Protein 2D7C (pdb70)

Structure (mmCIF, N/CA/C/O backbone):
data_2D7C
#
_entry.id   2D7C
#
_cell.length_a   108.717
_cell.length_b   120.565
_cell.length_c   36.249
_cell.angle_alpha   90.00
_cell.angle_beta   90.00
_cell.angle_gamma   90.00
#
_symmetry.space_group_name_H-M   'P 21 21 2'
#
loop_
_entity.id
_entity.type
_entity.pdbx_description
1 polymer 'Ras-related protein Rab-11A'
2 polymer 'Rab11 family-interacting protein 3'
3 non-polymer 'MAGNESIUM ION'
4 non-polymer "GUANOSINE-5'-TRIPHOSPHATE"
5 non-polymer '2-(N-MORPHOLINO)-ETHANESULFONIC ACID'
6 water water
#
loop_
_atom_site.group_PDB
_atom_site.id
_atom_site.type_symbol
_atom_site.label_atom_id
_atom_site.label_alt_id
_atom_site.label_comp_id
_atom_site.label_asym_id
_atom_site.label_entity_id
_atom_site.label_seq_id
_atom_site.pdbx_PDB_ins_code
_atom_site.Cartn_x
_atom_site.Cartn_y
_atom_site.Cartn_z
_atom_site.occupancy
_atom_site.B_iso_or_equiv
_atom_site.auth_seq_id
_atom_site.auth_comp_id
_atom_site.auth_asym_id
_atom_site.auth_atom_id
_atom_site.pdbx_PDB_model_num
ATOM 1 N N . GLU A 1 1 ? 50.947 -7.647 50.310 1.00 43.01 7 GLU A N 1
ATOM 2 C CA . GLU A 1 1 ? 49.771 -6.801 50.660 1.00 41.29 7 GLU A CA 1
ATOM 3 C C . GLU A 1 1 ? 48.490 -7.622 50.785 1.00 38.57 7 GLU A C 1
ATOM 4 O O . GLU A 1 1 ? 47.883 -7.683 51.855 1.00 40.00 7 GLU A O 1
ATOM 10 N N . TYR A 1 2 ? 48.081 -8.257 49.691 1.00 33.25 8 TYR A N 1
ATOM 11 C CA . TYR A 1 2 ? 46.863 -9.061 49.690 1.00 27.95 8 TYR A CA 1
ATOM 12 C C . TYR A 1 2 ? 47.105 -10.482 49.190 1.00 25.37 8 TYR A C 1
ATOM 13 O O . TYR A 1 2 ? 48.102 -10.757 48.523 1.00 25.62 8 TYR A O 1
ATOM 22 N N . ASP A 1 3 ? 46.182 -11.381 49.510 1.00 23.04 9 ASP A N 1
ATOM 23 C CA . ASP A 1 3 ? 46.297 -12.766 49.083 1.00 22.08 9 ASP A CA 1
ATOM 24 C C . ASP A 1 3 ? 45.550 -12.981 47.775 1.00 22.15 9 ASP A C 1
ATOM 25 O O . ASP A 1 3 ? 46.022 -13.696 46.892 1.00 22.27 9 ASP A O 1
ATOM 30 N N . TYR A 1 4 ? 44.378 -12.365 47.656 1.00 19.76 10 TYR A N 1
ATOM 31 C CA . TYR A 1 4 ? 43.570 -12.500 46.450 1.00 20.08 10 TYR A CA 1
ATOM 32 C C . TYR A 1 4 ? 43.061 -11.144 45.984 1.00 19.03 10 TYR A C 1
ATOM 33 O O . TYR A 1 4 ? 42.680 -10.304 46.798 1.00 17.22 10 TYR A O 1
ATOM 42 N N . LEU A 1 5 ? 43.063 -10.943 44.671 1.00 18.89 11 LEU A N 1
ATOM 43 C CA . LEU A 1 5 ? 42.561 -9.710 44.072 1.00 18.42 11 LEU A CA 1
ATOM 44 C C . LEU A 1 5 ? 41.305 -10.103 43.314 1.00 15.77 11 LEU A C 1
ATOM 45 O O . LEU A 1 5 ? 41.353 -10.992 42.471 1.00 16.19 11 LEU A O 1
ATOM 50 N N . PHE A 1 6 ? 40.184 -9.455 43.615 1.00 14.09 12 PHE A N 1
ATOM 51 C CA . PHE A 1 6 ? 38.925 -9.772 42.942 1.00 14.94 12 PHE A CA 1
ATOM 52 C C . PHE A 1 6 ? 38.282 -8.544 42.315 1.00 13.94 12 PHE A C 1
ATOM 53 O O . PHE A 1 6 ? 37.966 -7.578 43.012 1.00 13.77 12 PHE A O 1
ATOM 61 N N . LYS A 1 7 ? 38.082 -8.593 41.002 1.00 13.52 13 LYS A N 1
ATOM 62 C CA . LYS A 1 7 ? 37.446 -7.495 40.288 1.00 13.25 13 LYS A CA 1
ATOM 63 C C . LYS A 1 7 ? 35.934 -7.688 40.305 1.00 12.45 13 LYS A C 1
ATOM 64 O O . LYS A 1 7 ? 35.420 -8.720 39.865 1.00 12.68 13 LYS A O 1
ATOM 70 N N . VAL A 1 8 ? 35.229 -6.683 40.814 1.00 12.88 14 VAL A N 1
ATOM 71 C CA . VAL A 1 8 ? 33.773 -6.706 40.902 1.00 13.11 14 VAL A CA 1
ATOM 72 C C . VAL A 1 8 ? 33.231 -5.441 40.246 1.00 14.10 14 VAL A C 1
ATOM 73 O O . VAL A 1 8 ? 33.688 -4.341 40.551 1.00 15.06 14 VAL A O 1
ATOM 77 N N . VAL A 1 9 ? 32.265 -5.590 39.345 1.00 13.54 15 VAL A N 1
ATOM 78 C CA . VAL A 1 9 ? 31.709 -4.424 38.666 1.00 11.69 15 VAL A CA 1
ATOM 79 C C . VAL A 1 9 ? 30.293 -4.091 39.102 1.00 11.89 15 VAL A C 1
ATOM 80 O O . VAL A 1 9 ? 29.539 -4.965 39.534 1.00 12.48 15 VAL A O 1
ATOM 84 N N . LEU A 1 10 ? 29.942 -2.813 38.982 1.00 11.71 16 LEU A N 1
ATOM 85 C CA . LEU A 1 10 ? 28.611 -2.327 39.328 1.00 10.85 16 LEU A CA 1
ATOM 86 C C . LEU A 1 10 ? 27.863 -1.967 38.049 1.00 11.98 16 LEU A C 1
ATOM 87 O O . LEU A 1 10 ? 28.382 -1.248 37.196 1.00 10.33 16 LEU A O 1
ATOM 92 N N . ILE A 1 11 ? 26.645 -2.470 37.915 1.00 11.59 17 ILE A N 1
ATOM 93 C CA . ILE A 1 11 ? 25.844 -2.162 36.744 1.00 12.58 17 ILE A CA 1
ATOM 94 C C . ILE A 1 11 ? 24.421 -1.855 37.198 1.00 12.46 17 ILE A C 1
ATOM 95 O O . ILE A 1 11 ? 24.017 -2.238 38.299 1.00 13.06 17 ILE A O 1
ATOM 100 N N . GLY A 1 12 ? 23.674 -1.154 36.354 1.00 13.18 18 GLY A N 1
ATOM 101 C CA . GLY A 1 12 ? 22.309 -0.788 36.693 1.00 12.14 18 GLY A CA 1
ATOM 102 C C . GLY A 1 12 ? 21.988 0.609 36.190 1.00 12.89 18 GLY A C 1
ATOM 103 O O . GLY A 1 12 ? 22.885 1.390 35.889 1.00 12.06 18 GLY A O 1
ATOM 104 N N . ASP A 1 13 ? 20.703 0.932 36.112 1.00 12.91 19 ASP A N 1
ATOM 105 C CA . ASP A 1 13 ? 20.261 2.230 35.620 1.00 14.61 19 ASP A CA 1
ATOM 106 C C . ASP A 1 13 ? 20.889 3.450 36.282 1.00 14.37 19 ASP A C 1
ATOM 107 O O . ASP A 1 13 ? 21.256 3.434 37.462 1.00 15.49 19 ASP A O 1
ATOM 112 N N . SER A 1 14 ? 20.993 4.519 35.502 1.00 15.76 20 SER A N 1
ATOM 113 C CA . SER A 1 14 ? 21.527 5.771 36.005 1.00 13.73 20 SER A CA 1
ATOM 114 C C . SER A 1 14 ? 20.645 6.183 37.179 1.00 15.24 20 SER A C 1
ATOM 115 O O . SER A 1 14 ? 19.415 6.090 37.104 1.00 14.69 20 SER A O 1
ATOM 118 N N . GLY A 1 15 ? 21.272 6.611 38.268 1.00 13.49 21 GLY A N 1
ATOM 119 C CA . GLY A 1 15 ? 20.522 7.055 39.428 1.00 15.15 21 GLY A CA 1
ATOM 120 C C . GLY A 1 15 ? 20.163 6.037 40.496 1.00 15.35 21 GLY A C 1
ATOM 121 O O . GLY A 1 15 ? 19.650 6.422 41.549 1.00 15.13 21 GLY A O 1
ATOM 122 N N . VAL A 1 16 ? 20.432 4.754 40.267 1.00 14.05 22 VAL A N 1
ATOM 123 C CA . VAL A 1 16 ? 20.076 3.745 41.266 1.00 13.40 22 VAL A CA 1
ATOM 124 C C . VAL A 1 16 ? 20.950 3.740 42.516 1.00 14.25 22 VAL A C 1
ATOM 125 O O . VAL A 1 16 ? 20.551 3.198 43.542 1.00 14.70 22 VAL A O 1
ATOM 129 N N . GLY A 1 17 ? 22.137 4.335 42.436 1.00 11.82 23 GLY A N 1
ATOM 130 C CA . GLY A 1 17 ? 22.992 4.391 43.609 1.00 10.69 23 GLY A CA 1
ATOM 131 C C . GLY A 1 17 ? 24.310 3.648 43.538 1.00 12.52 23 GLY A C 1
ATOM 132 O O . GLY A 1 17 ? 24.977 3.464 44.553 1.00 13.52 23 GLY A O 1
ATOM 133 N N . LYS A 1 18 ? 24.695 3.229 42.340 1.00 11.52 24 LYS A N 1
ATOM 134 C CA . LYS A 1 18 ? 25.941 2.498 42.163 1.00 11.00 24 LYS A CA 1
ATOM 135 C C . LYS A 1 18 ? 27.164 3.199 42.774 1.00 11.40 24 LYS A C 1
ATOM 136 O O . LYS A 1 18 ? 27.913 2.593 43.543 1.00 10.74 24 LYS A O 1
ATOM 142 N N . SER A 1 19 ? 27.370 4.470 42.441 1.00 9.51 25 SER A N 1
ATOM 143 C CA . SER A 1 19 ? 28.531 5.194 42.957 1.00 9.47 25 SER A CA 1
ATOM 144 C C . SER A 1 19 ? 28.544 5.373 44.471 1.00 11.38 25 SER A C 1
ATOM 145 O O . SER A 1 19 ? 29.614 5.459 45.073 1.00 11.12 25 SER A O 1
ATOM 148 N N . ASN A 1 20 ? 27.367 5.449 45.085 1.00 11.32 26 ASN A N 1
ATOM 149 C CA . ASN A 1 20 ? 27.320 5.593 46.533 1.00 11.77 26 ASN A CA 1
ATOM 150 C C . ASN A 1 20 ? 27.522 4.252 47.218 1.00 11.45 26 ASN A C 1
ATOM 151 O O . ASN A 1 20 ? 27.935 4.200 48.377 1.00 13.56 26 ASN A O 1
ATOM 156 N N . LEU A 1 21 ? 27.238 3.163 46.510 1.00 13.18 27 LEU A N 1
ATOM 157 C CA . LEU A 1 21 ? 27.488 1.848 47.080 1.00 11.53 27 LEU A CA 1
ATOM 158 C C . LEU A 1 21 ? 29.012 1.698 47.080 1.00 11.76 27 LEU A C 1
ATOM 159 O O . LEU A 1 21 ? 29.599 1.170 48.027 1.00 11.50 27 LEU A O 1
ATOM 164 N N . LEU A 1 22 ? 29.652 2.184 46.018 1.00 11.09 28 LEU A N 1
ATOM 165 C CA . LEU A 1 22 ? 31.106 2.124 45.922 1.00 12.08 28 LEU A CA 1
ATOM 166 C C . LEU A 1 22 ? 31.761 2.995 46.999 1.00 12.18 28 LEU A C 1
ATOM 167 O O . LEU A 1 22 ? 32.686 2.551 47.680 1.00 12.93 28 LEU A O 1
ATOM 172 N N . SER A 1 23 ? 31.282 4.226 47.154 1.00 12.43 29 SER A N 1
ATOM 173 C CA . SER A 1 23 ? 31.867 5.130 48.144 1.00 12.30 29 SER A CA 1
ATOM 174 C C . SER A 1 23 ? 31.604 4.661 49.572 1.00 11.92 29 SER A C 1
ATOM 175 O O . SER A 1 23 ? 32.454 4.827 50.446 1.00 13.81 29 SER A O 1
ATOM 178 N N . ARG A 1 24 ? 30.438 4.068 49.811 1.00 12.49 30 ARG A N 1
ATOM 179 C CA . ARG A 1 24 ? 30.125 3.568 51.146 1.00 12.92 30 ARG A CA 1
ATOM 180 C C . ARG A 1 24 ? 31.072 2.419 51.488 1.00 13.43 30 ARG A C 1
ATOM 181 O O . ARG A 1 24 ? 31.661 2.384 52.566 1.00 13.16 30 ARG A O 1
ATOM 189 N N . PHE A 1 25 ? 31.227 1.483 50.558 1.00 12.55 31 PHE A N 1
ATOM 190 C CA . PHE A 1 25 ? 32.091 0.330 50.788 1.00 14.23 31 PHE A CA 1
ATOM 191 C C . PHE A 1 25 ? 33.582 0.648 50.901 1.00 15.10 31 PHE A C 1
ATOM 192 O O . PHE A 1 25 ? 34.256 0.136 51.792 1.00 16.33 31 PHE A O 1
ATOM 200 N N . THR A 1 26 ? 34.096 1.494 50.010 1.00 14.47 32 THR A N 1
ATOM 201 C CA . THR A 1 26 ? 35.522 1.817 50.016 1.00 16.82 32 THR A CA 1
ATOM 202 C C . THR A 1 26 ? 35.986 2.994 50.872 1.00 18.43 32 THR A C 1
ATOM 203 O O . THR A 1 26 ? 37.160 3.050 51.250 1.00 22.35 32 THR A O 1
ATOM 207 N N . ARG A 1 27 ? 35.092 3.931 51.177 1.00 18.50 33 ARG A N 1
ATOM 208 C CA . ARG A 1 27 ? 35.470 5.104 51.970 1.00 19.70 33 ARG A CA 1
ATOM 209 C C . ARG A 1 27 ? 34.487 5.440 53.081 1.00 18.24 33 ARG A C 1
ATOM 210 O O . ARG A 1 27 ? 34.627 6.469 53.743 1.00 18.62 33 ARG A O 1
ATOM 218 N N . ASN A 1 28 ? 33.502 4.576 53.293 1.00 15.93 34 ASN A N 1
ATOM 219 C CA . ASN A 1 28 ? 32.483 4.816 54.311 1.00 14.99 34 ASN A CA 1
ATOM 220 C C . ASN A 1 28 ? 31.886 6.200 54.088 1.00 14.79 34 ASN A C 1
ATOM 221 O O . ASN A 1 28 ? 31.639 6.944 55.039 1.00 14.98 34 ASN A O 1
ATOM 226 N N . GLU A 1 29 ? 31.645 6.540 52.825 1.00 15.23 35 GLU A N 1
ATOM 227 C CA . GLU A 1 29 ? 31.094 7.845 52.491 1.00 16.48 35 GLU A CA 1
ATOM 228 C C . GLU A 1 29 ? 29.842 7.789 51.621 1.00 16.73 35 GLU A C 1
ATOM 229 O O . GLU A 1 29 ? 29.706 6.927 50.753 1.00 16.93 35 GLU A O 1
ATOM 235 N N . PHE A 1 30 ? 28.922 8.712 51.885 1.00 16.54 36 PHE A N 1
ATOM 236 C CA . PHE A 1 30 ? 27.683 8.836 51.133 1.00 14.95 36 PHE A CA 1
ATOM 237 C C . PHE A 1 30 ? 27.536 10.303 50.745 1.00 16.67 36 PHE A C 1
ATOM 238 O O . PHE A 1 30 ? 27.878 11.199 51.525 1.00 15.90 36 PHE A O 1
ATOM 246 N N . ASN A 1 31 ? 27.024 10.547 49.543 1.00 15.99 37 ASN A N 1
ATOM 247 C CA . ASN A 1 31 ? 26.827 11.909 49.060 1.00 16.31 37 ASN A CA 1
ATOM 248 C C . ASN A 1 31 ? 25.439 12.024 48.437 1.00 17.55 37 ASN A C 1
ATOM 249 O O . ASN A 1 31 ? 25.177 11.465 47.374 1.00 16.46 37 ASN A O 1
ATOM 254 N N . LEU A 1 32 ? 24.554 12.751 49.108 1.00 18.00 38 LEU A N 1
ATOM 255 C CA . LEU A 1 32 ? 23.189 12.926 48.633 1.00 18.37 38 LEU A CA 1
ATOM 256 C C . LEU A 1 32 ? 23.124 13.711 47.330 1.00 19.27 38 LEU A C 1
ATOM 257 O O . LEU A 1 32 ? 22.143 13.616 46.590 1.00 19.61 38 LEU A O 1
ATOM 262 N N . GLU A 1 33 ? 24.169 14.483 47.049 1.00 18.51 39 GLU A N 1
ATOM 263 C CA . GLU A 1 33 ? 24.206 15.294 45.839 1.00 19.89 39 GLU A CA 1
ATOM 264 C C . GLU A 1 33 ? 25.155 14.769 44.763 1.00 18.27 39 GLU A C 1
ATOM 265 O O . GLU A 1 33 ? 25.581 15.523 43.889 1.00 17.73 39 GLU A O 1
ATOM 271 N N . SER A 1 34 ? 25.483 13.482 44.816 1.00 17.63 40 SER A N 1
ATOM 272 C CA . SER A 1 34 ? 26.389 12.908 43.822 1.00 17.25 40 SER A CA 1
ATOM 273 C C . SER A 1 34 ? 25.842 13.107 42.411 1.00 18.11 40 SER A C 1
ATOM 274 O O . SER A 1 34 ? 24.635 13.032 42.182 1.00 16.81 40 SER A O 1
ATOM 277 N N . LYS A 1 35 ? 26.738 13.362 41.465 1.00 17.97 41 LYS A N 1
ATOM 278 C CA . LYS A 1 35 ? 26.333 13.568 40.080 1.00 18.28 41 LYS A CA 1
ATOM 279 C C . LYS A 1 35 ? 26.621 12.321 39.248 1.00 17.75 41 LYS A C 1
ATOM 280 O O . LYS A 1 35 ? 27.422 11.475 39.647 1.00 16.26 41 LYS A O 1
ATOM 286 N N . SER A 1 36 ? 25.957 12.209 38.101 1.00 16.54 42 SER A N 1
ATOM 287 C CA . SER A 1 36 ? 26.134 11.064 37.212 1.00 16.03 42 SER A CA 1
ATOM 288 C C . SER A 1 36 ? 27.618 10.877 36.895 1.00 15.15 42 SER A C 1
ATOM 289 O O . SER A 1 36 ? 28.332 11.832 36.598 1.00 14.80 42 SER A O 1
ATOM 292 N N . THR A 1 37 ? 28.074 9.631 36.950 1.00 11.84 43 THR A N 1
ATOM 293 C CA . THR A 1 37 ? 29.478 9.313 36.721 1.00 11.55 43 THR A CA 1
ATOM 294 C C . THR A 1 37 ? 29.990 9.550 35.311 1.00 11.63 43 THR A C 1
ATOM 295 O O . THR A 1 37 ? 29.347 9.190 34.327 1.00 11.32 43 THR A O 1
ATOM 299 N N . ILE A 1 38 ? 31.168 10.155 35.232 1.00 12.16 44 ILE A N 1
ATOM 300 C CA . ILE A 1 38 ? 31.805 10.429 33.952 1.00 13.51 44 ILE A CA 1
ATOM 301 C C . ILE A 1 38 ? 32.915 9.406 33.751 1.00 13.85 44 ILE A C 1
ATOM 302 O O . ILE A 1 38 ? 33.707 9.143 34.656 1.00 14.49 44 ILE A O 1
ATOM 307 N N . GLY A 1 39 ? 32.965 8.823 32.565 1.00 13.98 45 GLY A N 1
ATOM 308 C CA . GLY A 1 39 ? 33.998 7.849 32.289 1.00 13.20 45 GLY A CA 1
ATOM 309 C C . GLY A 1 39 ? 33.844 6.557 33.059 1.00 11.96 45 GLY A C 1
ATOM 310 O O . GLY A 1 39 ? 32.733 6.097 33.332 1.00 12.18 45 GLY A O 1
ATOM 311 N N . VAL A 1 40 ? 34.982 5.978 33.416 1.00 10.29 46 VAL A N 1
ATOM 312 C CA . VAL A 1 40 ? 35.023 4.715 34.141 1.00 11.46 46 VAL A CA 1
ATOM 313 C C . VAL A 1 40 ? 36.025 4.862 35.280 1.00 12.37 46 VAL A C 1
ATOM 314 O O . VAL A 1 40 ? 37.097 5.435 35.099 1.00 12.80 46 VAL A O 1
ATOM 318 N N . GLU A 1 41 ? 35.665 4.377 36.461 1.00 13.65 47 GLU A N 1
ATOM 319 C CA . GLU A 1 41 ? 36.584 4.434 37.585 1.00 14.85 47 GLU A CA 1
ATOM 320 C C . GLU A 1 41 ? 36.499 3.169 38.413 1.00 15.36 47 GLU A C 1
ATOM 321 O O . GLU A 1 41 ? 35.599 2.347 38.234 1.00 13.55 47 GLU A O 1
ATOM 327 N N . PHE A 1 42 ? 37.469 3.002 39.300 1.00 14.11 48 PHE A N 1
ATOM 328 C CA . PHE A 1 42 ? 37.467 1.861 40.194 1.00 12.36 48 PHE A CA 1
ATOM 329 C C . PHE A 1 42 ? 38.121 2.284 41.494 1.00 12.73 48 PHE A C 1
ATOM 330 O O . PHE A 1 42 ? 38.926 3.217 41.528 1.00 12.02 48 PHE A O 1
ATOM 338 N N . ALA A 1 43 ? 37.750 1.608 42.572 1.00 12.96 49 ALA A N 1
ATOM 339 C CA . ALA A 1 43 ? 38.304 1.905 43.882 1.00 13.74 49 ALA A CA 1
ATOM 340 C C . ALA A 1 43 ? 38.551 0.570 44.563 1.00 15.58 49 ALA A C 1
ATOM 341 O O . ALA A 1 43 ? 37.899 -0.427 44.242 1.00 16.02 49 ALA A O 1
ATOM 343 N N . THR A 1 44 ? 39.492 0.544 45.498 1.00 15.12 50 THR A N 1
ATOM 344 C CA . THR A 1 44 ? 39.803 -0.697 46.187 1.00 14.88 50 THR A CA 1
ATOM 345 C C . THR A 1 44 ? 39.501 -0.668 47.679 1.00 14.85 50 THR A C 1
ATOM 346 O O . THR A 1 44 ? 39.387 0.391 48.297 1.00 14.99 50 THR A O 1
ATOM 350 N N . ARG A 1 45 ? 39.372 -1.859 48.244 1.00 15.04 51 ARG A N 1
ATOM 351 C CA . ARG A 1 45 ? 39.087 -2.042 49.661 1.00 17.32 51 ARG A CA 1
ATOM 352 C C . ARG A 1 45 ? 39.611 -3.426 50.008 1.00 18.05 51 ARG A C 1
ATOM 353 O O . ARG A 1 45 ? 39.358 -4.383 49.282 1.00 16.34 51 ARG A O 1
ATOM 361 N N . SER A 1 46 ? 40.358 -3.535 51.100 1.00 20.69 52 SER A N 1
ATOM 362 C CA . SER A 1 46 ? 40.867 -4.836 51.503 1.00 23.51 52 SER A CA 1
ATOM 363 C C . SER A 1 46 ? 40.036 -5.334 52.676 1.00 24.48 52 SER A C 1
ATOM 364 O O . SER A 1 46 ? 39.775 -4.588 53.618 1.00 25.80 52 SER A O 1
ATOM 367 N N . ILE A 1 47 ? 39.593 -6.586 52.602 1.00 25.36 53 ILE A N 1
ATOM 368 C CA . ILE A 1 47 ? 38.798 -7.172 53.676 1.00 28.55 53 ILE A CA 1
ATOM 369 C C . ILE A 1 47 ? 39.323 -8.553 54.023 1.00 30.23 53 ILE A C 1
ATOM 370 O O . ILE A 1 47 ? 40.104 -9.140 53.274 1.00 30.39 53 ILE A O 1
ATOM 375 N N . GLN A 1 48 ? 38.875 -9.070 55.159 1.00 32.72 54 GLN A N 1
ATOM 376 C CA . GLN A 1 48 ? 39.286 -10.385 55.622 1.00 36.68 54 GLN A CA 1
ATOM 377 C C . GLN A 1 48 ? 38.228 -11.432 55.302 1.00 40.21 54 GLN A C 1
ATOM 378 O O . GLN A 1 48 ? 37.041 -11.230 55.563 1.00 40.79 54 GLN A O 1
ATOM 384 N N . VAL A 1 49 ? 38.671 -12.547 54.727 1.00 43.06 55 VAL A N 1
ATOM 385 C CA . VAL A 1 49 ? 37.783 -13.647 54.365 1.00 45.87 55 VAL A CA 1
ATOM 386 C C . VAL A 1 49 ? 38.477 -14.978 54.631 1.00 47.39 55 VAL A C 1
ATOM 387 O O . VAL A 1 49 ? 39.498 -15.288 54.016 1.00 48.29 55 VAL A O 1
ATOM 391 N N . ASP A 1 50 ? 37.918 -15.760 55.548 1.00 48.48 56 ASP A N 1
ATOM 392 C CA . ASP A 1 50 ? 38.477 -17.061 55.897 1.00 48.70 56 ASP A CA 1
ATOM 393 C C . ASP A 1 50 ? 39.939 -16.928 56.317 1.00 47.95 56 ASP A C 1
ATOM 394 O O . ASP A 1 50 ? 40.745 -17.831 56.091 1.00 48.72 56 ASP A O 1
ATOM 399 N N . GLY A 1 51 ? 40.275 -15.796 56.926 1.00 45.90 57 GLY A N 1
ATOM 400 C CA . GLY A 1 51 ? 41.638 -15.570 57.370 1.00 43.51 57 GLY A CA 1
ATOM 401 C C . GLY A 1 51 ? 42.550 -15.109 56.250 1.00 41.72 57 GLY A C 1
ATOM 402 O O . GLY A 1 51 ? 43.768 -15.040 56.417 1.00 42.62 57 GLY A O 1
ATOM 403 N N . LYS A 1 52 ? 41.957 -14.789 55.106 1.00 38.75 58 LYS A N 1
ATOM 404 C CA . LYS A 1 52 ? 42.713 -14.332 53.945 1.00 34.92 58 LYS A CA 1
ATOM 405 C C . LYS A 1 52 ? 42.426 -12.865 53.642 1.00 31.90 58 LYS A C 1
ATOM 406 O O . LYS A 1 52 ? 41.304 -12.393 53.830 1.00 30.69 58 LYS A O 1
ATOM 412 N N . THR A 1 53 ? 43.443 -12.147 53.173 1.00 28.26 59 THR A N 1
ATOM 413 C CA . THR A 1 53 ? 43.279 -10.738 52.833 1.00 25.01 59 THR A CA 1
ATOM 414 C C . THR A 1 53 ? 42.840 -10.612 51.382 1.00 23.34 59 THR A C 1
ATOM 415 O O . THR A 1 53 ? 43.592 -10.919 50.455 1.00 19.86 59 THR A O 1
ATOM 419 N N . ILE A 1 54 ? 41.612 -10.149 51.194 1.00 20.67 60 ILE A N 1
ATOM 420 C CA . ILE A 1 54 ? 41.057 -9.994 49.861 1.00 21.48 60 ILE A CA 1
ATOM 421 C C . ILE A 1 54 ? 41.073 -8.534 49.446 1.00 18.95 60 ILE A C 1
ATOM 422 O O . ILE A 1 54 ? 40.631 -7.668 50.195 1.00 19.00 60 ILE A O 1
ATOM 427 N N . LYS A 1 55 ? 41.602 -8.260 48.262 1.00 17.28 61 LYS A N 1
ATOM 428 C CA . LYS A 1 55 ? 41.629 -6.895 47.762 1.00 17.50 61 LYS A CA 1
ATOM 429 C C . LYS A 1 55 ? 40.506 -6.795 46.742 1.00 16.31 61 LYS A C 1
ATOM 430 O O . LYS A 1 55 ? 40.602 -7.352 45.650 1.00 17.03 61 LYS A O 1
ATOM 436 N N . ALA A 1 56 ? 39.432 -6.110 47.115 1.00 14.77 62 ALA A N 1
ATOM 437 C CA . ALA A 1 56 ? 38.296 -5.948 46.223 1.00 13.05 62 ALA A CA 1
ATOM 438 C C . ALA A 1 56 ? 38.530 -4.730 45.342 1.00 14.28 62 ALA A C 1
ATOM 439 O O . ALA A 1 56 ? 38.801 -3.638 45.833 1.00 14.81 62 ALA A O 1
ATOM 441 N N . GLN A 1 57 ? 38.434 -4.928 44.034 1.00 13.23 63 GLN A N 1
ATOM 442 C CA . GLN A 1 57 ? 38.641 -3.849 43.080 1.00 13.31 63 GLN A CA 1
ATOM 443 C C . GLN A 1 57 ? 37.267 -3.623 42.464 1.00 13.27 63 GLN A C 1
ATOM 444 O O . GLN A 1 57 ? 36.837 -4.383 41.601 1.00 15.61 63 GLN A O 1
ATOM 450 N N . ILE A 1 58 ? 36.585 -2.581 42.926 1.00 12.22 64 ILE A N 1
ATOM 451 C CA . ILE A 1 58 ? 35.231 -2.269 42.480 1.00 12.83 64 ILE A CA 1
ATOM 452 C C . ILE A 1 58 ? 35.197 -1.253 41.345 1.00 12.67 64 ILE A C 1
ATOM 453 O O . ILE A 1 58 ? 35.674 -0.130 41.499 1.00 13.68 64 ILE A O 1
ATOM 458 N N . TRP A 1 59 ? 34.625 -1.654 40.214 1.00 11.63 65 TRP A N 1
ATOM 459 C CA . TRP A 1 59 ? 34.528 -0.775 39.054 1.00 10.94 65 TRP A CA 1
ATOM 460 C C . TRP A 1 59 ? 33.156 -0.135 38.964 1.00 12.00 65 TRP A C 1
ATOM 461 O O . TRP A 1 59 ? 32.152 -0.738 39.341 1.00 12.04 65 TRP A O 1
ATOM 472 N N . ASP A 1 60 ? 33.126 1.082 38.430 1.00 9.84 66 ASP A N 1
ATOM 473 C CA . ASP A 1 60 ? 31.899 1.860 38.339 1.00 10.90 66 ASP A CA 1
ATOM 474 C C . ASP A 1 60 ? 31.885 2.705 37.057 1.00 10.76 66 ASP A C 1
ATOM 475 O O . ASP A 1 60 ? 32.935 3.093 36.547 1.00 11.28 66 ASP A O 1
ATOM 480 N N . THR A 1 61 ? 30.689 2.981 36.542 1.00 10.26 67 THR A N 1
ATOM 481 C CA . THR A 1 61 ? 30.522 3.801 35.342 1.00 10.66 67 THR A CA 1
ATOM 482 C C . THR A 1 61 ? 29.037 4.165 35.271 1.00 11.18 67 THR A C 1
ATOM 483 O O . THR A 1 61 ? 28.218 3.531 35.935 1.00 12.15 67 THR A O 1
ATOM 487 N N . ALA A 1 62 ? 28.681 5.188 34.499 1.00 12.31 68 ALA A N 1
ATOM 488 C CA . ALA A 1 62 ? 27.273 5.575 34.407 1.00 12.66 68 ALA A CA 1
ATOM 489 C C . ALA A 1 62 ? 26.437 4.439 33.830 1.00 14.43 68 ALA A C 1
ATOM 490 O O . ALA A 1 62 ? 26.908 3.675 32.990 1.00 14.82 68 ALA A O 1
ATOM 492 N N . GLY A 1 63 ? 25.194 4.336 34.293 1.00 15.16 69 GLY A N 1
ATOM 493 C CA . GLY A 1 63 ? 24.303 3.294 33.814 1.00 19.39 69 GLY A CA 1
ATOM 494 C C . GLY A 1 63 ? 23.537 3.738 32.585 1.00 23.46 69 GLY A C 1
ATOM 495 O O . GLY A 1 63 ? 22.318 3.910 32.621 1.00 22.71 69 GLY A O 1
ATOM 496 N N . LEU A 1 64 ? 24.263 3.915 31.487 1.00 27.25 70 LEU A N 1
ATOM 497 C CA . LEU A 1 64 ? 23.669 4.351 30.230 1.00 31.91 70 LEU A CA 1
ATOM 498 C C . LEU A 1 64 ? 22.954 3.204 29.525 1.00 36.08 70 LEU A C 1
ATOM 499 O O . LEU A 1 64 ? 23.570 2.196 29.177 1.00 37.36 70 LEU A O 1
ATOM 504 N N . GLU A 1 65 ? 21.648 3.364 29.327 1.00 40.24 71 GLU A N 1
ATOM 505 C CA . GLU A 1 65 ? 20.837 2.357 28.653 1.00 42.86 71 GLU A CA 1
ATOM 506 C C . GLU A 1 65 ? 21.257 2.314 27.189 1.00 43.42 71 GLU A C 1
ATOM 507 O O . GLU A 1 65 ? 20.552 2.813 26.312 1.00 44.30 71 GLU A O 1
ATOM 513 N N . ARG A 1 66 ? 22.418 1.719 26.935 1.00 43.38 72 ARG A N 1
ATOM 514 C CA . ARG A 1 66 ? 22.957 1.620 25.585 1.00 42.99 72 ARG A CA 1
ATOM 515 C C . ARG A 1 66 ? 24.230 0.790 25.639 1.00 41.40 72 ARG A C 1
ATOM 516 O O . ARG A 1 66 ? 24.896 0.732 26.671 1.00 42.64 72 ARG A O 1
ATOM 524 N N . TYR A 1 67 ? 24.565 0.141 24.532 1.00 40.30 73 TYR A N 1
ATOM 525 C CA . TYR A 1 67 ? 25.788 -0.642 24.485 1.00 38.00 73 TYR A CA 1
ATOM 526 C C . TYR A 1 67 ? 26.914 0.381 24.428 1.00 34.54 73 TYR A C 1
ATOM 527 O O . TYR A 1 67 ? 26.737 1.466 23.878 1.00 34.91 73 TYR A O 1
ATOM 536 N N . ARG A 1 68 ? 28.063 0.052 25.003 1.00 30.90 74 ARG A N 1
ATOM 537 C CA . ARG A 1 68 ? 29.174 0.987 24.988 1.00 26.57 74 ARG A CA 1
ATOM 538 C C . ARG A 1 68 ? 30.489 0.373 24.555 1.00 24.95 74 ARG A C 1
ATOM 539 O O . ARG A 1 68 ? 30.717 -0.821 24.721 1.00 23.82 74 ARG A O 1
ATOM 547 N N . ALA A 1 69 ? 31.354 1.204 23.986 1.00 21.43 75 ALA A N 1
ATOM 548 C CA . ALA A 1 69 ? 32.646 0.736 23.519 1.00 20.72 75 ALA A CA 1
ATOM 549 C C . ALA A 1 69 ? 33.471 0.143 24.659 1.00 18.74 75 ALA A C 1
ATOM 550 O O . ALA A 1 69 ? 34.350 -0.688 24.431 1.00 19.92 75 ALA A O 1
ATOM 552 N N . ILE A 1 70 ? 33.179 0.570 25.886 1.00 17.91 76 ILE A N 1
ATOM 553 C CA . ILE A 1 70 ? 33.902 0.092 27.068 1.00 16.80 76 ILE A CA 1
ATOM 554 C C . ILE A 1 70 ? 33.374 -1.223 27.638 1.00 17.93 76 ILE A C 1
ATOM 555 O O . ILE A 1 70 ? 34.020 -1.835 28.490 1.00 15.10 76 ILE A O 1
ATOM 560 N N . THR A 1 71 ? 32.205 -1.651 27.175 1.00 18.75 77 THR A N 1
ATOM 561 C CA . THR A 1 71 ? 31.579 -2.864 27.697 1.00 19.61 77 THR A CA 1
ATOM 562 C C . THR A 1 71 ? 32.470 -4.096 27.826 1.00 19.10 77 THR A C 1
ATOM 563 O O . THR A 1 71 ? 32.538 -4.702 28.898 1.00 18.36 77 THR A O 1
ATOM 567 N N . SER A 1 72 ? 33.149 -4.473 26.747 1.00 20.00 78 SER A N 1
ATOM 568 C CA . SER A 1 72 ? 34.016 -5.644 26.780 1.00 20.72 78 SER A CA 1
ATOM 569 C C . SER A 1 72 ? 35.106 -5.524 27.845 1.00 19.62 78 SER A C 1
ATOM 570 O O . SER A 1 72 ? 35.306 -6.435 28.652 1.00 20.14 78 SER A O 1
ATOM 573 N N . ALA A 1 73 ? 35.807 -4.397 27.848 1.00 17.61 79 ALA A N 1
ATOM 574 C CA . ALA A 1 73 ? 36.879 -4.162 28.808 1.00 16.96 79 ALA A CA 1
ATOM 575 C C . ALA A 1 73 ? 36.358 -4.081 30.242 1.00 16.09 79 ALA A C 1
ATOM 576 O O . ALA A 1 73 ? 37.029 -4.508 31.182 1.00 18.14 79 ALA A O 1
ATOM 578 N N . TYR A 1 74 ? 35.160 -3.533 30.402 1.00 15.30 80 TYR A N 1
ATOM 579 C CA . TYR A 1 74 ? 34.554 -3.382 31.720 1.00 14.41 80 TYR A CA 1
ATOM 580 C C . TYR A 1 74 ? 34.330 -4.729 32.419 1.00 16.20 80 TYR A C 1
ATOM 581 O O . TYR A 1 74 ? 34.619 -4.867 33.601 1.00 16.04 80 TYR A O 1
ATOM 590 N N . TYR A 1 75 ? 33.820 -5.719 31.690 1.00 16.70 81 TYR A N 1
ATOM 591 C CA . TYR A 1 75 ? 33.572 -7.037 32.277 1.00 16.11 81 TYR A CA 1
ATOM 592 C C . TYR A 1 75 ? 34.798 -7.951 32.287 1.00 18.10 81 TYR A C 1
ATOM 593 O O . TYR A 1 75 ? 34.841 -8.927 33.034 1.00 17.09 81 TYR A O 1
ATOM 602 N N . ARG A 1 76 ? 35.792 -7.637 31.464 1.00 17.36 82 ARG A N 1
ATOM 603 C CA . ARG A 1 76 ? 36.996 -8.465 31.368 1.00 19.42 82 ARG A CA 1
ATOM 604 C C . ARG A 1 76 ? 37.665 -8.748 32.713 1.00 19.83 82 ARG A C 1
ATOM 605 O O . ARG A 1 76 ? 38.058 -7.829 33.433 1.00 18.54 82 ARG A O 1
ATOM 613 N N . GLY A 1 77 ? 37.783 -10.032 33.046 1.00 18.67 83 GLY A N 1
ATOM 614 C CA . GLY A 1 77 ? 38.419 -10.424 34.292 1.00 18.70 83 GLY A CA 1
ATOM 615 C C . GLY A 1 77 ? 37.569 -10.287 35.543 1.00 18.35 83 GLY A C 1
ATOM 616 O O . GLY A 1 77 ? 38.002 -10.659 36.637 1.00 19.53 83 GLY A O 1
ATOM 617 N N . ALA A 1 78 ? 36.361 -9.754 35.394 1.00 16.17 84 ALA A N 1
ATOM 618 C CA . ALA A 1 78 ? 35.472 -9.581 36.535 1.00 15.24 84 ALA A CA 1
ATOM 619 C C . ALA A 1 78 ? 34.999 -10.934 37.055 1.00 16.37 84 ALA A C 1
ATOM 620 O O . ALA A 1 78 ? 34.564 -11.786 36.281 1.00 15.90 84 ALA A O 1
ATOM 622 N N . VAL A 1 79 ? 35.094 -11.133 38.365 1.00 13.84 85 VAL A N 1
ATOM 623 C CA . VAL A 1 79 ? 34.639 -12.384 38.960 1.00 16.04 85 VAL A CA 1
ATOM 624 C C . VAL A 1 79 ? 33.323 -12.174 39.693 1.00 15.08 85 VAL A C 1
ATOM 625 O O . VAL A 1 79 ? 32.695 -13.130 40.146 1.00 15.05 85 VAL A O 1
ATOM 629 N N . GLY A 1 80 ? 32.909 -10.915 39.800 1.00 15.09 86 GLY A N 1
ATOM 630 C CA . GLY A 1 80 ? 31.656 -10.606 40.462 1.00 15.78 86 GLY A CA 1
ATOM 631 C C . GLY A 1 80 ? 30.981 -9.381 39.877 1.00 14.67 86 GLY A C 1
ATOM 632 O O . GLY A 1 80 ? 31.632 -8.532 39.260 1.00 13.96 86 GLY A O 1
ATOM 633 N N . ALA A 1 81 ? 29.670 -9.292 40.060 1.00 13.62 87 ALA A N 1
ATOM 634 C CA . ALA A 1 81 ? 28.908 -8.154 39.569 1.00 12.98 87 ALA A CA 1
ATOM 635 C C . ALA A 1 81 ? 27.715 -7.880 40.470 1.00 13.74 87 ALA A C 1
ATOM 636 O O . ALA A 1 81 ? 27.052 -8.809 40.932 1.00 14.89 87 ALA A O 1
ATOM 638 N N . LEU A 1 82 ? 27.470 -6.602 40.744 1.00 12.58 88 LEU A N 1
ATOM 639 C CA . LEU A 1 82 ? 26.314 -6.186 41.525 1.00 13.66 88 LEU A CA 1
ATOM 640 C C . LEU A 1 82 ? 25.392 -5.538 40.504 1.00 14.69 88 LEU A C 1
ATOM 641 O O . LEU A 1 82 ? 25.751 -4.531 39.885 1.00 15.29 88 LEU A O 1
ATOM 646 N N . LEU A 1 83 ? 24.225 -6.138 40.304 1.00 14.72 89 LEU A N 1
ATOM 647 C CA . LEU A 1 83 ? 23.240 -5.623 39.359 1.00 14.15 89 LEU A CA 1
ATOM 648 C C . LEU A 1 83 ? 22.273 -4.845 40.244 1.00 14.51 89 LEU A C 1
ATOM 649 O O . LEU A 1 83 ? 21.483 -5.424 40.990 1.00 13.68 89 LEU A O 1
ATOM 654 N N . VAL A 1 84 ? 22.340 -3.525 40.146 1.00 12.45 90 VAL A N 1
ATOM 655 C CA . VAL A 1 84 ? 21.549 -2.655 41.008 1.00 14.56 90 VAL A CA 1
ATOM 656 C C . VAL A 1 84 ? 20.323 -1.975 40.420 1.00 13.65 90 VAL A C 1
ATOM 657 O O . VAL A 1 84 ? 20.322 -1.541 39.267 1.00 15.03 90 VAL A O 1
ATOM 661 N N . TYR A 1 85 ? 19.271 -1.896 41.231 1.00 15.48 91 TYR A N 1
ATOM 662 C CA . TYR A 1 85 ? 18.057 -1.188 40.850 1.00 15.48 91 TYR A CA 1
ATOM 663 C C . TYR A 1 85 ? 17.612 -0.360 42.056 1.00 17.03 91 TYR A C 1
ATOM 664 O O . TYR A 1 85 ? 18.209 -0.448 43.133 1.00 17.44 91 TYR A O 1
ATOM 673 N N . ASP A 1 86 ? 16.583 0.456 41.855 1.00 17.23 92 ASP A N 1
ATOM 674 C CA . ASP A 1 86 ? 16.030 1.345 42.878 1.00 18.48 92 ASP A CA 1
ATOM 675 C C . ASP A 1 86 ? 14.653 0.799 43.258 1.00 18.73 92 ASP A C 1
ATOM 676 O O . ASP A 1 86 ? 13.735 0.818 42.444 1.00 21.00 92 ASP A O 1
ATOM 681 N N . ILE A 1 87 ? 14.510 0.308 44.485 1.00 20.92 93 ILE A N 1
ATOM 682 C CA . ILE A 1 87 ? 13.233 -0.259 44.912 1.00 23.12 93 ILE A CA 1
ATOM 683 C C . ILE A 1 87 ? 12.072 0.725 44.802 1.00 23.60 93 ILE A C 1
ATOM 684 O O . ILE A 1 87 ? 10.910 0.316 44.772 1.00 25.43 93 ILE A O 1
ATOM 689 N N . ALA A 1 88 ? 12.385 2.016 44.735 1.00 23.22 94 ALA A N 1
ATOM 690 C CA . ALA A 1 88 ? 11.357 3.047 44.635 1.00 25.07 94 ALA A CA 1
ATOM 691 C C . ALA A 1 88 ? 11.007 3.398 43.191 1.00 25.63 94 ALA A C 1
ATOM 692 O O . ALA A 1 88 ? 10.100 4.192 42.944 1.00 26.73 94 ALA A O 1
ATOM 694 N N . LYS A 1 89 ? 11.725 2.807 42.240 1.00 26.41 95 LYS A N 1
ATOM 695 C CA . LYS A 1 89 ? 11.483 3.061 40.821 1.00 27.51 95 LYS A CA 1
ATOM 696 C C . LYS A 1 89 ? 11.375 1.743 40.071 1.00 27.46 95 LYS A C 1
ATOM 697 O O . LYS A 1 89 ? 12.384 1.151 39.681 1.00 25.62 95 LYS A O 1
ATOM 703 N N . HIS A 1 90 ? 10.144 1.293 39.858 1.00 26.46 96 HIS A N 1
ATOM 704 C CA . HIS A 1 90 ? 9.907 0.031 39.177 1.00 26.58 96 HIS A CA 1
ATOM 705 C C . HIS A 1 90 ? 10.563 -0.059 37.802 1.00 24.36 96 HIS A C 1
ATOM 706 O O . HIS A 1 90 ? 10.882 -1.150 37.339 1.00 24.01 96 HIS A O 1
ATOM 713 N N . LEU A 1 91 ? 10.770 1.081 37.150 1.00 24.21 97 LEU A N 1
ATOM 714 C CA . LEU A 1 91 ? 11.397 1.083 35.832 1.00 23.03 97 LEU A CA 1
ATOM 715 C C . LEU A 1 91 ? 12.824 0.544 35.895 1.00 21.70 97 LEU A C 1
ATOM 716 O O . LEU A 1 91 ? 13.256 -0.187 35.006 1.00 19.27 97 LEU A O 1
ATOM 721 N N . THR A 1 92 ? 13.554 0.900 36.947 1.00 20.38 98 THR A N 1
ATOM 722 C CA . THR A 1 92 ? 14.929 0.429 37.079 1.00 19.42 98 THR A CA 1
ATOM 723 C C . THR A 1 92 ? 14.971 -1.080 37.282 1.00 19.37 98 THR A C 1
ATOM 724 O O . THR A 1 92 ? 15.969 -1.723 36.964 1.00 18.76 98 THR A O 1
ATOM 728 N N . TYR A 1 93 ? 13.884 -1.642 37.809 1.00 19.65 99 TYR A N 1
ATOM 729 C CA . TYR A 1 93 ? 13.804 -3.079 38.037 1.00 19.88 99 TYR A CA 1
ATOM 730 C C . TYR A 1 93 ? 13.468 -3.785 36.723 1.00 20.73 99 TYR A C 1
ATOM 731 O O . TYR A 1 93 ? 13.988 -4.862 36.433 1.00 21.53 99 TYR A O 1
ATOM 740 N N . GLU A 1 94 ? 12.594 -3.173 35.932 1.00 22.36 100 GLU A N 1
ATOM 741 C CA . GLU A 1 94 ? 12.215 -3.736 34.639 1.00 23.46 100 GLU A CA 1
ATOM 742 C C . GLU A 1 94 ? 13.454 -3.869 33.764 1.00 22.75 100 GLU A C 1
ATOM 743 O O . GLU A 1 94 ? 13.604 -4.839 33.012 1.00 23.01 100 GLU A O 1
ATOM 749 N N . ASN A 1 95 ? 14.349 -2.893 33.880 1.00 20.78 101 ASN A N 1
ATOM 750 C CA . ASN A 1 95 ? 15.572 -2.892 33.093 1.00 19.97 101 ASN A CA 1
ATOM 751 C C . ASN A 1 95 ? 16.629 -3.874 33.578 1.00 18.49 101 ASN A C 1
ATOM 752 O O . ASN A 1 95 ? 17.646 -4.069 32.917 1.00 17.97 101 ASN A O 1
ATOM 757 N N . VAL A 1 96 ? 16.396 -4.495 34.730 1.00 18.78 102 VAL A N 1
ATOM 758 C CA . VAL A 1 96 ? 17.354 -5.465 35.247 1.00 19.61 102 VAL A CA 1
ATOM 759 C C . VAL A 1 96 ? 17.621 -6.547 34.197 1.00 20.31 102 VAL A C 1
ATOM 760 O O . VAL A 1 96 ? 18.767 -6.951 33.981 1.00 20.28 102 VAL A O 1
ATOM 764 N N . GLU A 1 97 ? 16.561 -7.005 33.539 1.00 20.72 103 GLU A N 1
ATOM 765 C CA . GLU A 1 97 ? 16.694 -8.032 32.511 1.00 21.34 103 GLU A CA 1
ATOM 766 C C . GLU A 1 97 ? 17.656 -7.588 31.410 1.00 19.48 103 GLU A C 1
ATOM 767 O O . GLU A 1 97 ? 18.483 -8.374 30.948 1.00 21.48 103 GLU A O 1
ATOM 773 N N . ARG A 1 98 ? 17.553 -6.328 30.996 1.00 19.20 104 ARG A N 1
ATOM 774 C CA . ARG A 1 98 ? 18.429 -5.808 29.950 1.00 20.73 104 ARG A CA 1
ATOM 775 C C . ARG A 1 98 ? 19.886 -5.846 30.413 1.00 19.72 104 ARG A C 1
ATOM 776 O O . ARG A 1 98 ? 20.781 -6.213 29.651 1.00 19.17 104 ARG A O 1
ATOM 784 N N . TRP A 1 99 ? 20.125 -5.462 31.664 1.00 19.65 105 TRP A N 1
ATOM 785 C CA . TRP A 1 99 ? 21.484 -5.473 32.195 1.00 19.17 105 TRP A CA 1
ATOM 786 C C . TRP A 1 99 ? 22.027 -6.890 32.300 1.00 18.47 105 TRP A C 1
ATOM 787 O O . TRP A 1 99 ? 23.195 -7.139 32.004 1.00 20.09 105 TRP A O 1
ATOM 798 N N . LEU A 1 100 ? 21.179 -7.820 32.718 1.00 19.42 106 LEU A N 1
ATOM 799 C CA . LEU A 1 100 ? 21.598 -9.207 32.853 1.00 19.80 106 LEU A CA 1
ATOM 800 C C . LEU A 1 100 ? 21.974 -9.790 31.494 1.00 20.50 106 LEU A C 1
ATOM 801 O O . LEU A 1 100 ? 22.921 -10.566 31.386 1.00 20.71 106 LEU A O 1
ATOM 806 N N . LYS A 1 101 ? 21.243 -9.402 30.455 1.00 21.42 107 LYS A N 1
ATOM 807 C CA . LYS A 1 101 ? 21.530 -9.894 29.114 1.00 22.01 107 LYS A CA 1
ATOM 808 C C . LYS A 1 101 ? 22.888 -9.382 28.653 1.00 22.66 107 LYS A C 1
ATOM 809 O O . LYS A 1 101 ? 23.685 -10.132 28.087 1.00 21.77 107 LYS A O 1
ATOM 815 N N . GLU A 1 102 ? 23.147 -8.100 28.896 1.00 22.55 108 GLU A N 1
ATOM 816 C CA . GLU A 1 102 ? 24.417 -7.498 28.510 1.00 23.86 108 GLU A CA 1
ATOM 817 C C . GLU A 1 102 ? 25.551 -8.228 29.215 1.00 24.38 108 GLU A C 1
ATOM 818 O O . GLU A 1 102 ? 26.595 -8.497 28.624 1.00 24.72 108 GLU A O 1
ATOM 824 N N . LEU A 1 103 ? 25.334 -8.548 30.485 1.00 24.69 109 LEU A N 1
ATOM 825 C CA . LEU A 1 103 ? 26.335 -9.247 31.274 1.00 25.78 109 LEU A CA 1
ATOM 826 C C . LEU A 1 103 ? 26.606 -10.642 30.709 1.00 25.99 109 LEU A C 1
ATOM 827 O O . LEU A 1 103 ? 27.759 -11.038 30.546 1.00 26.96 109 LEU A O 1
ATOM 832 N N . ARG A 1 104 ? 25.543 -11.378 30.400 1.00 26.88 110 ARG A N 1
ATOM 833 C CA . ARG A 1 104 ? 25.683 -12.724 29.851 1.00 27.64 110 ARG A CA 1
ATOM 834 C C . ARG A 1 104 ? 26.394 -12.733 28.499 1.00 27.85 110 ARG A C 1
ATOM 835 O O . ARG A 1 104 ? 26.999 -13.737 28.116 1.00 27.97 110 ARG A O 1
ATOM 843 N N . ASP A 1 105 ? 26.322 -11.620 27.777 1.00 27.68 111 ASP A N 1
ATOM 844 C CA . ASP A 1 105 ? 26.953 -11.540 26.465 1.00 28.75 111 ASP A CA 1
ATOM 845 C C . ASP A 1 105 ? 28.400 -11.063 26.478 1.00 28.11 111 ASP A C 1
ATOM 846 O O . ASP A 1 105 ? 29.055 -11.064 25.436 1.00 27.94 111 ASP A O 1
ATOM 851 N N . HIS A 1 106 ? 28.909 -10.657 27.637 1.00 25.79 112 HIS A N 1
ATOM 852 C CA . HIS A 1 106 ? 30.289 -10.180 27.700 1.00 25.89 112 HIS A CA 1
ATOM 853 C C . HIS A 1 106 ? 31.117 -10.706 28.865 1.00 24.87 112 HIS A C 1
ATOM 854 O O . HIS A 1 106 ? 32.336 -10.821 28.760 1.00 26.55 112 HIS A O 1
ATOM 861 N N . ALA A 1 107 ? 30.459 -11.026 29.971 1.00 23.05 113 ALA A N 1
ATOM 862 C CA . ALA A 1 107 ? 31.164 -11.506 31.156 1.00 23.46 113 ALA A CA 1
ATOM 863 C C . ALA A 1 107 ? 31.487 -12.994 31.144 1.00 24.26 113 ALA A C 1
ATOM 864 O O . ALA A 1 107 ? 30.901 -13.769 30.387 1.00 24.22 113 ALA A O 1
ATOM 866 N N . ASP A 1 108 ? 32.438 -13.383 31.989 1.00 24.56 114 ASP A N 1
ATOM 867 C CA . ASP A 1 108 ? 32.829 -14.781 32.107 1.00 26.90 114 ASP A CA 1
ATOM 868 C C . ASP A 1 108 ? 31.595 -15.557 32.562 1.00 26.31 114 ASP A C 1
ATOM 869 O O . ASP A 1 108 ? 30.797 -15.056 33.351 1.00 24.53 114 ASP A O 1
ATOM 874 N N . SER A 1 109 ? 31.444 -16.778 32.063 1.00 26.15 115 SER A N 1
ATOM 875 C CA . SER A 1 109 ? 30.291 -17.605 32.398 1.00 27.43 115 SER A CA 1
ATOM 876 C C . SER A 1 109 ? 30.139 -17.921 33.881 1.00 27.14 115 SER A C 1
ATOM 877 O O . SER A 1 109 ? 29.025 -18.133 34.359 1.00 28.11 115 SER A O 1
ATOM 880 N N . ASN A 1 110 ? 31.251 -17.949 34.608 1.00 27.29 116 ASN A N 1
ATOM 881 C CA . ASN A 1 110 ? 31.214 -18.266 36.031 1.00 27.30 116 ASN A CA 1
ATOM 882 C C . ASN A 1 110 ? 31.220 -17.046 36.948 1.00 25.25 116 ASN A C 1
ATOM 883 O O . ASN A 1 110 ? 31.511 -17.161 38.138 1.00 23.63 116 ASN A O 1
ATOM 888 N N . ILE A 1 111 ? 30.890 -15.880 36.404 1.00 23.32 117 ILE A N 1
ATOM 889 C CA . ILE A 1 111 ? 30.862 -14.670 37.218 1.00 20.25 117 ILE A CA 1
ATOM 890 C C . ILE A 1 111 ? 29.738 -14.753 38.250 1.00 20.17 117 ILE A C 1
ATOM 891 O O . ILE A 1 111 ? 28.634 -15.215 37.948 1.00 19.95 117 ILE A O 1
ATOM 896 N N . VAL A 1 112 ? 30.029 -14.327 39.476 1.00 18.06 118 VAL A N 1
ATOM 897 C CA . VAL A 1 112 ? 29.032 -14.337 40.541 1.00 17.56 118 VAL A CA 1
ATOM 898 C C . VAL A 1 112 ? 28.232 -13.051 40.436 1.00 17.94 118 VAL A C 1
ATOM 899 O O . VAL A 1 112 ? 28.798 -11.959 40.371 1.00 17.33 118 VAL A O 1
ATOM 903 N N . ILE A 1 113 ? 26.913 -13.184 40.426 1.00 15.45 119 ILE A N 1
ATOM 904 C CA . ILE A 1 113 ? 26.039 -12.029 40.283 1.00 16.43 119 ILE A CA 1
ATOM 905 C C . ILE A 1 113 ? 25.087 -11.858 41.448 1.00 17.05 119 ILE A C 1
ATOM 906 O O . ILE A 1 113 ? 24.400 -12.801 41.845 1.00 17.16 119 ILE A O 1
ATOM 919 N N . LEU A 1 115 ? 21.891 -9.508 42.779 1.00 16.53 121 LEU A N 1
ATOM 920 C CA . LEU A 1 115 ? 20.865 -8.524 42.461 1.00 16.51 121 LEU A CA 1
ATOM 921 C C . LEU A 1 115 ? 20.722 -7.663 43.710 1.00 16.19 121 LEU A C 1
ATOM 922 O O . LEU A 1 115 ? 20.491 -8.183 44.803 1.00 16.55 121 LEU A O 1
ATOM 927 N N . VAL A 1 116 ? 20.870 -6.352 43.543 1.00 14.92 122 VAL A N 1
ATOM 928 C CA . VAL A 1 116 ? 20.798 -5.425 44.667 1.00 15.43 122 VAL A CA 1
ATOM 929 C C . VAL A 1 116 ? 19.687 -4.397 44.536 1.00 15.50 122 VAL A C 1
ATOM 930 O O . VAL A 1 116 ? 19.669 -3.596 43.599 1.00 16.23 122 VAL A O 1
ATOM 934 N N . GLY A 1 117 ? 18.753 -4.433 45.481 1.00 15.96 123 GLY A N 1
ATOM 935 C CA . GLY A 1 117 ? 17.666 -3.478 45.493 1.00 15.93 123 GLY A CA 1
ATOM 936 C C . GLY A 1 117 ? 18.103 -2.378 46.439 1.00 17.26 123 GLY A C 1
ATOM 937 O O . GLY A 1 117 ? 18.038 -2.536 47.657 1.00 18.26 123 GLY A O 1
ATOM 938 N N . ASN A 1 118 ? 18.564 -1.263 45.883 1.00 17.06 124 ASN A N 1
ATOM 939 C CA . ASN A 1 118 ? 19.039 -0.156 46.698 1.00 16.64 124 ASN A CA 1
ATOM 940 C C . ASN A 1 118 ? 17.937 0.848 47.036 1.00 16.77 124 ASN A C 1
ATOM 941 O O . ASN A 1 118 ? 16.845 0.808 46.464 1.00 17.27 124 ASN A O 1
ATOM 946 N N . LYS A 1 119 ? 18.250 1.746 47.971 1.00 18.38 125 LYS A N 1
ATOM 947 C CA . LYS A 1 119 ? 17.338 2.787 48.447 1.00 18.21 125 LYS A CA 1
ATOM 948 C C . LYS A 1 119 ? 16.205 2.209 49.294 1.00 18.82 125 LYS A C 1
ATOM 949 O O . LYS A 1 119 ? 15.060 2.651 49.199 1.00 21.22 125 LYS A O 1
ATOM 955 N N . SER A 1 120 ? 16.532 1.225 50.126 1.00 21.14 126 SER A N 1
ATOM 956 C CA . SER A 1 120 ? 15.534 0.594 50.985 1.00 23.17 126 SER A CA 1
ATOM 957 C C . SER A 1 120 ? 15.006 1.577 52.022 1.00 25.63 126 SER A C 1
ATOM 958 O O . SER A 1 120 ? 13.966 1.345 52.638 1.00 25.49 126 SER A O 1
ATOM 961 N N . ASP A 1 121 ? 15.727 2.678 52.215 1.00 25.34 127 ASP A N 1
ATOM 962 C CA . ASP A 1 121 ? 15.308 3.697 53.169 1.00 27.05 127 ASP A CA 1
ATOM 963 C C . ASP A 1 121 ? 14.051 4.398 52.661 1.00 27.88 127 ASP A C 1
ATOM 964 O O . ASP A 1 121 ? 13.373 5.099 53.411 1.00 29.39 127 ASP A O 1
ATOM 969 N N . LEU A 1 122 ? 13.741 4.199 51.382 1.00 28.45 128 LEU A N 1
ATOM 970 C CA . LEU A 1 122 ? 12.558 4.798 50.773 1.00 29.89 128 LEU A CA 1
ATOM 971 C C . LEU A 1 122 ? 11.419 3.781 50.722 1.00 31.52 128 LEU A C 1
ATOM 972 O O . LEU A 1 122 ? 10.548 3.857 49.856 1.00 31.09 128 LEU A O 1
ATOM 977 N N . ARG A 1 123 ? 11.436 2.830 51.652 1.00 34.79 129 ARG A N 1
ATOM 978 C CA . ARG A 1 123 ? 10.413 1.789 51.709 1.00 37.23 129 ARG A CA 1
ATOM 979 C C . ARG A 1 123 ? 8.987 2.331 51.677 1.00 38.70 129 ARG A C 1
ATOM 980 O O . ARG A 1 123 ? 8.073 1.656 51.200 1.00 38.93 129 ARG A O 1
ATOM 988 N N . HIS A 1 124 ? 8.795 3.544 52.183 1.00 39.85 130 HIS A N 1
ATOM 989 C CA . HIS A 1 124 ? 7.469 4.150 52.185 1.00 41.39 130 HIS A CA 1
ATOM 990 C C . HIS A 1 124 ? 7.053 4.480 50.755 1.00 40.93 130 HIS A C 1
ATOM 991 O O . HIS A 1 124 ? 5.901 4.827 50.496 1.00 41.20 130 HIS A O 1
ATOM 998 N N . LEU A 1 125 ? 8.000 4.365 49.830 1.00 39.04 131 LEU A N 1
ATOM 999 C CA . LEU A 1 125 ? 7.740 4.641 48.422 1.00 37.67 131 LEU A CA 1
ATOM 1000 C C . LEU A 1 125 ? 8.109 3.428 47.574 1.00 36.26 131 LEU A C 1
ATOM 1001 O O . LEU A 1 125 ? 8.353 3.548 46.372 1.00 36.89 131 LEU A O 1
ATOM 1006 N N . ARG A 1 126 ? 8.149 2.261 48.209 1.00 33.59 132 ARG A N 1
ATOM 1007 C CA . ARG A 1 126 ? 8.491 1.021 47.523 1.00 31.92 132 ARG A CA 1
ATOM 1008 C C . ARG A 1 126 ? 7.623 0.796 46.292 1.00 31.82 132 ARG A C 1
ATOM 1009 O O . ARG A 1 126 ? 6.401 0.961 46.337 1.00 32.63 132 ARG A O 1
ATOM 1017 N N . ALA A 1 127 ? 8.264 0.417 45.192 1.00 29.19 133 ALA A N 1
ATOM 1018 C CA . ALA A 1 127 ? 7.567 0.155 43.941 1.00 28.77 133 ALA A CA 1
ATOM 1019 C C . ALA A 1 127 ? 7.926 -1.235 43.425 1.00 27.54 133 ALA A C 1
ATOM 1020 O O . ALA A 1 127 ? 7.352 -1.714 42.447 1.00 28.57 133 ALA A O 1
ATOM 1022 N N . VAL A 1 128 ? 8.882 -1.878 44.091 1.00 26.37 134 VAL A N 1
ATOM 1023 C C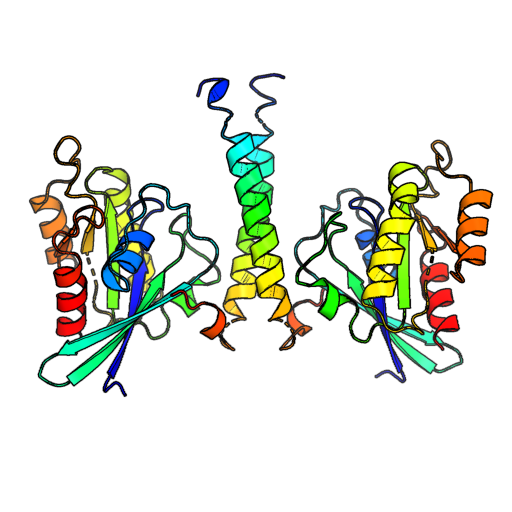A . VAL A 1 128 ? 9.319 -3.213 43.709 1.00 25.25 134 VAL A CA 1
ATOM 1024 C C . VAL A 1 128 ? 9.224 -4.162 44.900 1.00 25.33 134 VAL A C 1
ATOM 1025 O O . VAL A 1 128 ? 10.027 -4.088 45.830 1.00 25.66 134 VAL A O 1
ATOM 1029 N N . PRO A 1 129 ? 8.226 -5.060 44.894 1.00 26.70 135 PRO A N 1
ATOM 1030 C CA . PRO A 1 129 ? 8.046 -6.021 45.987 1.00 26.04 135 PRO A CA 1
ATOM 1031 C C . PRO A 1 129 ? 9.288 -6.881 46.179 1.00 26.14 135 PRO A C 1
ATOM 1032 O O . PRO A 1 129 ? 9.847 -7.403 45.213 1.00 26.07 135 PRO A O 1
ATOM 1036 N N . THR A 1 130 ? 9.712 -7.030 47.428 1.00 25.95 136 THR A N 1
ATOM 1037 C CA . THR A 1 130 ? 10.890 -7.827 47.744 1.00 27.33 136 THR A CA 1
ATOM 1038 C C . THR A 1 130 ? 10.747 -9.268 47.258 1.00 28.63 136 THR A C 1
ATOM 1039 O O . THR A 1 130 ? 11.680 -9.834 46.689 1.00 28.04 136 THR A O 1
ATOM 1043 N N . ASP A 1 131 ? 9.577 -9.857 47.484 1.00 29.09 137 ASP A N 1
ATOM 1044 C CA . ASP A 1 131 ? 9.324 -11.234 47.073 1.00 31.11 137 ASP A CA 1
ATOM 1045 C C . ASP A 1 131 ? 9.493 -11.449 45.572 1.00 28.89 137 ASP A C 1
ATOM 1046 O O . ASP A 1 131 ? 9.997 -12.484 45.139 1.00 30.14 137 ASP A O 1
ATOM 1051 N N . GLU A 1 132 ? 9.074 -10.469 44.781 1.00 27.06 138 GLU A N 1
ATOM 1052 C CA . GLU A 1 132 ? 9.178 -10.572 43.334 1.00 26.09 138 GLU A CA 1
ATOM 1053 C C . GLU A 1 132 ? 10.627 -10.545 42.863 1.00 25.56 138 GLU A C 1
ATOM 1054 O O . GLU A 1 132 ? 11.015 -11.323 41.992 1.00 23.82 138 GLU A O 1
ATOM 1060 N N . ALA A 1 133 ? 11.425 -9.651 43.438 1.00 24.71 139 ALA A N 1
ATOM 1061 C CA . ALA A 1 133 ? 12.831 -9.537 43.070 1.00 24.63 139 ALA A CA 1
ATOM 1062 C C . ALA A 1 133 ? 13.583 -10.805 43.468 1.00 23.99 139 ALA A C 1
ATOM 1063 O O . ALA A 1 133 ? 14.399 -11.324 42.705 1.00 22.95 139 ALA A O 1
ATOM 1065 N N . ARG A 1 134 ? 13.300 -11.304 44.667 1.00 23.52 140 ARG A N 1
ATOM 1066 C CA . ARG A 1 134 ? 13.954 -12.508 45.157 1.00 25.70 140 ARG A CA 1
ATOM 1067 C C . ARG A 1 134 ? 13.652 -13.689 44.237 1.00 25.15 140 ARG A C 1
ATOM 1068 O O . ARG A 1 134 ? 14.520 -14.523 43.980 1.00 25.28 140 ARG A O 1
ATOM 1076 N N . ALA A 1 135 ? 12.418 -13.751 43.743 1.00 26.21 141 ALA A N 1
ATOM 1077 C CA . ALA A 1 135 ? 12.003 -14.832 42.855 1.00 25.67 141 ALA A CA 1
ATOM 1078 C C . ALA A 1 135 ? 12.768 -14.769 41.542 1.00 25.21 141 ALA A C 1
ATOM 1079 O O . ALA A 1 135 ? 13.183 -15.795 41.004 1.00 25.33 141 ALA A O 1
ATOM 1081 N N . PHE A 1 136 ? 12.953 -13.559 41.027 1.00 24.00 142 PHE A N 1
ATOM 1082 C CA . PHE A 1 136 ? 13.678 -13.374 39.776 1.00 22.96 142 PHE A CA 1
ATOM 1083 C C . PHE A 1 136 ? 15.135 -13.786 39.959 1.00 21.26 142 PHE A C 1
ATOM 1084 O O . PHE A 1 136 ? 15.722 -14.436 39.095 1.00 22.57 142 PHE A O 1
ATOM 1092 N N . ALA A 1 137 ? 15.715 -13.408 41.094 1.00 21.02 143 ALA A N 1
ATOM 1093 C CA . ALA A 1 137 ? 17.106 -13.727 41.383 1.00 21.37 143 ALA A CA 1
ATOM 1094 C C . ALA A 1 137 ? 17.363 -15.232 41.452 1.00 22.86 143 ALA A C 1
ATOM 1095 O O . ALA A 1 137 ? 18.248 -15.751 40.769 1.00 23.09 143 ALA A O 1
ATOM 1097 N N . GLU A 1 138 ? 16.588 -15.936 42.269 1.00 24.69 144 GLU A N 1
ATOM 1098 C CA . GLU A 1 138 ? 16.774 -17.377 42.408 1.00 27.44 144 GLU A CA 1
ATOM 1099 C C . GLU A 1 138 ? 16.537 -18.093 41.082 1.00 26.27 144 GLU A C 1
ATOM 1100 O O . GLU A 1 138 ? 17.199 -19.085 40.775 1.00 26.39 144 GLU A O 1
ATOM 1106 N N . LYS A 1 139 ? 15.602 -17.578 40.294 1.00 25.27 145 LYS A N 1
ATOM 1107 C CA . LYS A 1 139 ? 15.294 -18.169 39.000 1.00 24.77 145 LYS A CA 1
ATOM 1108 C C . LYS A 1 139 ? 16.485 -18.051 38.054 1.00 23.88 145 LYS A C 1
ATOM 1109 O O . LYS A 1 139 ? 16.737 -18.947 37.245 1.00 23.33 145 LYS A O 1
ATOM 1115 N N . ASN A 1 140 ? 17.226 -16.950 38.164 1.00 22.12 146 ASN A N 1
ATOM 1116 C CA . ASN A 1 140 ? 18.381 -16.732 37.301 1.00 20.93 146 ASN A CA 1
ATOM 1117 C C . ASN A 1 140 ? 19.730 -16.977 37.973 1.00 20.77 146 ASN A C 1
ATOM 1118 O O . ASN A 1 140 ? 20.772 -16.552 37.471 1.00 22.31 146 ASN A O 1
ATOM 1123 N N . GLY A 1 141 ? 19.705 -17.677 39.103 1.00 20.29 147 GLY A N 1
ATOM 1124 C CA . GLY A 1 141 ? 20.934 -17.988 39.808 1.00 21.53 147 GLY A CA 1
ATOM 1125 C C . GLY A 1 141 ? 21.709 -16.772 40.273 1.00 21.79 147 GLY A C 1
ATOM 1126 O O . GLY A 1 141 ? 22.928 -16.706 40.131 1.00 22.35 147 GLY A O 1
ATOM 1127 N N . LEU A 1 142 ? 20.998 -15.804 40.834 1.00 21.76 148 LEU A N 1
ATOM 1128 C CA . LEU A 1 142 ? 21.630 -14.589 41.326 1.00 20.48 148 LEU A CA 1
ATOM 1129 C C . LEU A 1 142 ? 21.378 -14.494 42.818 1.00 20.82 148 LEU A C 1
ATOM 1130 O O . LEU A 1 142 ? 20.335 -14.935 43.300 1.00 19.44 148 LEU A O 1
ATOM 1135 N N . SER A 1 143 ? 22.333 -13.928 43.547 1.00 20.53 149 SER A N 1
ATOM 1136 C CA . SER A 1 143 ? 22.160 -13.728 44.975 1.00 20.07 149 SER A CA 1
ATOM 1137 C C . SER A 1 143 ? 21.240 -12.517 45.056 1.00 19.38 149 SER A C 1
ATOM 1138 O O . SER A 1 143 ? 21.024 -11.837 44.050 1.00 18.79 149 SER A O 1
ATOM 1141 N N . PHE A 1 144 ? 20.693 -12.239 46.232 1.00 18.65 150 PHE A N 1
ATOM 1142 C CA . PHE A 1 144 ? 19.793 -11.103 46.366 1.00 19.28 150 PHE A CA 1
ATOM 1143 C C . PHE A 1 144 ? 19.871 -10.438 47.725 1.00 20.04 150 PHE A C 1
ATOM 1144 O O . PHE A 1 144 ? 20.042 -11.101 48.745 1.00 19.60 150 PHE A O 1
ATOM 1152 N N . ILE A 1 145 ? 19.734 -9.118 47.724 1.00 19.14 151 ILE A N 1
ATOM 1153 C CA . ILE A 1 145 ? 19.757 -8.356 48.959 1.00 17.46 151 ILE A CA 1
ATOM 1154 C C . ILE A 1 145 ? 19.234 -6.949 48.702 1.00 18.37 151 ILE A C 1
ATOM 1155 O O . ILE A 1 145 ? 19.283 -6.447 47.573 1.00 16.11 151 ILE A O 1
ATOM 1160 N N . GLU A 1 146 ? 18.695 -6.328 49.745 1.00 17.91 152 GLU A N 1
ATOM 1161 C CA . GLU A 1 146 ? 18.213 -4.961 49.643 1.00 18.61 152 GLU A CA 1
ATOM 1162 C C . GLU A 1 146 ? 19.142 -4.115 50.503 1.00 18.47 152 GLU A C 1
ATOM 1163 O O . GLU A 1 146 ? 19.501 -4.498 51.621 1.00 18.45 152 GLU A O 1
ATOM 1169 N N . THR A 1 147 ? 19.542 -2.969 49.965 1.00 18.42 153 THR A N 1
ATOM 1170 C CA . THR A 1 147 ? 20.467 -2.075 50.653 1.00 17.51 153 THR A CA 1
ATOM 1171 C C . THR A 1 147 ? 20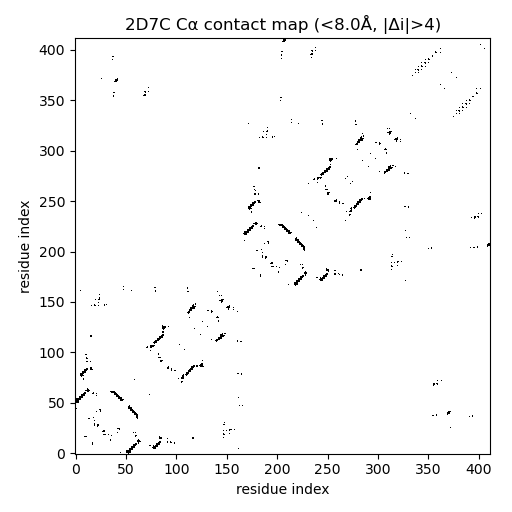.003 -0.631 50.655 1.00 16.85 153 THR A C 1
ATOM 1172 O O . THR A 1 147 ? 19.043 -0.263 49.985 1.00 17.32 153 THR A O 1
ATOM 1176 N N . SER A 1 148 ? 20.715 0.182 51.427 1.00 18.98 154 SER A N 1
ATOM 1177 C CA . SER A 1 148 ? 20.471 1.612 51.488 1.00 19.34 154 SER A CA 1
ATOM 1178 C C . SER A 1 148 ? 21.835 2.250 51.657 1.00 20.18 154 SER A C 1
ATOM 1179 O O . SER A 1 148 ? 22.416 2.217 52.742 1.00 21.47 154 SER A O 1
ATOM 1182 N N . ALA A 1 149 ? 22.368 2.799 50.574 1.00 20.02 155 ALA A N 1
ATOM 1183 C CA . ALA A 1 149 ? 23.665 3.450 50.651 1.00 18.99 155 ALA A CA 1
ATOM 1184 C C . ALA A 1 149 ? 23.509 4.670 51.553 1.00 19.40 155 ALA A C 1
ATOM 1185 O O . ALA A 1 149 ? 24.472 5.122 52.170 1.00 20.63 155 ALA A O 1
ATOM 1187 N N . LEU A 1 150 ? 22.286 5.186 51.637 1.00 21.35 156 LEU A N 1
ATOM 1188 C CA . LEU A 1 150 ? 22.010 6.364 52.452 1.00 22.73 156 LEU A CA 1
ATOM 1189 C C . LEU A 1 150 ? 22.158 6.111 53.953 1.00 23.97 156 LEU A C 1
ATOM 1190 O O . LEU A 1 150 ? 22.852 6.865 54.635 1.00 22.80 156 LEU A O 1
ATOM 1195 N N . ASP A 1 151 ? 21.514 5.070 54.480 1.00 24.44 157 ASP A N 1
ATOM 1196 C CA . ASP A 1 151 ? 21.644 4.785 55.908 1.00 24.67 157 ASP A CA 1
ATOM 1197 C C . ASP A 1 151 ? 22.616 3.642 56.178 1.00 25.83 157 ASP A C 1
ATOM 1198 O O . ASP A 1 151 ? 22.830 3.257 57.329 1.00 27.34 157 ASP A O 1
ATOM 1203 N N . SER A 1 152 ? 23.202 3.119 55.101 1.00 23.54 158 SER A N 1
ATOM 1204 C CA . SER A 1 152 ? 24.196 2.042 55.135 1.00 22.90 158 SER A CA 1
ATOM 1205 C C . SER A 1 152 ? 23.691 0.619 55.362 1.00 22.00 158 SER A C 1
ATOM 1206 O O . SER A 1 152 ? 24.487 -0.318 55.392 1.00 23.21 158 SER A O 1
ATOM 1209 N N . THR A 1 153 ? 22.383 0.447 55.520 1.00 21.37 159 THR A N 1
ATOM 1210 C CA . THR A 1 153 ? 21.832 -0.886 55.750 1.00 20.75 159 THR A CA 1
ATOM 1211 C C . THR A 1 153 ? 22.243 -1.896 54.676 1.00 20.54 159 THR A C 1
ATOM 1212 O O . THR A 1 153 ? 22.035 -1.668 53.484 1.00 20.05 159 THR A O 1
ATOM 1216 N N . ASN A 1 154 ? 22.832 -3.003 55.121 1.00 19.99 160 ASN A N 1
ATOM 1217 C CA . ASN A 1 154 ? 23.265 -4.098 54.255 1.00 19.56 160 ASN A CA 1
ATOM 1218 C C . ASN A 1 154 ? 24.319 -3.822 53.189 1.00 19.31 160 ASN A C 1
ATOM 1219 O O . ASN A 1 154 ? 24.610 -4.704 52.384 1.00 16.26 160 ASN A O 1
ATOM 1224 N N . VAL A 1 155 ? 24.893 -2.623 53.167 1.00 19.37 161 VAL A N 1
ATOM 1225 C CA . VAL A 1 155 ? 25.900 -2.323 52.153 1.00 18.67 161 VAL A CA 1
ATOM 1226 C C . VAL A 1 155 ? 27.154 -3.171 52.357 1.00 18.62 161 VAL A C 1
ATOM 1227 O O . VAL A 1 155 ? 27.620 -3.837 51.427 1.00 18.73 161 VAL A O 1
ATOM 1231 N N . GLU A 1 156 ? 27.694 -3.161 53.572 1.00 18.50 162 GLU A N 1
ATOM 1232 C CA . GLU A 1 156 ? 28.876 -3.956 53.888 1.00 19.33 162 GLU A CA 1
ATOM 1233 C C . GLU A 1 156 ? 28.551 -5.436 53.686 1.00 19.38 162 GLU A C 1
ATOM 1234 O O . GLU A 1 156 ? 29.357 -6.198 53.149 1.00 19.56 162 GLU A O 1
ATOM 1240 N N . ALA A 1 157 ? 27.358 -5.827 54.123 1.00 19.44 163 ALA A N 1
ATOM 1241 C CA . ALA A 1 157 ? 26.904 -7.209 54.013 1.00 19.71 163 ALA A CA 1
ATOM 1242 C C . ALA A 1 157 ? 26.833 -7.663 52.561 1.00 18.94 163 ALA A C 1
ATOM 1243 O O . ALA A 1 157 ? 27.187 -8.802 52.243 1.00 19.75 163 ALA A O 1
ATOM 1245 N N . ALA A 1 158 ? 26.377 -6.775 51.685 1.00 18.76 164 ALA A N 1
ATOM 1246 C CA . ALA A 1 158 ? 26.266 -7.105 50.268 1.00 17.56 164 ALA A CA 1
ATOM 1247 C C . ALA A 1 158 ? 27.633 -7.428 49.677 1.00 17.53 164 ALA A C 1
ATOM 1248 O O . ALA A 1 158 ? 27.801 -8.448 49.006 1.00 16.55 164 ALA A O 1
ATOM 1250 N N . PHE A 1 159 ? 28.621 -6.574 49.927 1.00 17.70 165 PHE A N 1
ATOM 1251 C CA . PHE A 1 159 ? 29.951 -6.834 49.386 1.00 17.52 165 PHE A CA 1
ATOM 1252 C C . PHE A 1 159 ? 30.618 -8.029 50.054 1.00 18.42 165 PHE A C 1
ATOM 1253 O O . PHE A 1 159 ? 31.288 -8.831 49.395 1.00 18.88 165 PHE A O 1
ATOM 1261 N N . GLN A 1 160 ? 30.442 -8.151 51.364 1.00 18.32 166 GLN A N 1
ATOM 1262 C CA . GLN A 1 160 ? 31.035 -9.268 52.090 1.00 20.18 166 GLN A CA 1
ATOM 1263 C C . GLN A 1 160 ? 30.469 -10.577 51.566 1.00 19.70 166 GLN A C 1
ATOM 1264 O O . GLN A 1 160 ? 31.202 -11.547 51.366 1.00 21.85 166 GLN A O 1
ATOM 1270 N N . THR A 1 161 ? 29.161 -10.595 51.337 1.00 20.71 167 THR A N 1
ATOM 1271 C CA . THR A 1 161 ? 28.489 -11.791 50.854 1.00 22.24 167 THR A CA 1
ATOM 1272 C C . THR A 1 161 ? 28.941 -12.208 49.456 1.00 21.30 167 THR A C 1
ATOM 1273 O O . THR A 1 161 ? 29.253 -13.377 49.229 1.00 19.69 167 THR A O 1
ATOM 1277 N N . ILE A 1 162 ? 28.992 -11.268 48.518 1.00 20.81 168 ILE A N 1
ATOM 1278 C CA . ILE A 1 162 ? 29.405 -11.634 47.173 1.00 19.62 168 ILE A CA 1
ATOM 1279 C C . ILE A 1 162 ? 30.873 -12.057 47.139 1.00 19.81 168 ILE A C 1
ATOM 1280 O O . ILE A 1 162 ? 31.241 -12.987 46.421 1.00 20.77 168 ILE A O 1
ATOM 1285 N N . LEU A 1 163 ? 31.711 -11.395 47.929 1.00 19.45 169 LEU A N 1
ATOM 1286 C CA . LEU A 1 163 ? 33.124 -11.746 47.962 1.00 19.97 169 LEU A CA 1
ATOM 1287 C C . LEU A 1 163 ? 33.311 -13.121 48.596 1.00 22.03 169 LEU A C 1
ATOM 1288 O O . LEU A 1 163 ? 34.218 -13.863 48.223 1.00 21.05 169 LEU A O 1
ATOM 1293 N N . THR A 1 164 ? 32.441 -13.461 49.544 1.00 23.31 170 THR A N 1
ATOM 1294 C CA . THR A 1 164 ? 32.510 -14.757 50.213 1.00 26.08 170 THR A CA 1
ATOM 1295 C C . THR A 1 164 ? 32.107 -15.862 49.240 1.00 27.28 170 THR A C 1
ATOM 1296 O O . THR A 1 164 ? 32.650 -16.965 49.281 1.00 27.56 170 THR A O 1
ATOM 1300 N N . GLU A 1 165 ? 31.156 -15.560 48.362 1.00 27.55 171 GLU A N 1
ATOM 1301 C CA . GLU A 1 165 ? 30.704 -16.538 47.382 1.00 29.24 171 GLU A CA 1
ATOM 1302 C C . GLU A 1 165 ? 31.798 -16.766 46.341 1.00 28.87 171 GLU A C 1
ATOM 1303 O O . GLU A 1 165 ? 32.014 -17.890 45.886 1.00 29.19 171 GLU A O 1
ATOM 1309 N N . ILE A 1 166 ? 32.492 -15.695 45.972 1.00 27.76 172 ILE A N 1
ATOM 1310 C CA . ILE A 1 166 ? 33.573 -15.787 44.998 1.00 27.26 172 ILE A CA 1
ATOM 1311 C C . ILE A 1 166 ? 34.689 -16.638 45.597 1.00 30.10 172 ILE A C 1
ATOM 1312 O O . ILE A 1 166 ? 35.311 -17.448 44.908 1.00 29.64 172 ILE A O 1
ATOM 1317 N N . TYR A 1 167 ? 34.931 -16.447 46.889 1.00 31.90 173 TYR A N 1
ATOM 1318 C CA . TYR A 1 167 ? 35.954 -17.202 47.601 1.00 35.38 173 TYR A CA 1
ATOM 1319 C C . TYR A 1 167 ? 35.356 -17.778 48.879 1.00 36.76 173 TYR A C 1
ATOM 1320 O O . TYR A 1 167 ? 35.043 -18.988 48.889 1.00 38.15 173 TYR A O 1
ATOM 1330 N N . GLU B 1 1 ? 60.961 6.016 3.694 1.00 41.19 7 GLU B N 1
ATOM 1331 C CA . GLU B 1 1 ? 59.756 6.753 3.214 1.00 40.32 7 GLU B CA 1
ATOM 1332 C C . GLU B 1 1 ? 60.034 8.255 3.132 1.00 38.07 7 GLU B C 1
ATOM 1333 O O . GLU B 1 1 ? 60.500 8.751 2.105 1.00 39.80 7 GLU B O 1
ATOM 1339 N N . TYR B 1 2 ? 59.753 8.975 4.214 1.00 32.28 8 TYR B N 1
ATOM 1340 C CA . TYR B 1 2 ? 59.978 10.416 4.249 1.00 27.29 8 TYR B CA 1
ATOM 1341 C C . TYR B 1 2 ? 61.364 10.723 4.808 1.00 24.90 8 TYR B C 1
ATOM 1342 O O . TYR B 1 2 ? 61.944 9.912 5.530 1.00 25.34 8 TYR B O 1
ATOM 1351 N N . ASP B 1 3 ? 61.895 11.892 4.465 1.00 23.33 9 ASP B N 1
ATOM 1352 C CA . ASP B 1 3 ? 63.212 12.293 4.940 1.00 21.88 9 ASP B CA 1
ATOM 1353 C C . ASP B 1 3 ? 63.128 13.060 6.253 1.00 20.87 9 ASP B C 1
ATOM 1354 O O . ASP B 1 3 ? 63.932 12.843 7.157 1.00 20.30 9 ASP B O 1
ATOM 1359 N N . TYR B 1 4 ? 62.155 13.959 6.352 1.00 18.89 10 TYR B N 1
ATOM 1360 C CA . TYR B 1 4 ? 61.992 14.759 7.558 1.00 19.03 10 TYR B CA 1
ATOM 1361 C C . TYR B 1 4 ? 60.544 14.771 8.021 1.00 17.65 10 TYR B C 1
ATOM 1362 O O . TYR B 1 4 ? 59.628 14.842 7.207 1.00 17.82 10 TYR B O 1
ATOM 1371 N N . LEU B 1 5 ? 60.351 14.714 9.332 1.00 17.35 11 LEU B N 1
ATOM 1372 C CA . LEU B 1 5 ? 59.016 14.765 9.916 1.00 16.78 11 LEU B CA 1
ATOM 1373 C C . LEU B 1 5 ? 58.932 16.086 10.682 1.00 16.26 11 LEU B C 1
ATOM 1374 O O . LEU B 1 5 ? 59.770 16.362 11.539 1.00 16.88 11 LEU B O 1
ATOM 1379 N N . PHE B 1 6 ? 57.943 16.913 10.365 1.00 16.41 12 PHE B N 1
ATOM 1380 C CA . PHE B 1 6 ? 57.789 18.183 11.065 1.00 15.35 12 PHE B CA 1
ATOM 1381 C C . PHE B 1 6 ? 56.407 18.313 11.685 1.00 14.54 12 PHE B C 1
ATOM 1382 O O . PHE B 1 6 ? 55.401 18.202 10.989 1.00 14.28 12 PHE B O 1
ATOM 1390 N N . LYS B 1 7 ? 56.364 18.548 12.991 1.00 14.05 13 LYS B N 1
ATOM 1391 C CA . LYS B 1 7 ? 55.086 18.715 13.680 1.00 14.08 13 LYS B CA 1
ATOM 1392 C C . LYS B 1 7 ? 54.671 20.180 13.623 1.00 14.17 13 LYS B C 1
ATOM 1393 O O . LYS B 1 7 ? 55.438 21.065 13.994 1.00 13.89 13 LYS B O 1
ATOM 1399 N N . VAL B 1 8 ? 53.454 20.433 13.150 1.00 14.24 14 VAL B N 1
ATOM 1400 C CA . VAL B 1 8 ? 52.937 21.795 13.057 1.00 13.27 14 VAL B CA 1
ATOM 1401 C C . VAL B 1 8 ? 51.566 21.800 13.717 1.00 12.93 14 VAL B C 1
ATOM 1402 O O . VAL B 1 8 ? 50.753 20.916 13.452 1.00 12.82 14 VAL B O 1
ATOM 1406 N N . VAL B 1 9 ? 51.316 22.778 14.581 1.00 12.78 15 VAL B N 1
ATOM 1407 C CA . VAL B 1 9 ? 50.028 22.861 15.263 1.00 12.34 15 VAL B CA 1
ATOM 1408 C C . VAL B 1 9 ? 49.180 24.037 14.792 1.00 12.34 15 VAL B C 1
ATOM 1409 O O . VAL B 1 9 ? 49.704 25.068 14.376 1.00 12.14 15 VAL B O 1
ATOM 1413 N N . LEU B 1 10 ? 47.863 23.864 14.853 1.00 11.36 16 LEU B N 1
ATOM 1414 C CA . LEU B 1 10 ? 46.926 24.913 14.464 1.00 12.57 16 LEU B CA 1
ATOM 1415 C C . LEU B 1 10 ? 46.299 25.485 15.727 1.00 12.58 16 LEU B C 1
ATOM 1416 O O . LEU B 1 10 ? 45.825 24.742 16.584 1.00 12.07 16 LEU B O 1
ATOM 1421 N N . ILE B 1 11 ? 46.308 26.806 15.843 1.00 12.70 17 ILE B N 1
ATOM 1422 C CA . ILE B 1 11 ? 45.712 27.453 17.003 1.00 12.63 17 ILE B CA 1
ATOM 1423 C C . ILE B 1 11 ? 44.877 28.638 16.539 1.00 13.02 17 ILE B C 1
ATOM 1424 O O . ILE B 1 11 ? 45.051 29.135 15.420 1.00 12.82 17 ILE B O 1
ATOM 1429 N N . GLY B 1 12 ? 43.960 29.074 17.395 1.00 12.77 18 GLY B N 1
ATOM 1430 C CA . GLY B 1 12 ? 43.090 30.190 17.055 1.00 13.47 18 GLY B CA 1
ATOM 1431 C C . GLY B 1 12 ? 41.688 29.954 17.586 1.00 13.58 18 GLY B C 1
ATOM 1432 O O . GLY B 1 12 ? 41.322 28.827 17.917 1.00 13.07 18 GLY B O 1
ATOM 1433 N N . ASP B 1 1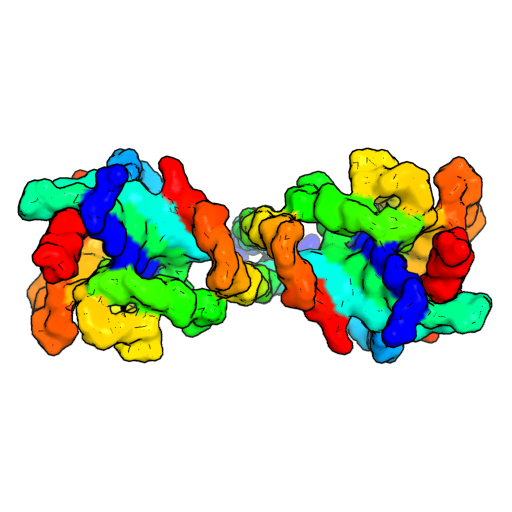3 ? 40.894 31.016 17.658 1.00 14.93 19 ASP B N 1
ATOM 1434 C CA . ASP B 1 13 ? 39.527 30.926 18.164 1.00 15.73 19 ASP B CA 1
ATOM 1435 C C . ASP B 1 13 ? 38.668 29.860 17.505 1.00 15.22 19 ASP B C 1
ATOM 1436 O O . ASP B 1 13 ? 38.871 29.499 16.343 1.00 16.78 19 ASP B O 1
ATOM 1441 N N . SER B 1 14 ? 37.688 29.374 18.259 1.00 15.84 20 SER B N 1
ATOM 1442 C CA . SER B 1 14 ? 36.745 28.391 17.754 1.00 16.49 20 SER B CA 1
ATOM 1443 C C . SER B 1 14 ? 36.028 29.042 16.569 1.00 15.82 20 SER B C 1
ATOM 1444 O O . SER B 1 14 ? 35.680 30.227 16.622 1.00 17.17 20 SER B O 1
ATOM 1447 N N . GLY B 1 15 ? 35.834 28.280 15.498 1.00 13.79 21 GLY B N 1
ATOM 1448 C CA . GLY B 1 15 ? 35.137 28.799 14.334 1.00 12.80 21 GLY B CA 1
ATOM 1449 C C . GLY B 1 15 ? 35.936 29.489 13.239 1.00 12.55 21 GLY B C 1
ATOM 1450 O O . GLY B 1 15 ? 35.373 29.798 12.189 1.00 14.03 21 GLY B O 1
ATOM 1451 N N . VAL B 1 16 ? 37.228 29.726 13.444 1.00 11.13 22 VAL B N 1
ATOM 1452 C CA . VAL B 1 16 ? 38.015 30.417 12.421 1.00 12.54 22 VAL B CA 1
ATOM 1453 C C . VAL B 1 16 ? 38.340 29.570 11.192 1.00 12.82 22 VAL B C 1
ATOM 1454 O O . VAL B 1 16 ? 38.681 30.114 10.141 1.00 14.64 22 VAL B O 1
ATOM 1458 N N . GLY B 1 17 ? 38.246 28.250 11.322 1.00 11.02 23 GLY B N 1
ATOM 1459 C CA . GLY B 1 17 ? 38.512 27.385 10.182 1.00 8.91 23 GLY B CA 1
ATOM 1460 C C . GLY B 1 17 ? 39.723 26.476 10.275 1.00 10.19 23 GLY B C 1
ATOM 1461 O O . GLY B 1 17 ? 40.178 25.956 9.255 1.00 10.83 23 GLY B O 1
ATOM 1462 N N . LYS B 1 18 ? 40.239 26.269 11.483 1.00 10.39 24 LYS B N 1
ATOM 1463 C CA . LYS B 1 18 ? 41.406 25.412 11.676 1.00 11.09 24 LYS B CA 1
ATOM 1464 C C . LYS B 1 18 ? 41.231 24.009 11.092 1.00 11.72 24 LYS B C 1
ATOM 1465 O O . LYS B 1 18 ? 42.073 23.536 10.327 1.00 10.60 24 LYS B O 1
ATOM 1471 N N . SER B 1 19 ? 40.137 23.342 11.448 1.00 11.25 25 SER B N 1
ATOM 1472 C CA . SER B 1 19 ? 39.910 21.987 10.958 1.00 10.26 25 SER B CA 1
ATOM 1473 C C . SER B 1 19 ? 39.757 21.886 9.455 1.00 10.36 25 SER B C 1
ATOM 1474 O O . SER B 1 19 ? 40.124 20.873 8.866 1.00 11.12 25 SER B O 1
ATOM 1477 N N . ASN B 1 20 ? 39.213 22.925 8.831 1.00 10.58 26 ASN B N 1
ATOM 1478 C CA . ASN B 1 20 ? 39.058 22.900 7.386 1.00 10.40 26 ASN B CA 1
ATOM 1479 C C . ASN B 1 20 ? 40.362 23.245 6.682 1.00 10.35 26 ASN B C 1
ATOM 1480 O O . ASN B 1 20 ? 40.564 22.854 5.531 1.00 10.87 26 ASN B O 1
ATOM 1485 N N . LEU B 1 21 ? 41.253 23.965 7.361 1.00 9.69 27 LEU B N 1
ATOM 1486 C CA . LEU B 1 21 ? 42.558 24.242 6.767 1.00 10.98 27 LEU B CA 1
ATOM 1487 C C . LEU B 1 21 ? 43.302 22.903 6.788 1.00 10.89 27 LEU B C 1
ATOM 1488 O O . LEU B 1 21 ? 44.026 22.564 5.848 1.00 11.42 27 LEU B O 1
ATOM 1493 N N . LEU B 1 22 ? 43.110 22.137 7.861 1.00 10.72 28 LEU B N 1
ATOM 1494 C CA . LEU B 1 22 ? 43.744 20.826 7.981 1.00 10.27 28 LEU B CA 1
ATOM 1495 C C . LEU B 1 22 ? 43.210 19.869 6.908 1.00 11.34 28 LEU B C 1
ATOM 1496 O O . LEU B 1 22 ? 43.989 19.228 6.206 1.00 11.32 28 LEU B O 1
ATOM 1501 N N . SER B 1 23 ? 41.891 19.781 6.764 1.00 9.69 29 SER B N 1
ATOM 1502 C CA . SER B 1 23 ? 41.324 18.869 5.770 1.00 10.73 29 SER B CA 1
ATOM 1503 C C . SER B 1 23 ? 41.619 19.325 4.339 1.00 11.27 29 SER B C 1
ATOM 1504 O O . SER B 1 23 ? 41.801 18.493 3.446 1.00 10.39 29 SER B O 1
ATOM 1507 N N . ARG B 1 24 ? 41.678 20.636 4.112 1.00 11.00 30 ARG B N 1
ATOM 1508 C CA . ARG B 1 24 ? 41.988 21.134 2.779 1.00 12.00 30 ARG B CA 1
ATOM 1509 C C . ARG B 1 24 ? 43.416 20.731 2.412 1.00 12.44 30 ARG B C 1
ATOM 1510 O O . ARG B 1 24 ? 43.666 20.215 1.323 1.00 12.56 30 ARG B O 1
ATOM 1518 N N . PHE B 1 25 ? 44.351 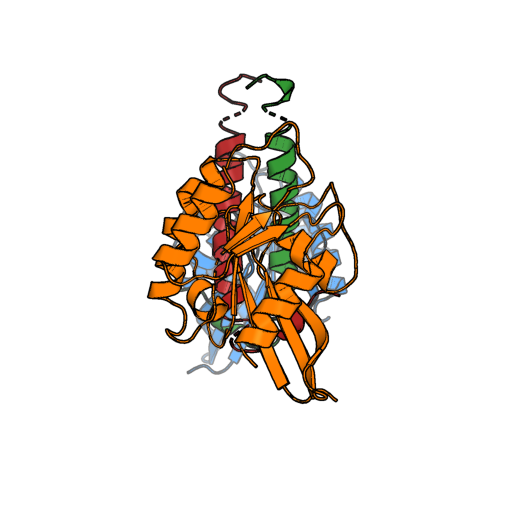20.947 3.332 1.00 12.08 31 PHE B N 1
ATOM 1519 C CA . PHE B 1 25 ? 45.752 20.616 3.073 1.00 12.80 31 PHE B CA 1
ATOM 1520 C C . PHE B 1 25 ? 46.048 19.124 2.983 1.00 12.99 31 PHE B C 1
ATOM 1521 O O . PHE B 1 25 ? 46.760 18.691 2.081 1.00 13.51 31 PHE B O 1
ATOM 1529 N N . THR B 1 26 ? 45.496 18.335 3.900 1.00 10.94 32 THR B N 1
ATOM 1530 C CA . THR B 1 26 ? 45.796 16.909 3.906 1.00 13.85 32 THR B CA 1
ATOM 1531 C C . THR B 1 26 ? 45.019 16.026 2.940 1.00 15.54 32 THR B C 1
ATOM 1532 O O . THR B 1 26 ? 45.539 15.001 2.504 1.00 17.66 32 THR B O 1
ATOM 1536 N N . ARG B 1 27 ? 43.789 16.397 2.598 1.00 14.82 33 ARG B N 1
ATOM 1537 C CA . ARG B 1 27 ? 43.033 15.574 1.658 1.00 16.58 33 ARG B CA 1
ATOM 1538 C C . ARG B 1 27 ? 42.160 16.346 0.680 1.00 14.64 33 ARG B C 1
ATOM 1539 O O . ARG B 1 27 ? 41.241 15.782 0.091 1.00 14.64 33 ARG B O 1
ATOM 1547 N N . ASN B 1 28 ? 42.464 17.629 0.504 1.00 13.16 34 ASN B N 1
ATOM 1548 C CA . ASN B 1 28 ? 41.730 18.491 -0.422 1.00 13.44 34 ASN B CA 1
ATOM 1549 C C . ASN B 1 28 ? 40.234 18.454 -0.175 1.00 12.93 34 ASN B C 1
ATOM 1550 O O . ASN B 1 28 ? 39.443 18.373 -1.118 1.00 12.12 34 ASN B O 1
ATOM 1555 N N . GLU B 1 29 ? 39.843 18.528 1.092 1.00 12.57 35 GLU B N 1
ATOM 1556 C CA . GLU B 1 29 ? 38.432 18.475 1.442 1.00 13.49 35 GLU B CA 1
ATOM 1557 C C . GLU B 1 29 ? 37.999 19.667 2.291 1.00 13.36 35 GLU B C 1
ATOM 1558 O O . GLU B 1 29 ? 38.741 20.141 3.151 1.00 13.44 35 GLU B O 1
ATOM 1564 N N . PHE B 1 30 ? 36.792 20.151 2.022 1.00 12.63 36 PHE B N 1
ATOM 1565 C CA . PHE B 1 30 ? 36.217 21.268 2.754 1.00 12.98 36 PHE B CA 1
ATOM 1566 C C . PHE B 1 30 ? 34.804 20.857 3.139 1.00 14.23 36 PHE B C 1
ATOM 1567 O O . PHE B 1 30 ? 34.125 20.177 2.375 1.00 14.68 36 PHE B O 1
ATOM 1575 N N . ASN B 1 31 ? 34.366 21.272 4.322 1.00 13.53 37 ASN B N 1
ATOM 1576 C CA . ASN B 1 31 ? 33.024 20.936 4.787 1.00 15.17 37 ASN B CA 1
ATOM 1577 C C . ASN B 1 31 ? 32.384 22.150 5.436 1.00 14.32 37 ASN B C 1
ATOM 1578 O O . ASN B 1 31 ? 32.836 22.622 6.479 1.00 15.04 37 ASN B O 1
ATOM 1583 N N . LEU B 1 32 ? 31.327 22.655 4.810 1.00 15.57 38 LEU B N 1
ATOM 1584 C CA . LEU B 1 32 ? 30.638 23.824 5.334 1.00 16.96 38 LEU B CA 1
ATOM 1585 C C . LEU B 1 32 ? 29.937 23.512 6.653 1.00 16.55 38 LEU B C 1
ATOM 1586 O O . LEU B 1 32 ? 29.693 24.407 7.460 1.00 16.97 38 LEU B O 1
ATOM 1591 N N . GLU B 1 33 ? 29.634 22.239 6.879 1.00 17.19 39 GLU B N 1
ATOM 1592 C CA . GLU B 1 33 ? 28.924 21.835 8.088 1.00 19.42 39 GLU B CA 1
ATOM 1593 C C . GLU B 1 33 ? 29.789 21.244 9.196 1.00 19.36 39 GLU B C 1
ATOM 1594 O O . GLU B 1 33 ? 29.272 20.568 10.088 1.00 18.90 39 GLU B O 1
ATOM 1600 N N . SER B 1 34 ? 31.096 21.489 9.160 1.00 17.03 40 SER B N 1
ATOM 1601 C CA . SER B 1 34 ? 31.968 20.940 10.198 1.00 16.92 40 SER B CA 1
ATOM 1602 C C . SER B 1 34 ? 31.567 21.423 11.591 1.00 17.03 40 SER B C 1
ATOM 1603 O O . SER B 1 34 ? 31.148 22.567 11.765 1.00 16.41 40 SER B O 1
ATOM 1606 N N . LYS B 1 35 ? 31.692 20.540 12.581 1.00 17.73 41 LYS B N 1
ATOM 1607 C CA . LYS B 1 35 ? 31.338 20.870 13.961 1.00 19.14 41 LYS B CA 1
ATOM 1608 C C . LYS B 1 35 ? 32.592 21.155 14.787 1.00 17.29 41 LYS B C 1
ATOM 1609 O O . LYS B 1 35 ? 33.702 20.816 14.372 1.00 16.09 41 LYS B O 1
ATOM 1615 N N . SER B 1 36 ? 32.420 21.778 15.950 1.00 15.82 42 SER B N 1
ATOM 1616 C CA . SER B 1 36 ? 33.564 22.091 16.799 1.00 15.32 42 SER B CA 1
ATOM 1617 C C . SER B 1 36 ? 34.318 20.799 17.099 1.00 15.27 42 SER B C 1
ATOM 1618 O O . SER B 1 36 ? 33.717 19.768 17.400 1.00 14.46 42 SER B O 1
ATOM 1621 N N . THR B 1 37 ? 35.641 20.863 17.013 1.00 13.73 43 THR B N 1
ATOM 1622 C CA . THR B 1 37 ? 36.483 19.693 17.233 1.00 12.37 43 THR B CA 1
ATOM 1623 C C . THR B 1 37 ? 36.468 19.164 18.654 1.00 12.87 43 THR B C 1
ATOM 1624 O O . THR B 1 37 ? 36.583 19.917 19.617 1.00 12.70 43 THR B O 1
ATOM 1628 N N . ILE B 1 38 ? 36.317 17.850 18.766 1.00 12.71 44 ILE B N 1
ATOM 1629 C CA . ILE B 1 38 ? 36.306 17.186 20.060 1.00 13.83 44 ILE B CA 1
ATOM 1630 C C . ILE B 1 38 ? 37.673 16.546 20.248 1.00 14.59 44 ILE B C 1
ATOM 1631 O O . ILE B 1 38 ? 38.217 15.941 19.326 1.00 16.22 44 ILE B O 1
ATOM 1636 N N . GLY B 1 39 ? 38.236 16.693 21.439 1.00 15.02 45 GLY B N 1
ATOM 1637 C CA . GLY B 1 39 ? 39.534 16.104 21.704 1.00 14.17 45 GLY B CA 1
ATOM 1638 C C . GLY B 1 39 ? 40.659 16.717 20.896 1.00 13.75 45 GLY B C 1
ATOM 1639 O O . GLY B 1 39 ? 40.662 17.913 20.607 1.00 13.13 45 GLY B O 1
ATOM 1640 N N . VAL B 1 40 ? 41.624 15.880 20.535 1.00 12.75 46 VAL B N 1
ATOM 1641 C CA . VAL B 1 40 ? 42.782 16.314 19.767 1.00 11.43 46 VAL B CA 1
ATOM 1642 C C . VAL B 1 40 ? 43.000 15.334 18.623 1.00 13.64 46 VAL B C 1
ATOM 1643 O O . VAL B 1 40 ? 42.771 14.132 18.771 1.00 14.22 46 VAL B O 1
ATOM 1647 N N . GLU B 1 41 ? 43.409 15.849 17.470 1.00 12.62 47 GLU B N 1
ATOM 1648 C CA . GLU B 1 41 ? 43.699 14.986 16.334 1.00 14.51 47 GLU B CA 1
ATOM 1649 C C . GLU B 1 41 ? 44.819 15.549 15.483 1.00 14.01 47 GLU B C 1
ATOM 1650 O O . GLU B 1 41 ? 45.239 16.694 15.654 1.00 12.27 47 GLU B O 1
ATOM 1656 N N . PHE B 1 42 ? 45.327 14.717 14.588 1.00 13.26 48 PHE B N 1
ATOM 1657 C CA . PHE B 1 42 ? 46.377 15.144 13.689 1.00 14.35 48 PHE B CA 1
ATOM 1658 C C . PHE B 1 42 ? 46.234 14.368 12.397 1.00 13.03 48 PHE B C 1
ATOM 1659 O O . PHE B 1 42 ? 45.699 13.259 12.381 1.00 13.15 48 PHE B O 1
ATOM 1667 N N . ALA B 1 43 ? 46.692 14.972 11.309 1.00 12.44 49 ALA B N 1
ATOM 1668 C CA . ALA B 1 43 ? 46.641 14.342 10.001 1.00 14.03 49 ALA B CA 1
ATOM 1669 C C . ALA B 1 43 ? 47.976 14.627 9.342 1.00 14.43 49 ALA B C 1
ATOM 1670 O O . ALA B 1 43 ? 48.634 15.614 9.668 1.00 13.24 49 ALA B O 1
ATOM 1672 N N . THR B 1 44 ? 48.369 13.769 8.411 1.00 13.82 50 THR B N 1
ATOM 1673 C CA . THR B 1 44 ? 49.651 13.933 7.744 1.00 15.07 50 THR B CA 1
ATOM 1674 C C . THR B 1 44 ? 49.551 14.174 6.244 1.00 15.14 50 THR B C 1
ATOM 1675 O O . THR B 1 44 ? 48.584 13.783 5.590 1.00 16.50 50 THR B O 1
ATOM 1679 N N . ARG B 1 45 ? 50.580 14.814 5.711 1.00 16.17 51 ARG B N 1
ATOM 1680 C CA . ARG B 1 45 ? 50.665 15.123 4.292 1.00 17.85 51 ARG B CA 1
ATOM 1681 C C . ARG B 1 45 ? 52.142 15.165 3.954 1.00 18.68 51 ARG B C 1
ATOM 1682 O O . ARG B 1 45 ? 52.931 15.762 4.684 1.00 17.19 51 ARG B O 1
ATOM 1690 N N . SER B 1 46 ? 52.521 14.520 2.860 1.00 20.49 52 SER B N 1
ATOM 1691 C CA . SER B 1 46 ? 53.918 14.534 2.445 1.00 24.03 52 SER B CA 1
ATOM 1692 C C . SER B 1 46 ? 54.080 15.468 1.254 1.00 24.77 52 SER B C 1
ATOM 1693 O O . SER B 1 46 ? 53.294 15.416 0.309 1.00 25.54 52 SER B O 1
ATOM 1696 N N . ILE B 1 47 ? 55.083 16.339 1.317 1.00 25.96 53 ILE B N 1
ATOM 1697 C CA . ILE B 1 47 ? 55.360 17.277 0.234 1.00 29.36 53 ILE B CA 1
ATOM 1698 C C . ILE B 1 47 ? 56.846 17.254 -0.102 1.00 32.23 53 ILE B C 1
ATOM 1699 O O . ILE B 1 47 ? 57.662 16.736 0.666 1.00 30.94 53 ILE B O 1
ATOM 1704 N N . GLN B 1 48 ? 57.190 17.828 -1.249 1.00 33.59 54 GLN B N 1
ATOM 1705 C CA . GLN B 1 48 ? 58.574 17.879 -1.697 1.00 37.57 54 GLN B CA 1
ATOM 1706 C C . GLN B 1 48 ? 59.181 19.247 -1.434 1.00 39.59 54 GLN B C 1
ATOM 1707 O O . GLN B 1 48 ? 58.556 20.274 -1.694 1.00 40.80 54 GLN B O 1
ATOM 1713 N N . VAL B 1 49 ? 60.400 19.253 -0.908 1.00 41.73 55 VAL B N 1
ATOM 1714 C CA . VAL B 1 49 ? 61.104 20.494 -0.618 1.00 43.76 55 VAL B CA 1
ATOM 1715 C C . VAL B 1 49 ? 62.598 20.320 -0.862 1.00 45.12 55 VAL B C 1
ATOM 1716 O O . VAL B 1 49 ? 63.267 19.554 -0.166 1.00 45.37 55 VAL B O 1
ATOM 1720 N N . ASP B 1 50 ? 63.112 21.030 -1.860 1.00 46.18 56 ASP B N 1
ATOM 1721 C CA . ASP B 1 50 ? 64.528 20.974 -2.202 1.00 47.33 56 ASP B CA 1
ATOM 1722 C C . ASP B 1 50 ? 64.984 19.542 -2.476 1.00 46.54 56 ASP B C 1
ATOM 1723 O O . ASP B 1 50 ? 66.119 19.170 -2.173 1.00 47.54 56 ASP B O 1
ATOM 1728 N N . GLY B 1 51 ? 64.091 18.739 -3.047 1.00 45.27 57 GLY B N 1
ATOM 1729 C CA . GLY B 1 51 ? 64.431 17.363 -3.359 1.00 43.75 57 GLY B CA 1
ATOM 1730 C C . GLY B 1 51 ? 64.248 16.398 -2.204 1.00 42.39 57 GLY B C 1
ATOM 1731 O O . GLY B 1 51 ? 64.534 15.207 -2.336 1.00 43.27 57 GLY B O 1
ATOM 1732 N N . LYS B 1 52 ? 63.777 16.906 -1.069 1.00 40.07 58 LYS B N 1
ATOM 1733 C CA . LYS B 1 52 ? 63.555 16.070 0.106 1.00 36.84 58 LYS B CA 1
ATOM 1734 C C . LYS B 1 52 ? 62.072 15.899 0.417 1.00 34.04 58 LYS B C 1
ATOM 1735 O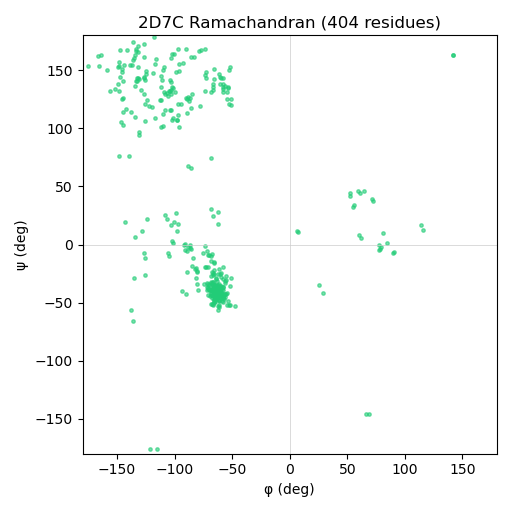 O . LYS B 1 52 ? 61.280 16.833 0.274 1.00 33.93 58 LYS B O 1
ATOM 1741 N N . THR B 1 53 ? 61.706 14.697 0.845 1.00 30.54 59 THR B N 1
ATOM 1742 C CA . THR B 1 53 ? 60.322 14.398 1.190 1.00 27.68 59 THR B CA 1
ATOM 1743 C C . THR B 1 53 ? 60.048 14.795 2.635 1.00 24.24 59 THR B C 1
ATOM 1744 O O . THR B 1 53 ? 60.649 14.258 3.569 1.00 22.99 59 THR B O 1
ATOM 1748 N N . ILE B 1 54 ? 59.140 15.744 2.811 1.00 22.51 60 ILE B N 1
ATOM 1749 C CA . ILE B 1 54 ? 58.789 16.214 4.139 1.00 21.09 60 ILE B CA 1
ATOM 1750 C C . ILE B 1 54 ? 57.426 15.679 4.540 1.00 19.76 60 ILE B C 1
ATOM 1751 O O . ILE B 1 54 ? 56.457 15.809 3.794 1.00 18.47 60 ILE B O 1
ATOM 1756 N N . LYS B 1 55 ? 57.353 15.064 5.714 1.00 17.13 61 LYS B N 1
ATOM 1757 C CA . LYS B 1 55 ? 56.085 14.550 6.200 1.00 16.24 61 LYS B CA 1
ATOM 1758 C C . LYS B 1 55 ? 55.585 15.552 7.225 1.00 14.65 61 LYS B C 1
ATOM 1759 O O . LYS B 1 55 ? 56.148 15.663 8.308 1.00 15.68 61 LYS B O 1
ATOM 1765 N N . ALA B 1 56 ? 54.543 16.295 6.870 1.00 14.08 62 ALA B N 1
ATOM 1766 C CA . ALA B 1 56 ? 53.981 17.282 7.779 1.00 13.05 62 ALA B CA 1
ATOM 1767 C C . ALA B 1 56 ? 52.920 16.596 8.631 1.00 13.49 62 ALA B C 1
ATOM 1768 O O . ALA B 1 56 ? 52.002 15.971 8.107 1.00 15.03 62 ALA B O 1
ATOM 1770 N N . GLN B 1 57 ? 53.073 16.699 9.944 1.00 12.87 63 GLN B N 1
ATOM 1771 C CA . GLN B 1 57 ? 52.144 16.103 10.890 1.00 13.81 63 GLN B CA 1
ATOM 1772 C C . GLN B 1 57 ? 51.442 17.305 11.508 1.00 13.60 63 GLN B C 1
ATOM 1773 O O . GLN B 1 57 ? 51.999 17.991 12.366 1.00 13.24 63 GLN B O 1
ATOM 1779 N N . ILE B 1 58 ? 50.223 17.561 11.048 1.00 12.64 64 ILE B N 1
ATOM 1780 C CA . ILE B 1 58 ? 49.456 18.719 11.490 1.00 10.51 64 ILE B CA 1
ATOM 1781 C C . ILE B 1 58 ? 48.463 18.402 12.591 1.00 10.51 64 ILE B C 1
ATOM 1782 O O . ILE B 1 58 ? 47.570 17.574 12.416 1.00 10.53 64 ILE B O 1
ATOM 1787 N N . TRP B 1 59 ? 48.629 19.073 13.725 1.00 9.79 65 TRP B N 1
ATOM 1788 C CA . TRP B 1 59 ? 47.757 18.866 14.874 1.00 10.63 65 TRP B CA 1
ATOM 1789 C C . TRP B 1 59 ? 46.636 19.889 14.939 1.00 10.61 65 TRP B C 1
ATOM 1790 O O . TRP B 1 59 ? 46.796 21.036 14.527 1.00 11.24 65 TRP B O 1
ATOM 1801 N N . ASP B 1 60 ? 45.505 19.452 15.488 1.00 9.93 66 ASP B N 1
ATOM 1802 C CA . ASP B 1 60 ? 44.307 20.264 15.567 1.00 10.89 66 ASP B CA 1
ATOM 1803 C C . ASP B 1 60 ? 43.528 19.961 16.843 1.00 10.19 66 ASP B C 1
ATOM 1804 O O . ASP B 1 60 ? 43.542 18.835 17.337 1.00 10.80 66 ASP B O 1
ATOM 1809 N N . THR B 1 61 ? 42.856 20.977 17.370 1.00 10.43 67 THR B N 1
ATOM 1810 C CA . THR B 1 61 ? 42.036 20.822 18.563 1.00 11.71 67 THR B CA 1
ATOM 1811 C C . THR B 1 61 ? 41.128 22.048 18.607 1.00 12.61 67 THR B C 1
ATOM 1812 O O . THR B 1 61 ? 41.385 23.032 17.913 1.00 12.68 67 THR B O 1
ATOM 1816 N N . ALA B 1 62 ? 40.059 21.997 19.391 1.00 13.05 68 ALA B N 1
ATOM 1817 C CA . ALA B 1 62 ? 39.158 23.141 19.454 1.00 14.61 68 ALA B CA 1
ATOM 1818 C C . ALA B 1 62 ? 39.852 24.351 20.069 1.00 14.96 68 ALA B C 1
ATOM 1819 O O . ALA B 1 62 ? 40.770 24.205 20.878 1.00 16.03 68 ALA B O 1
ATOM 1821 N N . GLY B 1 63 ? 39.412 25.541 19.665 1.00 15.35 69 GLY B N 1
ATOM 1822 C CA . GLY B 1 63 ? 39.975 26.772 20.190 1.00 19.73 69 GLY B CA 1
ATOM 1823 C C . GLY B 1 63 ? 38.991 27.472 21.114 1.00 23.10 69 GLY B C 1
ATOM 1824 O O . GLY B 1 63 ? 39.045 28.690 21.287 1.00 23.91 69 GLY B O 1
ATOM 1825 N N . LEU B 1 64 ? 38.087 26.699 21.711 1.00 26.38 70 LEU B N 1
ATOM 1826 C CA . LEU B 1 64 ? 37.080 27.248 22.619 1.00 30.04 70 LEU B CA 1
ATOM 1827 C C . LEU B 1 64 ? 37.688 27.812 23.897 1.00 32.59 70 LEU B C 1
ATOM 1828 O O . LEU B 1 64 ? 37.264 28.861 24.389 1.00 31.99 70 LEU B O 1
ATOM 1833 N N . GLU B 1 65 ? 38.680 27.112 24.437 1.00 34.93 71 GLU B N 1
ATOM 1834 C CA . GLU B 1 65 ? 39.316 27.548 25.673 1.00 37.20 71 GLU B CA 1
ATOM 1835 C C . GLU B 1 65 ? 40.834 27.479 25.630 1.00 37.50 71 GLU B C 1
ATOM 1836 O O . GLU B 1 65 ? 41.427 26.823 24.773 1.00 36.10 71 GLU B O 1
ATOM 1842 N N . ARG B 1 66 ? 41.453 28.174 26.576 1.00 38.40 72 ARG B N 1
ATOM 1843 C CA . ARG B 1 66 ? 42.897 28.173 26.720 1.00 38.68 72 ARG B CA 1
ATOM 1844 C C . ARG B 1 66 ? 43.129 27.569 28.096 1.00 37.70 72 ARG B C 1
ATOM 1845 O O . ARG B 1 66 ? 42.172 27.247 28.800 1.00 38.72 72 ARG B O 1
ATOM 1853 N N . TYR B 1 67 ? 44.388 27.413 28.480 1.00 36.27 73 TYR B N 1
ATOM 1854 C CA . TYR B 1 67 ? 44.711 26.834 29.776 1.00 34.11 73 TYR B CA 1
ATOM 1855 C C . TYR B 1 67 ? 44.141 25.420 29.904 1.00 31.94 73 TYR B C 1
ATOM 1856 O O . TYR B 1 67 ? 43.533 25.078 30.917 1.00 32.55 73 TYR B O 1
ATOM 1865 N N . ARG B 1 68 ? 44.332 24.601 28.875 1.00 28.98 74 ARG B N 1
ATOM 1866 C CA . ARG B 1 68 ? 43.843 23.228 28.913 1.00 26.33 74 ARG B CA 1
ATOM 1867 C C . ARG B 1 68 ? 44.934 22.258 29.340 1.00 24.96 74 ARG B C 1
ATOM 1868 O O . ARG B 1 68 ? 46.122 22.524 29.166 1.00 25.34 74 ARG B O 1
ATOM 1876 N N . ALA B 1 69 ? 44.521 21.125 29.896 1.00 22.51 75 ALA B N 1
ATOM 1877 C CA . ALA B 1 69 ? 45.465 20.121 30.359 1.00 20.22 75 ALA B CA 1
ATOM 1878 C C . ALA B 1 69 ? 46.357 19.585 29.243 1.00 19.83 75 ALA B C 1
ATOM 1879 O O . ALA B 1 69 ? 47.465 19.122 29.501 1.00 19.38 75 ALA B O 1
ATOM 1881 N N . ILE B 1 70 ? 45.876 19.652 28.005 1.00 18.23 76 ILE B N 1
ATOM 1882 C CA . ILE B 1 70 ? 46.630 19.142 26.866 1.00 18.30 76 ILE B CA 1
ATOM 1883 C C . ILE B 1 70 ? 47.581 20.146 26.216 1.00 17.51 76 ILE B C 1
ATOM 1884 O O . ILE B 1 70 ? 48.307 19.796 25.285 1.00 18.19 76 ILE B O 1
ATOM 1889 N N . THR B 1 71 ? 47.588 21.378 26.714 1.00 19.03 77 THR B N 1
ATOM 1890 C CA . THR B 1 71 ? 48.430 22.433 26.143 1.00 19.46 77 THR B CA 1
ATOM 1891 C C . THR B 1 71 ? 49.909 22.079 26.013 1.00 19.61 77 THR B C 1
ATOM 1892 O O . THR B 1 71 ? 50.495 22.230 24.940 1.00 18.46 77 THR B O 1
ATOM 1896 N N . SER B 1 72 ? 50.519 21.616 27.097 1.00 19.54 78 SER B N 1
ATOM 1897 C CA . SER B 1 72 ? 51.932 21.269 27.052 1.00 19.97 78 SER B CA 1
ATOM 1898 C C . SER B 1 72 ? 52.242 20.192 26.021 1.00 18.78 78 SER B C 1
ATOM 1899 O O . SER B 1 72 ? 53.170 20.336 25.222 1.00 19.36 78 SER B O 1
ATOM 1902 N N . ALA B 1 73 ? 51.468 19.114 26.034 1.00 16.70 79 ALA B N 1
ATOM 19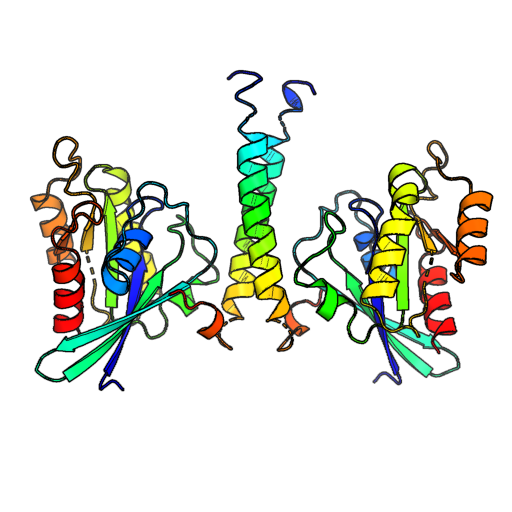03 C CA . ALA B 1 73 ? 51.684 18.022 25.094 1.00 17.51 79 ALA B CA 1
ATOM 1904 C C . ALA B 1 73 ? 51.388 18.466 23.666 1.00 17.06 79 ALA B C 1
ATOM 1905 O O . ALA B 1 73 ? 52.022 17.999 22.715 1.00 16.65 79 ALA B O 1
ATOM 1907 N N . TYR B 1 74 ? 50.430 19.376 23.523 1.00 16.53 80 TYR B N 1
ATOM 1908 C CA . TYR B 1 74 ? 50.044 19.873 22.210 1.00 14.04 80 TYR B CA 1
ATOM 1909 C C . TYR B 1 74 ? 51.207 20.563 21.501 1.00 15.37 80 TYR B C 1
ATOM 1910 O O . TYR B 1 74 ? 51.479 20.286 20.332 1.00 14.85 80 TYR B O 1
ATOM 1919 N N . TYR B 1 75 ? 51.900 21.450 22.212 1.00 14.30 81 TYR B N 1
ATOM 1920 C CA . TYR B 1 75 ? 53.023 22.188 21.633 1.00 15.11 81 TYR B CA 1
ATOM 1921 C C . TYR B 1 75 ? 54.343 21.426 21.630 1.00 16.40 81 TYR B C 1
ATOM 1922 O O . TYR B 1 75 ? 55.255 21.749 20.863 1.00 16.81 81 TYR B O 1
ATOM 1931 N N . ARG B 1 76 ? 54.446 20.422 22.489 1.00 17.21 82 ARG B N 1
ATOM 1932 C CA . ARG B 1 76 ? 55.672 19.636 22.606 1.00 18.34 82 ARG B CA 1
ATOM 1933 C C . ARG B 1 76 ? 56.186 19.103 21.270 1.00 18.12 82 ARG B C 1
ATOM 1934 O O . ARG B 1 76 ? 55.497 18.356 20.577 1.00 17.17 82 ARG B O 1
ATOM 1942 N N . GLY B 1 77 ? 57.405 19.505 20.913 1.00 17.86 83 GLY B N 1
ATOM 1943 C CA . GLY B 1 77 ? 58.013 19.051 19.675 1.00 17.27 83 GLY B CA 1
ATOM 1944 C C . GLY B 1 77 ? 57.560 19.755 18.410 1.00 16.22 83 GLY B C 1
ATOM 1945 O O . GLY B 1 77 ? 58.053 19.451 17.325 1.00 15.64 83 GLY B O 1
ATOM 1946 N N . ALA B 1 78 ? 56.629 20.695 18.531 1.00 14.70 84 ALA B N 1
ATOM 1947 C CA . ALA B 1 78 ? 56.143 21.409 17.355 1.00 14.52 84 ALA B CA 1
ATOM 1948 C C . ALA B 1 78 ? 57.188 22.394 16.854 1.00 14.99 84 ALA B C 1
ATOM 1949 O O . ALA B 1 78 ? 57.758 23.151 17.639 1.00 13.65 84 ALA B O 1
ATOM 1951 N N . VAL B 1 79 ? 57.444 22.375 15.549 1.00 13.57 85 VAL B N 1
ATOM 1952 C CA . VAL B 1 79 ? 58.421 23.285 14.952 1.00 15.22 85 VAL B CA 1
ATOM 1953 C C . VAL B 1 79 ? 57.726 24.408 14.197 1.00 15.98 85 VAL B C 1
ATOM 1954 O O . VAL B 1 79 ? 58.357 25.385 13.783 1.00 15.80 85 VAL B O 1
ATOM 1958 N N . GLY B 1 80 ? 56.416 24.263 14.032 1.00 13.15 86 GLY B N 1
ATOM 1959 C CA . GLY B 1 80 ? 55.643 25.272 13.338 1.00 13.28 86 GLY B CA 1
ATOM 1960 C C . GLY B 1 80 ? 54.265 25.450 13.942 1.00 12.20 86 GLY B C 1
ATOM 1961 O O . GLY B 1 80 ? 53.724 24.535 14.565 1.00 11.81 86 GLY B O 1
ATOM 1962 N N . ALA B 1 81 ? 53.705 26.640 13.765 1.00 12.57 87 ALA B N 1
ATOM 1963 C CA . ALA B 1 81 ? 52.372 26.936 14.271 1.00 14.06 87 ALA B CA 1
ATOM 1964 C C . ALA B 1 81 ? 51.655 27.929 13.373 1.00 14.48 87 ALA B C 1
ATOM 1965 O O . ALA B 1 81 ? 52.217 28.954 12.974 1.00 13.77 87 ALA B O 1
ATOM 1967 N N . LEU B 1 82 ? 50.413 27.609 13.034 1.00 14.26 88 LEU B N 1
ATOM 1968 C CA . LEU B 1 82 ? 49.595 28.511 12.241 1.00 13.21 88 LEU B CA 1
ATOM 1969 C C . LEU B 1 82 ? 48.630 29.107 13.254 1.00 13.51 88 LEU B C 1
ATOM 1970 O O . LEU B 1 82 ? 47.838 28.383 13.858 1.00 12.89 88 LEU B O 1
ATOM 1975 N N . LEU B 1 83 ? 48.726 30.417 13.464 1.00 14.22 89 LEU B N 1
ATOM 1976 C CA . LEU B 1 83 ? 47.859 31.131 14.402 1.00 13.23 89 LEU B CA 1
ATOM 1977 C C . LEU B 1 83 ? 46.781 31.713 13.495 1.00 13.20 89 LEU B C 1
ATOM 1978 O O . LEU B 1 83 ? 47.016 32.664 12.748 1.00 13.71 89 LEU B O 1
ATOM 1983 N N . VAL B 1 84 ? 45.593 31.127 13.567 1.00 12.05 90 VAL B N 1
ATOM 1984 C CA . VAL B 1 84 ? 44.495 31.492 12.686 1.00 10.99 90 VAL B CA 1
ATOM 1985 C C . VAL B 1 84 ? 43.378 32.367 13.251 1.00 11.82 90 VAL B C 1
ATOM 1986 O O . VAL B 1 84 ? 42.952 32.195 14.391 1.00 13.93 90 VAL B O 1
ATOM 1990 N N . TYR B 1 85 ? 42.924 33.315 12.435 1.00 13.78 91 TYR B N 1
ATOM 1991 C CA . TYR B 1 85 ? 41.794 34.160 12.792 1.00 13.82 91 TYR B CA 1
ATOM 1992 C C . TYR B 1 85 ? 40.863 34.194 11.580 1.00 13.76 91 TYR B C 1
ATOM 1993 O O . TYR B 1 85 ? 41.218 33.735 10.488 1.00 13.22 91 TYR B O 1
ATOM 2002 N N . ASP B 1 86 ? 39.664 34.720 11.789 1.00 13.61 92 ASP B N 1
ATOM 2003 C CA . ASP B 1 86 ? 38.637 34.818 10.758 1.00 14.81 92 ASP B CA 1
ATOM 2004 C C . ASP B 1 86 ? 38.585 36.263 10.274 1.00 15.65 92 ASP B C 1
ATOM 2005 O O . ASP B 1 86 ? 38.273 37.171 11.047 1.00 17.06 92 ASP B O 1
ATOM 2010 N N . ILE B 1 87 ? 38.910 36.480 9.003 1.00 16.83 93 ILE B N 1
ATOM 2011 C CA . ILE B 1 87 ? 38.904 37.833 8.445 1.00 17.00 93 ILE B CA 1
ATOM 2012 C C . ILE B 1 87 ? 37.552 38.518 8.642 1.00 18.64 93 ILE B C 1
ATOM 2013 O O . ILE B 1 87 ? 37.488 39.740 8.798 1.00 19.77 93 ILE B O 1
ATOM 2018 N N . ALA B 1 88 ? 36.481 37.728 8.658 1.00 17.63 94 ALA B N 1
ATOM 2019 C CA . ALA B 1 88 ? 35.126 38.258 8.820 1.00 20.13 94 ALA B CA 1
ATOM 2020 C C . ALA B 1 88 ? 34.665 38.433 10.269 1.00 20.74 94 ALA B C 1
ATOM 2021 O O . ALA B 1 88 ? 33.544 38.879 10.515 1.00 23.93 94 ALA B O 1
ATOM 2023 N N . LYS B 1 89 ? 35.520 38.090 11.225 1.00 21.11 95 LYS B N 1
ATOM 2024 C CA . LYS B 1 89 ? 35.176 38.218 12.641 1.00 22.37 95 LYS B CA 1
ATOM 2025 C C . LYS B 1 89 ? 36.299 38.925 13.382 1.00 21.53 95 LYS B C 1
ATOM 2026 O O . LYS B 1 89 ? 37.255 38.293 13.830 1.00 20.55 95 LYS B O 1
ATOM 2032 N N . HIS B 1 90 ? 36.174 40.241 13.521 1.00 21.84 96 HIS B N 1
ATOM 2033 C CA . HIS B 1 90 ? 37.201 41.030 14.183 1.00 21.51 96 HIS B CA 1
ATOM 2034 C C . HIS B 1 90 ? 37.596 40.509 15.566 1.00 20.30 96 HIS B C 1
ATOM 2035 O O . HIS B 1 90 ? 38.764 40.581 15.940 1.00 21.09 96 HIS B O 1
ATOM 2042 N N . LEU B 1 91 ? 36.640 39.978 16.323 1.00 20.81 97 LEU B N 1
ATOM 2043 C CA . LEU B 1 91 ? 36.950 39.460 17.655 1.00 20.13 97 LEU B CA 1
ATOM 2044 C C . LEU B 1 91 ? 38.020 38.363 17.620 1.00 21.04 97 LEU B C 1
ATOM 2045 O O . LEU B 1 91 ? 38.860 38.285 18.516 1.00 20.45 97 LEU B O 1
ATOM 2050 N N . THR B 1 92 ? 37.992 37.521 16.589 1.00 19.27 98 THR B N 1
ATOM 2051 C CA . THR B 1 92 ? 38.976 36.445 16.483 1.00 18.68 98 THR B CA 1
ATOM 2052 C C . THR B 1 92 ? 40.371 37.004 16.251 1.00 18.08 98 THR B C 1
ATOM 2053 O O . THR B 1 92 ? 41.366 36.373 16.603 1.00 18.06 98 THR B O 1
ATOM 2057 N N . TYR B 1 93 ? 40.442 38.192 15.657 1.00 18.48 99 TYR B N 1
ATOM 2058 C CA . TYR B 1 93 ? 41.721 38.847 15.410 1.00 18.79 99 TYR B CA 1
ATOM 2059 C C . TYR B 1 93 ? 42.186 39.531 16.697 1.00 20.08 99 TYR B C 1
ATOM 2060 O O . TYR B 1 93 ? 43.381 39.602 16.985 1.00 18.54 99 TYR B O 1
ATOM 2069 N N . GLU B 1 94 ? 41.233 40.039 17.473 1.00 20.79 100 GLU B N 1
ATOM 2070 C CA . GLU B 1 94 ? 41.562 40.703 18.730 1.00 22.46 100 GLU B CA 1
ATOM 2071 C C . GLU B 1 94 ? 42.191 39.724 19.713 1.00 22.83 100 GLU B C 1
ATOM 2072 O O . GLU B 1 94 ? 42.994 40.115 20.557 1.00 23.80 100 GLU B O 1
ATOM 2078 N N . ASN B 1 95 ? 41.824 38.450 19.599 1.00 22.04 101 ASN B N 1
ATOM 2079 C CA . ASN B 1 95 ? 42.356 37.427 20.490 1.00 22.17 101 ASN B CA 1
ATOM 2080 C C . ASN B 1 95 ? 43.678 36.829 20.028 1.00 22.19 101 ASN B C 1
ATOM 2081 O O . ASN B 1 95 ? 44.261 35.995 20.720 1.00 22.10 101 ASN B O 1
ATOM 2086 N N . VAL B 1 96 ? 44.155 37.257 18.865 1.00 22.39 102 VAL B N 1
ATOM 2087 C CA . VAL B 1 96 ? 45.416 36.747 18.340 1.00 22.61 102 VAL B CA 1
ATOM 2088 C C . VAL B 1 96 ? 46.541 36.931 19.358 1.00 23.44 102 VAL B C 1
ATOM 2089 O O . VAL B 1 96 ? 47.364 36.035 19.546 1.00 21.69 102 VAL B O 1
ATOM 2093 N N . GLU B 1 97 ? 46.573 38.083 20.023 1.00 24.03 103 GLU B N 1
ATOM 2094 C CA . GLU B 1 97 ? 47.606 38.337 21.022 1.00 26.37 103 GLU B CA 1
ATOM 2095 C C . GLU B 1 97 ? 47.567 37.315 22.151 1.00 25.21 103 GLU B C 1
ATOM 2096 O O . GLU B 1 97 ? 48.606 36.926 22.680 1.00 24.56 103 GLU B O 1
ATOM 2102 N N . ARG B 1 98 ? 46.364 36.884 22.518 1.00 25.14 104 ARG B N 1
ATOM 2103 C CA . ARG B 1 98 ? 46.197 35.905 23.588 1.00 25.60 104 ARG B CA 1
ATOM 2104 C C . ARG B 1 98 ? 46.804 34.569 23.173 1.00 24.55 104 ARG B C 1
ATOM 2105 O O . ARG B 1 98 ? 47.459 33.896 23.973 1.00 23.37 104 ARG B O 1
ATOM 2113 N N . TRP B 1 99 ? 46.582 34.183 21.919 1.00 24.00 105 TRP B N 1
ATOM 2114 C CA . TRP B 1 99 ? 47.125 32.928 21.413 1.00 23.88 105 TRP B CA 1
ATOM 2115 C C . TRP B 1 99 ? 48.637 33.017 21.300 1.00 23.34 105 TRP B C 1
ATOM 2116 O O . TRP B 1 99 ? 49.347 32.058 21.602 1.00 24.53 105 TRP B O 1
ATOM 2127 N N . LEU B 1 100 ? 49.130 34.173 20.871 1.00 24.35 106 LEU B N 1
ATOM 2128 C CA . LEU B 1 100 ? 50.566 34.367 20.731 1.00 25.48 106 LEU B CA 1
ATOM 2129 C C . LEU B 1 100 ? 51.230 34.217 22.096 1.00 26.35 106 LEU B C 1
ATOM 2130 O O . LEU B 1 100 ? 52.315 33.646 22.207 1.00 25.93 106 LEU B O 1
ATOM 2135 N N . LYS B 1 101 ? 50.572 34.723 23.135 1.00 26.44 107 LYS B N 1
ATOM 2136 C CA . LYS B 1 101 ? 51.115 34.625 24.483 1.00 27.89 107 LYS B CA 1
ATOM 2137 C C . LYS B 1 101 ? 51.190 33.166 24.920 1.00 28.18 107 LYS B C 1
ATOM 2138 O O . LYS B 1 101 ? 52.153 32.759 25.567 1.00 28.07 107 LYS B O 1
ATOM 2144 N N . GLU B 1 102 ? 50.175 32.380 24.567 1.00 28.81 108 GLU B N 1
ATOM 2145 C CA . GLU B 1 102 ? 50.164 30.966 24.934 1.00 30.14 108 GLU B CA 1
ATOM 2146 C C . GLU B 1 102 ? 51.357 30.277 24.273 1.00 30.06 108 GLU B C 1
ATOM 2147 O O . GLU B 1 102 ? 52.002 29.418 24.875 1.00 30.27 108 GLU B O 1
ATOM 2153 N N . LEU B 1 103 ? 51.645 30.666 23.033 1.00 30.00 109 LEU B N 1
ATOM 2154 C CA . LEU B 1 103 ? 52.768 30.107 22.284 1.00 30.11 109 LEU B CA 1
ATOM 2155 C C . LEU B 1 103 ? 54.083 30.394 22.991 1.00 30.07 109 LEU B C 1
ATOM 2156 O O . LEU B 1 103 ? 54.884 29.491 23.226 1.00 30.29 109 LEU B O 1
ATOM 2161 N N . ARG B 1 104 ? 54.303 31.662 23.322 1.00 30.29 110 ARG B N 1
ATOM 2162 C CA . ARG B 1 104 ? 55.527 32.067 23.997 1.00 31.12 110 ARG B CA 1
ATOM 2163 C C . ARG B 1 104 ? 55.697 31.322 25.321 1.00 30.72 110 ARG B C 1
ATOM 2164 O O . ARG B 1 104 ? 56.812 30.965 25.697 1.00 30.62 110 ARG B O 1
ATOM 2172 N N . ASP B 1 105 ? 54.591 31.073 26.018 1.00 30.56 111 ASP B N 1
ATOM 2173 C CA . ASP B 1 105 ? 54.655 30.398 27.315 1.00 30.55 111 ASP B CA 1
ATOM 2174 C C . ASP B 1 105 ? 54.763 28.872 27.320 1.00 29.43 111 ASP B C 1
ATOM 2175 O O . ASP B 1 105 ? 55.181 28.295 28.324 1.00 29.58 111 ASP B O 1
ATOM 2180 N N . HIS B 1 106 ? 54.394 28.207 26.228 1.00 27.32 112 HIS B N 1
ATOM 2181 C CA . HIS B 1 106 ? 54.462 26.744 26.212 1.00 27.51 112 HIS B CA 1
ATOM 2182 C C . HIS B 1 106 ? 55.250 26.119 25.070 1.00 26.04 112 HIS B C 1
ATOM 2183 O O . HIS B 1 106 ? 55.772 25.012 25.203 1.00 27.76 112 HIS B O 1
ATOM 2190 N N . ALA B 1 107 ? 55.336 26.821 23.948 1.00 23.49 113 ALA B N 1
ATOM 2191 C CA . ALA B 1 107 ? 56.047 26.299 22.789 1.00 21.01 113 ALA B CA 1
ATOM 2192 C C . ALA B 1 107 ? 57.541 26.596 22.837 1.00 21.05 113 ALA B C 1
ATOM 2193 O O . ALA B 1 107 ? 57.988 27.470 23.576 1.00 19.64 113 ALA B O 1
ATOM 2195 N N . ASP B 1 108 ? 58.307 25.854 22.044 1.00 21.67 114 ASP B N 1
ATOM 2196 C CA . ASP B 1 108 ? 59.747 26.055 21.976 1.00 23.45 114 ASP B CA 1
ATOM 2197 C C . ASP B 1 108 ? 59.991 27.434 21.363 1.00 22.90 114 ASP B C 1
ATOM 2198 O O . ASP B 1 108 ? 59.273 27.851 20.455 1.00 21.43 114 ASP B O 1
ATOM 2203 N N . SER B 1 109 ? 61.001 28.141 21.861 1.00 23.10 115 SER B N 1
ATOM 2204 C CA . SER B 1 109 ? 61.309 29.479 21.366 1.00 22.18 115 SER B CA 1
ATOM 2205 C C . SER B 1 109 ? 61.680 29.509 19.885 1.00 21.13 115 SER B C 1
ATOM 2206 O O . SER B 1 109 ? 61.591 30.552 19.240 1.00 22.60 115 SER B O 1
ATOM 2209 N N . ASN B 1 110 ? 62.095 28.367 19.352 1.00 20.56 116 ASN B N 1
ATOM 2210 C CA . ASN B 1 110 ? 62.493 28.276 17.949 1.00 21.11 116 ASN B CA 1
ATOM 2211 C C . ASN B 1 110 ? 61.329 28.028 16.995 1.00 20.88 116 ASN B C 1
ATOM 2212 O O . ASN B 1 110 ? 61.513 28.018 15.776 1.00 18.78 116 ASN B O 1
ATOM 2217 N N . ILE B 1 111 ? 60.133 27.840 17.542 1.00 20.50 117 ILE B N 1
ATOM 2218 C CA . ILE B 1 111 ? 58.967 27.577 16.703 1.00 18.62 117 ILE B CA 1
ATOM 2219 C C . ILE B 1 111 ? 58.709 28.694 15.695 1.00 19.84 117 ILE B C 1
ATOM 2220 O O . ILE B 1 111 ? 58.831 29.881 16.008 1.00 20.10 117 ILE B O 1
ATOM 2225 N N . VAL B 1 112 ? 58.377 28.298 14.472 1.00 16.43 118 VAL B N 1
ATOM 2226 C CA . VAL B 1 112 ? 58.078 29.241 13.403 1.00 16.61 118 VAL B CA 1
ATOM 2227 C C . VAL B 1 112 ? 56.579 29.500 13.464 1.00 16.51 118 VAL B C 1
ATOM 2228 O O . VAL B 1 112 ? 55.785 28.562 13.443 1.00 16.62 118 VAL B O 1
ATOM 2232 N N . ILE B 1 113 ? 56.197 30.769 13.539 1.00 15.82 119 ILE B N 1
ATOM 2233 C CA . ILE B 1 113 ? 54.787 31.133 13.640 1.00 16.59 119 ILE B CA 1
ATOM 2234 C C . ILE B 1 113 ? 54.301 31.910 12.428 1.00 17.52 119 ILE B C 1
ATOM 2235 O O . ILE B 1 113 ? 54.932 32.880 12.007 1.00 18.39 119 ILE B O 1
ATOM 2248 N N . LEU B 1 115 ? 50.937 33.905 10.923 1.00 15.24 121 LEU B N 1
ATOM 2249 C CA . LEU B 1 115 ? 49.622 34.462 11.204 1.00 15.11 121 LEU B CA 1
ATOM 2250 C C . LEU B 1 115 ? 48.785 34.217 9.959 1.00 15.37 121 LEU B C 1
ATOM 2251 O O . LEU B 1 115 ? 49.179 34.584 8.852 1.00 16.70 121 LEU B O 1
ATOM 2256 N N . VAL B 1 116 ? 47.632 33.589 10.143 1.00 13.77 122 VAL B N 1
ATOM 2257 C CA . VAL B 1 116 ? 46.756 33.268 9.026 1.00 13.22 122 VAL B CA 1
ATOM 2258 C C . VAL B 1 116 ? 45.363 33.864 9.151 1.00 13.63 122 VAL B C 1
ATOM 2259 O O . VAL B 1 116 ? 44.626 33.564 10.092 1.00 13.81 122 VAL B O 1
ATOM 2263 N N . GLY B 1 117 ? 45.006 34.711 8.194 1.00 13.60 123 GLY B N 1
ATOM 2264 C CA . GLY B 1 117 ? 43.679 35.294 8.190 1.00 14.55 123 GLY B CA 1
ATOM 2265 C C . GLY B 1 117 ? 42.888 34.424 7.235 1.00 14.06 123 GLY B C 1
ATOM 2266 O O . GLY B 1 117 ? 43.150 34.430 6.032 1.00 14.22 123 GLY B O 1
ATOM 2267 N N . ASN B 1 118 ? 41.934 33.663 7.765 1.00 13.11 124 ASN B N 1
ATOM 2268 C CA . ASN B 1 118 ? 41.127 32.762 6.946 1.00 13.44 124 ASN B CA 1
ATOM 2269 C C . ASN B 1 118 ? 39.775 33.349 6.544 1.00 13.90 124 ASN B C 1
ATOM 2270 O O . ASN B 1 118 ? 39.348 34.384 7.060 1.00 14.55 124 ASN B O 1
ATOM 2275 N N . LYS B 1 119 ? 39.121 32.671 5.603 1.00 13.51 125 LYS B N 1
ATOM 2276 C CA . LYS B 1 119 ? 37.815 33.052 5.074 1.00 13.94 125 LYS B CA 1
ATOM 2277 C C . LYS B 1 119 ? 37.860 34.280 4.162 1.00 15.53 125 LYS B C 1
ATOM 2278 O O . LYS B 1 119 ? 36.942 35.106 4.170 1.00 15.82 125 LYS B O 1
ATOM 2284 N N . SER B 1 120 ? 38.916 34.381 3.361 1.00 16.26 126 SER B N 1
ATOM 2285 C CA . SER B 1 120 ? 39.070 35.505 2.434 1.00 18.22 126 SER B CA 1
ATOM 2286 C C . SER B 1 120 ? 37.990 35.491 1.357 1.00 19.25 126 SER B C 1
ATOM 2287 O O . SER B 1 120 ? 37.795 36.482 0.651 1.00 19.40 126 SER B O 1
ATOM 2290 N N . ASP B 1 121 ? 37.298 34.365 1.222 1.00 18.39 127 ASP B N 1
ATOM 2291 C CA . ASP B 1 121 ? 36.238 34.238 0.228 1.00 19.57 127 ASP B CA 1
ATOM 2292 C C . ASP B 1 121 ? 35.012 35.071 0.604 1.00 20.23 127 ASP B C 1
ATOM 2293 O O . ASP B 1 121 ? 34.178 35.377 -0.248 1.00 21.37 127 ASP B O 1
ATOM 2298 N N . LEU B 1 122 ? 34.902 35.431 1.880 1.00 20.27 128 LEU B N 1
ATOM 2299 C CA . LEU B 1 122 ? 33.776 36.234 2.356 1.00 21.24 128 LEU B CA 1
ATOM 2300 C C . LEU B 1 122 ? 34.098 37.714 2.147 1.00 23.10 128 LEU B C 1
ATOM 2301 O O . LEU B 1 122 ? 34.247 38.478 3.100 1.00 22.29 128 LEU B O 1
ATOM 2306 N N . ARG B 1 123 ? 34.204 38.100 0.880 1.00 26.02 129 ARG B N 1
ATOM 2307 C CA . ARG B 1 123 ? 34.537 39.469 0.495 1.00 28.50 129 ARG B CA 1
ATOM 2308 C C . ARG B 1 123 ? 33.591 40.523 1.057 1.00 29.19 129 ARG B C 1
ATOM 2309 O O . ARG B 1 123 ? 34.025 41.580 1.516 1.00 30.94 129 ARG B O 1
ATOM 2317 N N . HIS B 1 124 ? 32.297 40.231 1.019 1.00 28.45 130 HIS B N 1
ATOM 2318 C CA . HIS B 1 124 ? 31.289 41.168 1.493 1.00 29.47 130 HIS B CA 1
ATOM 2319 C C . HIS B 1 124 ? 31.235 41.295 3.014 1.00 28.07 130 HIS B C 1
ATOM 2320 O O . HIS B 1 124 ? 30.447 42.080 3.541 1.00 28.15 130 HIS B O 1
ATOM 2327 N N . LEU B 1 125 ? 32.078 40.542 3.719 1.00 26.82 131 LEU B N 1
ATOM 2328 C CA . LEU B 1 125 ? 32.080 40.577 5.181 1.00 25.14 131 LEU B CA 1
ATOM 2329 C C . LEU B 1 125 ? 33.438 40.817 5.840 1.00 25.48 131 LEU B C 1
ATOM 2330 O O . LEU B 1 125 ? 33.574 40.646 7.051 1.00 26.44 131 LEU B O 1
ATOM 2335 N N . ARG B 1 126 ? 34.442 41.208 5.063 1.00 23.82 132 ARG B N 1
ATOM 2336 C CA . ARG B 1 126 ? 35.765 41.449 5.631 1.00 23.06 132 ARG B CA 1
ATOM 2337 C C . ARG B 1 126 ? 35.696 42.455 6.780 1.00 24.50 132 ARG B C 1
ATOM 2338 O O . ARG B 1 126 ? 35.089 43.519 6.649 1.00 24.22 132 ARG B O 1
ATOM 2346 N N . ALA B 1 127 ? 36.317 42.114 7.907 1.00 23.00 133 ALA B N 1
ATOM 2347 C CA . ALA B 1 127 ? 36.318 42.989 9.079 1.00 23.43 133 ALA B CA 1
ATOM 2348 C C . ALA B 1 127 ? 37.724 43.300 9.591 1.00 23.93 133 ALA B C 1
ATOM 2349 O O . ALA B 1 127 ? 37.901 44.179 10.439 1.00 24.46 133 ALA B O 1
ATOM 2351 N N . VAL B 1 128 ? 38.722 42.579 9.086 1.00 23.21 134 VAL B N 1
ATOM 2352 C CA . VAL B 1 128 ? 40.106 42.791 9.507 1.00 22.09 134 VAL B CA 1
ATOM 2353 C C . VAL B 1 128 ? 40.967 43.259 8.338 1.00 23.28 134 VAL B C 1
ATOM 2354 O O . VAL B 1 128 ? 41.253 42.497 7.418 1.00 22.57 134 VAL B O 1
ATOM 2358 N N . PRO B 1 129 ? 41.384 44.536 8.355 1.00 23.95 135 PRO B N 1
ATOM 2359 C CA . PRO B 1 129 ? 42.216 45.110 7.296 1.00 23.36 135 PRO B CA 1
ATOM 2360 C C . PRO B 1 129 ? 43.520 44.334 7.138 1.00 23.70 135 PRO B C 1
ATOM 2361 O O . PRO B 1 129 ? 44.208 44.060 8.120 1.00 22.64 135 PRO B O 1
ATOM 2365 N N . THR B 1 130 ? 43.852 43.986 5.900 1.00 24.63 136 THR B N 1
ATOM 2366 C CA . THR B 1 130 ? 45.065 43.230 5.614 1.00 25.83 136 THR B CA 1
ATOM 2367 C C . THR B 1 130 ? 46.328 43.936 6.095 1.00 27.21 136 THR B C 1
ATOM 2368 O O . THR B 1 130 ? 47.199 43.309 6.697 1.00 26.61 136 THR B O 1
ATOM 2372 N N . ASP B 1 131 ? 46.432 45.235 5.830 1.00 28.43 137 ASP B N 1
ATOM 2373 C CA . ASP B 1 131 ? 47.609 45.994 6.249 1.00 28.88 137 ASP B CA 1
ATOM 2374 C C . ASP B 1 131 ? 47.790 45.987 7.760 1.00 28.51 137 ASP B C 1
ATOM 2375 O O . ASP B 1 131 ? 48.915 45.965 8.252 1.00 28.55 137 ASP B O 1
ATOM 2380 N N . GLU B 1 132 ? 46.686 46.013 8.499 1.00 27.98 138 GLU B N 1
ATOM 2381 C CA . GLU B 1 132 ? 46.767 46.006 9.952 1.00 28.42 138 GLU B CA 1
ATOM 2382 C C . GLU B 1 132 ? 47.344 44.682 10.442 1.00 28.10 138 GLU B C 1
ATOM 2383 O O . GLU B 1 132 ? 48.269 44.656 11.255 1.00 28.13 138 GLU B O 1
ATOM 2389 N N . ALA B 1 133 ? 46.789 43.582 9.944 1.00 26.78 139 ALA B N 1
ATOM 2390 C CA . ALA B 1 133 ? 47.243 42.255 10.338 1.00 25.50 139 ALA B CA 1
ATOM 2391 C C . ALA B 1 133 ? 48.698 42.032 9.945 1.00 25.07 139 ALA B C 1
ATOM 2392 O O . ALA B 1 133 ? 49.491 41.524 10.740 1.00 24.16 139 ALA B O 1
ATOM 2394 N N . ARG B 1 134 ? 49.054 42.419 8.725 1.00 25.08 140 ARG B N 1
ATOM 2395 C CA . ARG B 1 134 ? 50.424 42.245 8.261 1.00 26.89 140 ARG B CA 1
ATOM 2396 C C . ARG B 1 134 ? 51.392 43.038 9.134 1.00 27.47 140 ARG B C 1
ATOM 2397 O O . ARG B 1 134 ? 52.527 42.615 9.356 1.00 27.60 140 ARG B O 1
ATOM 2405 N N . ALA B 1 135 ? 50.940 44.188 9.625 1.00 28.12 141 ALA B N 1
ATOM 2406 C CA . ALA B 1 135 ? 51.772 45.029 10.478 1.00 27.92 141 ALA B CA 1
ATOM 2407 C C . ALA B 1 135 ? 52.019 44.333 11.809 1.00 27.70 141 ALA B C 1
ATOM 2408 O O . ALA B 1 135 ? 53.138 44.338 12.319 1.00 28.06 141 ALA B O 1
ATOM 2410 N N . PHE B 1 136 ? 50.968 43.739 12.371 1.00 26.33 142 PHE B N 1
ATOM 2411 C CA . PHE B 1 136 ? 51.082 43.027 13.638 1.00 25.57 142 PHE B CA 1
ATOM 2412 C C . PHE B 1 136 ? 52.047 41.857 13.475 1.00 25.28 142 PHE B C 1
ATOM 2413 O O . PHE B 1 136 ? 52.846 41.571 14.363 1.00 24.84 142 PHE B O 1
ATOM 2421 N N . ALA B 1 137 ? 51.962 41.179 12.335 1.00 24.92 143 ALA B N 1
ATOM 2422 C CA . ALA B 1 137 ? 52.835 40.044 12.067 1.00 26.13 143 ALA B CA 1
ATOM 2423 C C . ALA B 1 137 ? 54.290 40.493 12.033 1.00 26.95 143 ALA B C 1
ATOM 2424 O O . ALA B 1 137 ? 55.127 39.986 12.780 1.00 26.63 143 ALA B O 1
ATOM 2426 N N . GLU B 1 138 ? 54.582 41.456 11.165 1.00 29.09 144 GLU B N 1
ATOM 2427 C CA . GLU B 1 138 ? 55.937 41.973 11.017 1.00 32.06 144 GLU B CA 1
ATOM 2428 C C . GLU B 1 138 ? 56.514 42.493 12.330 1.00 32.13 144 GLU B C 1
ATOM 2429 O O . GLU B 1 138 ? 57.717 42.385 12.571 1.00 32.41 144 GLU B O 1
ATOM 2435 N N . LYS B 1 139 ? 55.656 43.049 13.177 1.00 31.72 145 LYS B N 1
ATOM 2436 C CA . LYS B 1 139 ? 56.088 43.584 14.463 1.00 32.80 145 LYS B CA 1
ATOM 2437 C C . LYS B 1 139 ? 56.405 42.486 15.472 1.00 32.72 145 LYS B C 1
ATOM 2438 O O . LYS B 1 139 ? 57.307 42.634 16.297 1.00 32.44 145 LYS B O 1
ATOM 2444 N N . ASN B 1 140 ? 55.664 41.384 15.406 1.00 31.88 146 ASN B N 1
ATOM 2445 C CA . ASN B 1 140 ? 55.874 40.278 16.331 1.00 31.90 146 ASN B CA 1
ATOM 2446 C C . ASN B 1 140 ? 56.727 39.154 15.748 1.00 31.36 146 ASN B C 1
ATOM 2447 O O . ASN B 1 140 ? 56.816 38.072 16.327 1.00 32.27 146 ASN B O 1
ATOM 2452 N N . GLY B 1 141 ? 57.353 39.413 14.606 1.00 29.73 147 GLY B N 1
ATOM 2453 C CA . GLY B 1 141 ? 58.199 38.408 13.985 1.00 29.53 147 GLY B CA 1
ATOM 2454 C C . GLY B 1 141 ? 57.446 37.172 13.524 1.00 28.62 147 GLY B C 1
ATOM 2455 O O . GLY B 1 141 ? 57.878 36.045 13.765 1.00 29.66 147 GLY B O 1
ATOM 2456 N N . LEU B 1 142 ? 56.322 37.385 12.850 1.00 25.59 148 LEU B N 1
ATOM 2457 C CA . LEU B 1 142 ? 55.506 36.288 12.347 1.00 23.88 148 LEU B CA 1
ATOM 2458 C C . LEU B 1 142 ? 55.298 36.453 10.845 1.00 22.12 148 LEU B C 1
ATOM 2459 O O . LEU B 1 142 ? 55.234 37.577 10.346 1.00 21.93 148 LEU B O 1
ATOM 2464 N N . SER B 1 143 ? 55.205 35.342 10.120 1.00 20.40 149 SER B N 1
ATOM 2465 C CA . SER B 1 143 ? 54.947 35.433 8.690 1.00 19.30 149 SER B CA 1
ATOM 2466 C C . SER B 1 143 ? 53.443 35.689 8.585 1.00 19.00 149 SER B C 1
ATOM 2467 O O . SER B 1 143 ? 52.724 35.544 9.576 1.00 17.49 149 SER B O 1
ATOM 2470 N N . PHE B 1 144 ? 52.965 36.082 7.407 1.00 17.92 150 PHE B N 1
ATOM 2471 C CA . PHE B 1 144 ? 51.542 36.390 7.248 1.00 17.74 150 PHE B CA 1
ATOM 2472 C C . PHE B 1 144 ? 50.956 36.022 5.893 1.00 17.81 150 PHE B C 1
ATOM 2473 O O . PHE B 1 144 ? 51.589 36.199 4.850 1.00 18.44 150 PHE B O 1
ATOM 2481 N N . ILE B 1 145 ? 49.730 35.517 5.916 1.00 16.46 151 ILE B N 1
ATOM 2482 C CA . ILE B 1 145 ? 49.048 35.148 4.687 1.00 16.18 151 ILE B CA 1
ATOM 2483 C C . ILE B 1 145 ? 47.544 35.100 4.923 1.00 15.70 151 ILE B C 1
ATOM 2484 O O . ILE B 1 145 ? 47.087 34.850 6.042 1.00 15.55 151 ILE B O 1
ATOM 2489 N N . GLU B 1 146 ? 46.780 35.380 3.874 1.00 15.47 152 GLU B N 1
ATOM 2490 C CA . GLU B 1 146 ? 45.326 35.319 3.944 1.00 14.94 152 GLU B CA 1
ATOM 2491 C C . GLU B 1 146 ? 44.880 34.112 3.134 1.00 15.05 152 GLU B C 1
ATOM 2492 O O . GLU B 1 146 ? 45.303 33.922 1.993 1.00 15.64 152 GLU B O 1
ATOM 2498 N N . THR B 1 147 ? 44.021 33.297 3.735 1.00 14.46 153 THR B N 1
ATOM 2499 C CA . THR B 1 147 ? 43.549 32.073 3.094 1.00 13.87 153 THR B CA 1
ATOM 2500 C C . THR B 1 147 ? 42.040 31.945 3.035 1.00 14.19 153 THR B C 1
ATOM 2501 O O . THR B 1 147 ? 41.298 32.733 3.622 1.00 13.21 153 THR B O 1
ATOM 2505 N N . SER B 1 148 ? 41.614 30.910 2.317 1.00 15.51 154 SER B N 1
ATOM 2506 C CA . SER B 1 148 ? 40.217 30.530 2.199 1.00 14.81 154 SER B CA 1
ATOM 2507 C C . SER B 1 148 ? 40.215 29.016 2.085 1.00 14.21 154 SER B C 1
ATOM 2508 O O . SER B 1 148 ? 40.586 28.459 1.050 1.00 12.97 154 SER B O 1
ATOM 2511 N N . ALA B 1 149 ? 39.826 28.346 3.161 1.00 12.99 155 ALA B N 1
ATOM 2512 C CA . ALA B 1 149 ? 39.775 26.898 3.123 1.00 13.34 155 ALA B CA 1
ATOM 2513 C C . ALA B 1 149 ? 38.642 26.526 2.171 1.00 13.59 155 ALA B C 1
ATOM 2514 O O . ALA B 1 149 ? 38.663 25.466 1.545 1.00 12.96 155 ALA B O 1
ATOM 2516 N N . LEU B 1 150 ? 37.665 27.420 2.055 1.00 14.34 156 LEU B N 1
ATOM 2517 C CA . LEU B 1 150 ? 36.512 27.182 1.197 1.00 16.26 156 LEU B CA 1
ATOM 2518 C C . LEU B 1 150 ? 36.830 27.132 -0.294 1.00 18.23 156 LEU B C 1
ATOM 2519 O O . LEU B 1 150 ? 36.430 26.182 -0.968 1.00 16.73 156 LEU B O 1
ATOM 2524 N N . ASP B 1 151 ? 37.530 28.138 -0.819 1.00 17.48 157 ASP B N 1
ATOM 2525 C CA . ASP B 1 151 ? 37.862 28.122 -2.245 1.00 19.02 157 ASP B CA 1
ATOM 2526 C C . ASP B 1 151 ? 39.308 27.698 -2.488 1.00 19.46 157 ASP B C 1
ATOM 2527 O O . ASP B 1 151 ? 39.778 27.674 -3.628 1.00 20.16 157 ASP B O 1
ATOM 2532 N N . SER B 1 152 ? 39.992 27.353 -1.398 1.00 17.64 158 SER B N 1
ATOM 2533 C CA . SER B 1 152 ? 41.375 26.887 -1.415 1.00 19.12 158 SER B CA 1
ATOM 2534 C C . SER B 1 152 ? 42.468 27.940 -1.593 1.00 17.79 158 SER B C 1
ATOM 2535 O O . SER B 1 152 ? 43.650 27.617 -1.514 1.00 16.48 158 SER B O 1
ATOM 2538 N N . THR B 1 153 ? 42.091 29.193 -1.823 1.00 17.84 159 THR B N 1
ATOM 2539 C CA . THR B 1 153 ? 43.099 30.236 -2.020 1.00 17.10 159 THR B CA 1
ATOM 2540 C C . THR B 1 153 ? 44.165 30.277 -0.919 1.00 17.36 159 THR B C 1
ATOM 2541 O O . THR B 1 153 ? 43.852 30.379 0.271 1.00 15.36 159 THR B O 1
ATOM 2545 N N . ASN B 1 154 ? 45.423 30.185 -1.344 1.00 16.47 160 ASN B N 1
ATOM 2546 C CA . ASN B 1 154 ? 46.591 30.237 -0.466 1.00 16.71 160 ASN B CA 1
ATOM 2547 C C . ASN B 1 154 ? 46.743 29.180 0.621 1.00 16.28 160 ASN B C 1
ATOM 2548 O O . ASN B 1 154 ? 47.637 29.292 1.461 1.00 15.06 160 ASN B O 1
ATOM 2553 N N . VAL B 1 155 ? 45.896 28.157 0.625 1.00 15.44 161 VAL B N 1
ATOM 2554 C CA . VAL B 1 155 ? 46.032 27.137 1.658 1.00 14.95 161 VAL B CA 1
ATOM 2555 C C . VAL B 1 155 ? 47.317 26.347 1.450 1.00 15.14 161 VAL B C 1
ATOM 2556 O O . VAL B 1 155 ? 48.118 26.194 2.375 1.00 14.86 161 VAL B O 1
ATOM 2560 N N . GLU B 1 156 ? 47.519 25.854 0.234 1.00 15.76 162 GLU B N 1
ATOM 2561 C CA . GLU B 1 156 ? 48.722 25.095 -0.079 1.00 17.93 162 GLU B CA 1
ATOM 2562 C C . GLU B 1 156 ? 49.940 25.980 0.186 1.00 16.59 162 GLU B C 1
ATOM 2563 O O . GLU B 1 156 ? 50.905 25.548 0.814 1.00 17.68 162 GLU B O 1
ATOM 2569 N N . ALA B 1 157 ? 49.877 27.225 -0.280 1.00 16.09 163 ALA B N 1
ATOM 2570 C CA . ALA B 1 157 ? 50.974 28.176 -0.097 1.00 16.75 163 ALA B CA 1
ATOM 2571 C C . ALA B 1 157 ? 51.323 28.410 1.374 1.00 15.38 163 ALA B C 1
ATOM 2572 O O . ALA B 1 157 ? 52.497 28.540 1.728 1.00 15.51 163 ALA B O 1
ATOM 2574 N N . ALA B 1 158 ? 50.306 28.471 2.228 1.00 15.39 164 ALA B N 1
ATOM 2575 C CA . ALA B 1 158 ? 50.532 28.695 3.654 1.00 15.87 164 ALA B CA 1
ATOM 2576 C C . ALA B 1 158 ? 51.373 27.574 4.263 1.00 16.88 164 ALA B C 1
ATOM 2577 O O . ALA B 1 158 ? 52.407 27.835 4.882 1.00 15.28 164 ALA B O 1
ATOM 2579 N N . PHE B 1 159 ? 50.939 26.328 4.081 1.00 16.28 165 PHE B N 1
ATOM 2580 C CA . PHE B 1 159 ? 51.681 25.200 4.631 1.00 17.99 165 PHE B CA 1
ATOM 2581 C C . PHE B 1 159 ? 53.031 25.031 3.944 1.00 19.82 165 PHE B C 1
ATOM 2582 O O . PHE B 1 159 ? 54.031 24.722 4.594 1.00 19.99 165 PHE B O 1
ATOM 2590 N N . GLN B 1 160 ? 53.062 25.240 2.632 1.00 21.37 166 GLN B N 1
ATOM 2591 C CA . GLN B 1 160 ? 54.305 25.112 1.882 1.00 21.91 166 GLN B CA 1
ATOM 2592 C C . GLN B 1 160 ? 55.331 26.119 2.386 1.00 20.95 166 GLN B C 1
ATOM 2593 O O . GLN B 1 160 ? 56.505 25.790 2.566 1.00 21.54 166 GLN B O 1
ATOM 2599 N N . THR B 1 161 ? 54.878 27.343 2.631 1.00 20.54 167 THR B N 1
ATOM 2600 C CA . THR B 1 161 ? 55.754 28.405 3.103 1.00 21.60 167 THR B CA 1
ATOM 2601 C C . THR B 1 161 ? 56.298 28.181 4.513 1.00 21.37 167 THR B C 1
ATOM 2602 O O . THR B 1 161 ? 57.495 28.365 4.752 1.00 20.78 167 THR B O 1
ATOM 2606 N N . ILE B 1 162 ? 55.440 27.786 5.450 1.00 19.71 168 ILE B N 1
ATOM 2607 C CA . ILE B 1 162 ? 55.919 27.577 6.812 1.00 19.11 168 ILE B CA 1
ATOM 2608 C C . ILE B 1 162 ? 56.875 26.386 6.872 1.00 18.67 168 ILE B C 1
ATOM 2609 O O . ILE B 1 162 ? 57.880 26.423 7.584 1.00 19.45 168 ILE B O 1
ATOM 2614 N N . LEU B 1 163 ? 56.579 25.340 6.111 1.00 19.22 169 LEU B N 1
ATOM 2615 C CA . LEU B 1 163 ? 57.440 24.165 6.095 1.00 20.76 169 LEU B CA 1
ATOM 2616 C C . LEU B 1 163 ? 58.788 24.522 5.471 1.00 22.95 169 LEU B C 1
ATOM 2617 O O . LEU B 1 163 ? 59.829 24.002 5.875 1.00 23.41 169 LEU B O 1
ATOM 2622 N N . THR B 1 164 ? 58.767 25.423 4.495 1.00 23.62 170 THR B N 1
ATOM 2623 C CA . THR B 1 164 ? 59.997 25.847 3.841 1.00 25.87 170 THR B CA 1
ATOM 2624 C C . THR B 1 164 ? 60.807 26.720 4.791 1.00 25.95 170 THR B C 1
ATOM 2625 O O . THR B 1 164 ? 62.040 26.692 4.770 1.00 26.88 170 THR B O 1
ATOM 2629 N N . GLU B 1 165 ? 60.115 27.491 5.626 1.00 26.21 171 GLU B N 1
ATOM 2630 C CA . GLU B 1 165 ? 60.778 28.348 6.606 1.00 25.92 171 GLU B CA 1
ATOM 2631 C C . GLU B 1 165 ? 61.537 27.482 7.604 1.00 26.19 171 GLU B C 1
ATOM 2632 O O . GLU B 1 165 ? 62.653 27.806 8.010 1.00 26.61 171 GLU B O 1
ATOM 2638 N N . ILE B 1 166 ? 60.909 26.380 8.002 1.00 24.97 172 ILE B N 1
ATOM 2639 C CA . ILE B 1 166 ? 61.492 25.448 8.959 1.00 25.12 172 ILE B CA 1
ATOM 2640 C C . ILE B 1 166 ? 62.643 24.673 8.332 1.00 26.94 172 ILE B C 1
ATOM 2641 O O . ILE B 1 166 ? 63.694 24.495 8.950 1.00 26.16 172 ILE B O 1
ATOM 2646 N N . TYR B 1 167 ? 62.437 24.215 7.101 1.00 28.57 173 TYR B N 1
ATOM 2647 C CA . TYR B 1 167 ? 63.456 23.459 6.384 1.00 32.85 173 TYR B CA 1
ATOM 2648 C C . TYR B 1 167 ? 64.706 24.311 6.221 1.00 34.21 173 TYR B C 1
ATOM 2649 O O . TYR B 1 167 ? 65.785 23.864 6.661 1.00 35.64 173 TYR B O 1
ATOM 2659 N N . VAL C 2 1 ? 17.826 36.552 22.014 1.00 34.86 715 VAL C N 1
ATOM 2660 C CA . VAL C 2 1 ? 17.641 35.144 21.555 1.00 34.67 715 VAL C CA 1
ATOM 2661 C C . VAL C 2 1 ? 16.162 34.770 21.565 1.00 33.52 715 VAL C C 1
ATOM 2662 O O . VAL C 2 1 ? 15.508 34.828 22.605 1.00 34.22 715 VAL C O 1
ATOM 2666 N N . SER C 2 2 ? 15.643 34.384 20.404 1.00 33.43 716 SER C N 1
ATOM 2667 C CA . SER C 2 2 ? 14.240 34.004 20.280 1.00 32.84 716 SER C CA 1
ATOM 2668 C C . SER C 2 2 ? 13.986 32.635 20.903 1.00 32.81 716 SER C C 1
ATOM 2669 O O . SER C 2 2 ? 14.925 31.899 21.226 1.00 32.31 716 SER C O 1
ATOM 2672 N N . ARG C 2 3 ? 12.711 32.295 21.064 1.00 31.76 717 ARG C N 1
ATOM 2673 C CA . ARG C 2 3 ? 12.336 31.013 21.643 1.00 31.65 717 ARG C CA 1
ATOM 2674 C C . ARG C 2 3 ? 12.846 29.853 20.802 1.00 31.07 717 ARG C C 1
ATOM 2675 O O . ARG C 2 3 ? 13.347 28.868 21.342 1.00 30.66 717 ARG C O 1
ATOM 2683 N N . ASP C 2 4 ? 12.713 29.965 19.483 1.00 29.80 718 ASP C N 1
ATOM 2684 C CA . ASP C 2 4 ? 13.170 28.903 18.594 1.00 29.92 718 ASP C CA 1
ATOM 2685 C C . ASP C 2 4 ? 14.666 28.688 18.752 1.00 29.92 718 ASP C C 1
ATOM 2686 O O . ASP C 2 4 ? 15.141 27.553 18.771 1.00 29.02 718 ASP C O 1
ATOM 2691 N N . GLU C 2 5 ? 15.403 29.786 18.862 1.00 28.81 719 GLU C N 1
ATOM 2692 C CA . GLU C 2 5 ? 16.849 29.717 19.008 1.00 30.45 719 GLU C CA 1
ATOM 2693 C C . GLU C 2 5 ? 17.255 29.040 20.310 1.00 29.82 719 GLU C C 1
ATOM 2694 O O . GLU C 2 5 ? 18.219 28.275 20.341 1.00 27.48 719 GLU C O 1
ATOM 2700 N N . LEU C 2 6 ? 16.514 29.317 21.380 1.00 28.71 720 LEU C N 1
ATOM 2701 C CA . LEU C 2 6 ? 16.802 28.721 22.681 1.00 29.27 720 LEU C CA 1
ATOM 2702 C C . LEU C 2 6 ? 16.559 27.216 22.659 1.00 29.85 720 LEU C C 1
ATOM 2703 O O . LEU C 2 6 ? 17.321 26.445 23.246 1.00 29.83 720 LEU C O 1
ATOM 2716 N N . GLU C 2 8 ? 16.667 25.374 20.000 1.00 28.71 722 GLU C N 1
ATOM 2717 C CA . GLU C 2 8 ? 17.649 24.805 19.092 1.00 29.81 722 GLU C CA 1
ATOM 2718 C C . GLU C 2 8 ? 18.979 24.653 19.826 1.00 27.98 722 GLU C C 1
ATOM 2719 O O . GLU C 2 8 ? 19.717 23.696 19.597 1.00 27.04 722 GLU C O 1
ATOM 2725 N N . ALA C 2 9 ? 19.269 25.597 20.718 1.00 25.99 723 ALA C N 1
ATOM 2726 C CA . ALA C 2 9 ? 20.506 25.574 21.491 1.00 25.86 723 ALA C CA 1
ATOM 2727 C C . ALA C 2 9 ? 20.520 24.391 22.452 1.00 25.96 723 ALA C C 1
ATOM 2728 O O . ALA C 2 9 ? 21.560 23.766 22.664 1.00 26.25 723 ALA C O 1
ATOM 2730 N N . ILE C 2 10 ? 19.369 24.094 23.044 1.00 24.77 724 ILE C N 1
ATOM 2731 C CA . ILE C 2 10 ? 19.270 22.970 23.965 1.00 25.45 724 ILE C CA 1
ATOM 2732 C C . ILE C 2 10 ? 19.534 21.692 23.176 1.00 25.69 724 ILE C C 1
ATOM 2733 O O . ILE C 2 10 ? 20.306 20.828 23.600 1.00 23.48 724 ILE C O 1
ATOM 2738 N N . GLN C 2 11 ? 18.897 21.583 22.015 1.00 25.16 725 GLN C N 1
ATOM 2739 C CA . GLN C 2 11 ? 19.068 20.411 21.170 1.00 27.03 725 GLN C CA 1
ATOM 2740 C C . GLN C 2 11 ? 20.538 20.284 20.767 1.00 24.62 725 GLN C C 1
ATOM 2741 O O . GLN C 2 11 ? 21.106 19.192 20.792 1.00 24.28 725 GLN C O 1
ATOM 2747 N N . LYS C 2 12 ? 21.153 21.408 20.408 1.00 21.97 726 LYS C N 1
ATOM 2748 C CA . LYS C 2 12 ? 22.554 21.415 20.001 1.00 21.78 726 LYS C CA 1
ATOM 2749 C C . LYS C 2 12 ? 23.470 20.942 21.130 1.00 21.10 726 LYS C C 1
ATOM 2750 O O . LYS C 2 12 ? 24.374 20.139 20.906 1.00 19.76 726 LYS C O 1
ATOM 2756 N N . GLN C 2 13 ? 23.238 21.444 22.339 1.00 20.05 727 GLN C N 1
ATOM 2757 C CA . GLN C 2 13 ? 24.065 21.057 23.479 1.00 19.35 727 GLN C CA 1
ATOM 2758 C C . GLN C 2 13 ? 23.867 19.587 23.837 1.00 18.65 727 GLN C C 1
ATOM 2759 O O . GLN C 2 13 ? 24.794 18.925 24.299 1.00 16.76 727 GLN C O 1
ATOM 2765 N N . GLU C 2 14 ? 22.659 19.076 23.622 1.00 18.35 728 GLU C N 1
ATOM 2766 C CA . GLU C 2 14 ? 22.388 17.679 23.920 1.00 18.67 728 GLU C CA 1
ATOM 2767 C C . GLU C 2 14 ? 23.086 16.784 22.901 1.00 18.27 728 GLU C C 1
ATOM 2768 O O . GLU C 2 14 ? 23.589 15.715 23.246 1.00 18.40 728 GLU C O 1
ATOM 2774 N N . GLU C 2 15 ? 23.129 17.229 21.649 1.00 16.65 729 GLU C N 1
ATOM 2775 C CA . GLU C 2 15 ? 23.779 16.452 20.605 1.00 18.51 729 GLU C CA 1
ATOM 2776 C C . GLU C 2 15 ? 25.273 16.406 20.901 1.00 17.07 729 GLU C C 1
ATOM 2777 O O . GLU C 2 15 ? 25.904 15.353 20.791 1.00 16.99 729 GLU C O 1
ATOM 2783 N N . ILE C 2 16 ? 25.831 17.551 21.286 1.00 15.78 730 ILE C N 1
ATOM 2784 C CA . ILE C 2 16 ? 27.249 17.627 21.618 1.00 15.40 730 ILE C CA 1
ATOM 2785 C C . ILE C 2 16 ? 27.555 16.692 22.780 1.00 14.66 730 ILE C C 1
ATOM 2786 O O . ILE C 2 16 ? 28.565 15.984 22.764 1.00 13.59 730 ILE C O 1
ATOM 2791 N N . ASN C 2 17 ? 26.677 16.678 23.780 1.00 13.71 731 ASN C N 1
ATOM 2792 C CA . ASN C 2 17 ? 26.868 15.823 24.951 1.00 14.25 731 ASN C CA 1
ATOM 2793 C C . ASN C 2 17 ? 26.982 14.353 24.552 1.00 14.22 731 ASN C C 1
ATOM 2794 O O . ASN C 2 17 ? 27.825 13.628 25.075 1.00 12.75 731 ASN C O 1
ATOM 2799 N N . PHE C 2 18 ? 26.136 13.921 23.621 1.00 11.47 732 PHE C N 1
ATOM 2800 C CA . PHE C 2 18 ? 26.169 12.540 23.152 1.00 14.49 732 PHE C CA 1
ATOM 2801 C C . PHE C 2 18 ? 27.495 12.249 22.454 1.00 13.19 732 PHE C C 1
ATOM 2802 O O . PHE C 2 18 ? 28.089 11.187 22.650 1.00 11.31 732 PHE C O 1
ATOM 2810 N N . ARG C 2 19 ? 27.953 13.191 21.634 1.00 13.34 733 ARG C N 1
ATOM 2811 C CA . ARG C 2 19 ? 29.213 13.008 20.920 1.00 13.74 733 ARG C CA 1
ATOM 2812 C C . ARG C 2 19 ? 30.383 12.968 21.900 1.00 12.66 733 ARG C C 1
ATOM 2813 O O . ARG C 2 19 ? 31.327 12.201 21.713 1.00 12.73 733 ARG C O 1
ATOM 2821 N N . LEU C 2 20 ? 30.324 13.788 22.948 1.00 12.70 734 LEU C N 1
ATOM 2822 C CA . LEU C 2 20 ? 31.397 13.799 23.939 1.00 12.43 734 LEU C CA 1
ATOM 2823 C C . LEU C 2 20 ? 31.436 12.473 24.703 1.00 12.97 734 LEU C C 1
ATOM 2824 O O . LEU C 2 20 ? 32.512 11.914 24.930 1.00 11.95 734 LEU C O 1
ATOM 2829 N N . GLN C 2 21 ? 30.269 11.971 25.096 1.00 13.28 735 GLN C N 1
ATOM 2830 C CA . GLN C 2 21 ? 30.195 10.705 25.819 1.00 12.84 735 GLN C CA 1
ATOM 2831 C C . GLN C 2 21 ? 30.750 9.572 24.958 1.00 11.66 735 GLN C C 1
ATOM 2832 O O . GLN C 2 21 ? 31.468 8.699 25.449 1.00 10.60 735 GLN C O 1
ATOM 2838 N N . ASP C 2 22 ? 30.422 9.589 23.670 1.00 10.44 736 ASP C N 1
ATOM 2839 C CA . ASP C 2 22 ? 30.908 8.552 22.767 1.00 10.48 736 ASP C CA 1
ATOM 2840 C C . ASP C 2 22 ? 32.427 8.608 22.648 1.00 10.28 736 ASP C C 1
ATOM 2841 O O . ASP C 2 22 ? 33.100 7.572 22.644 1.00 10.74 736 ASP C O 1
ATOM 2846 N N . TYR C 2 23 ? 32.957 9.824 22.544 1.00 9.97 737 TYR C N 1
ATOM 2847 C CA . TYR C 2 23 ? 34.392 10.021 22.418 1.00 10.89 737 TYR C CA 1
ATOM 2848 C C . TYR C 2 23 ? 35.097 9.533 23.682 1.00 10.38 737 TYR C C 1
ATOM 2849 O O . TYR C 2 23 ? 36.106 8.834 23.600 1.00 11.54 737 TYR C O 1
ATOM 2858 N N . ILE C 2 24 ? 34.565 9.896 24.847 1.00 9.84 738 ILE C N 1
ATOM 2859 C CA . ILE C 2 24 ? 35.154 9.452 26.110 1.00 10.12 738 ILE C CA 1
ATOM 2860 C C . ILE C 2 24 ? 35.235 7.922 26.128 1.00 11.00 738 ILE C C 1
ATOM 2861 O O . ILE C 2 24 ? 36.259 7.344 26.495 1.00 11.58 738 ILE C O 1
ATOM 2866 N N . ASP C 2 25 ? 34.155 7.264 25.721 1.00 12.37 739 ASP C N 1
ATOM 2867 C CA . ASP C 2 25 ? 34.149 5.808 25.700 1.00 11.74 739 ASP C CA 1
ATOM 2868 C C . ASP C 2 25 ? 35.218 5.243 24.776 1.00 13.60 739 ASP C C 1
ATOM 2869 O O . ASP C 2 25 ? 35.875 4.255 25.104 1.00 13.96 739 ASP C O 1
ATOM 2874 N N . ARG C 2 26 ? 35.391 5.875 23.622 1.00 12.67 740 ARG C N 1
ATOM 2875 C CA . ARG C 2 26 ? 36.387 5.431 22.653 1.00 13.39 740 ARG C CA 1
ATOM 2876 C C . ARG C 2 26 ? 37.794 5.541 23.236 1.00 14.41 740 ARG C C 1
ATOM 2877 O O . ARG C 2 26 ? 38.607 4.622 23.119 1.00 15.13 740 ARG C O 1
ATOM 2885 N N . ILE C 2 27 ? 38.070 6.675 23.871 1.00 13.69 741 ILE C N 1
ATOM 2886 C CA . ILE C 2 27 ? 39.377 6.933 24.465 1.00 15.96 741 ILE C CA 1
ATOM 2887 C C . ILE C 2 27 ? 39.645 6.090 25.711 1.00 16.12 741 ILE C C 1
ATOM 2888 O O . ILE C 2 27 ? 40.777 5.656 25.939 1.00 17.46 741 ILE C O 1
ATOM 2893 N N . ILE C 2 28 ? 38.606 5.859 26.509 1.00 14.80 742 ILE C N 1
ATOM 2894 C CA . ILE C 2 28 ? 38.735 5.070 27.732 1.00 18.54 742 ILE C CA 1
ATOM 2895 C C . ILE C 2 28 ? 39.140 3.629 27.430 1.00 17.96 742 ILE C C 1
ATOM 2896 O O . ILE C 2 28 ? 39.927 3.033 28.165 1.00 19.48 742 ILE C O 1
ATOM 2901 N N . VAL C 2 29 ? 38.603 3.074 26.348 1.00 18.13 743 VAL C N 1
ATOM 2902 C CA . VAL C 2 29 ? 38.931 1.702 25.968 1.00 21.63 743 VAL C CA 1
ATOM 2903 C C . VAL C 2 29 ? 40.445 1.564 25.877 1.00 22.76 743 VAL C C 1
ATOM 2904 O O . VAL C 2 29 ? 41.027 0.639 26.438 1.00 23.50 743 VAL C O 1
ATOM 2908 N N . ALA C 2 30 ? 41.081 2.498 25.180 1.00 23.49 744 ALA C N 1
ATOM 2909 C CA . ALA C 2 30 ? 42.529 2.473 25.035 1.00 26.07 744 ALA C CA 1
ATOM 2910 C C . ALA C 2 30 ? 43.203 2.490 26.410 1.00 26.70 744 ALA C C 1
ATOM 2911 O O . ALA C 2 30 ? 44.112 1.701 26.673 1.00 28.93 744 ALA C O 1
ATOM 2913 N N . ILE C 2 31 ? 42.747 3.379 27.289 1.00 25.78 745 ILE C N 1
ATOM 2914 C CA . ILE C 2 31 ? 43.317 3.484 28.630 1.00 24.69 745 ILE C CA 1
ATOM 2915 C C . ILE C 2 31 ? 43.134 2.197 29.430 1.00 26.02 745 ILE C C 1
ATOM 2916 O O . ILE C 2 31 ? 44.062 1.731 30.088 1.00 25.17 745 ILE C O 1
ATOM 2929 N N . GLU C 2 33 ? 42.898 -0.710 28.344 1.00 33.75 747 GLU C N 1
ATOM 2930 C CA . GLU C 2 33 ? 43.712 -1.768 27.755 1.00 37.53 747 GLU C CA 1
ATOM 2931 C C . GLU C 2 33 ? 45.206 -1.448 27.731 1.00 38.70 747 GLU C C 1
ATOM 2932 O O . GLU C 2 33 ? 45.983 -2.146 27.077 1.00 39.94 747 GLU C O 1
ATOM 2938 N N . THR C 2 34 ? 45.609 -0.399 28.444 1.00 39.02 748 THR C N 1
ATOM 2939 C CA . THR C 2 34 ? 47.017 -0.015 28.498 1.00 39.04 748 THR C CA 1
ATOM 2940 C C . THR C 2 34 ? 47.451 0.331 29.919 1.00 38.76 748 THR C C 1
ATOM 2941 O O . THR C 2 34 ? 48.278 -0.365 30.508 1.00 39.99 748 THR C O 1
ATOM 2945 N N . ASN C 2 35 ? 46.892 1.404 30.468 1.00 36.90 749 ASN C N 1
ATOM 2946 C CA . ASN C 2 35 ? 47.231 1.824 31.822 1.00 35.56 749 ASN C CA 1
ATOM 2947 C C . ASN C 2 35 ? 45.990 2.284 32.579 1.00 32.18 749 ASN C C 1
ATOM 2948 O O . ASN C 2 35 ? 45.771 3.479 32.772 1.00 29.97 749 ASN C O 1
ATOM 2953 N N . PRO C 2 36 ? 45.163 1.328 33.024 1.00 30.67 750 PRO C N 1
ATOM 2954 C CA . PRO C 2 36 ? 43.933 1.621 33.765 1.00 28.68 750 PRO C CA 1
ATOM 2955 C C . PRO C 2 36 ? 44.151 2.210 35.157 1.00 28.10 750 PRO C C 1
ATOM 2956 O O . PRO C 2 36 ? 43.198 2.641 35.808 1.00 26.73 750 PRO C O 1
ATOM 2960 N N . SER C 2 37 ? 45.401 2.242 35.611 1.00 27.14 751 SER C N 1
ATOM 2961 C CA . SER C 2 37 ? 45.698 2.778 36.936 1.00 26.90 751 SER C CA 1
ATOM 2962 C C . SER C 2 37 ? 45.231 4.226 37.087 1.00 25.17 751 SER C C 1
ATOM 2963 O O . SER C 2 37 ? 44.887 4.655 38.186 1.00 25.14 751 SER C O 1
ATOM 2966 N N . ILE C 2 38 ? 45.212 4.978 35.989 1.00 23.46 752 ILE C N 1
ATOM 2967 C CA . ILE C 2 38 ? 44.788 6.374 36.052 1.00 23.13 752 ILE C CA 1
ATOM 2968 C C . ILE C 2 38 ? 43.289 6.512 36.301 1.00 20.79 752 ILE C C 1
ATOM 2969 O O . ILE C 2 38 ? 42.795 7.610 36.552 1.00 21.88 752 ILE C O 1
ATOM 2974 N N . LEU C 2 39 ? 42.566 5.398 36.233 1.00 18.63 753 LEU C N 1
ATOM 2975 C CA . LEU C 2 39 ? 41.124 5.419 36.452 1.00 16.24 753 LEU C CA 1
ATOM 2976 C C . LEU C 2 39 ? 40.750 5.171 37.912 1.00 15.64 753 LEU C C 1
ATOM 2977 O O . LEU C 2 39 ? 39.571 5.172 38.264 1.00 16.09 753 LEU C O 1
ATOM 2982 N N . GLU C 2 40 ? 41.749 4.966 38.764 1.00 16.27 754 GLU C N 1
ATOM 2983 C CA . GLU C 2 40 ? 41.485 4.724 40.180 1.00 16.38 754 GLU C CA 1
ATOM 2984 C C . GLU C 2 40 ? 41.044 5.987 40.914 1.00 18.00 754 GLU C C 1
ATOM 2985 O O . GLU C 2 40 ? 41.514 7.088 40.621 1.00 19.79 754 GLU C O 1
ATOM 2991 N N . VAL C 2 41 ? 40.120 5.825 41.856 1.00 17.11 755 VAL C N 1
ATOM 2992 C CA . VAL C 2 41 ? 39.657 6.940 42.674 1.00 16.92 755 VAL C CA 1
ATOM 2993 C C . VAL C 2 41 ? 39.844 6.540 44.131 1.00 18.05 755 VAL C C 1
ATOM 2994 O O . VAL C 2 41 ? 39.774 5.357 44.474 1.00 17.66 755 VAL C O 1
ATOM 2998 N N . LYS C 2 42 ? 40.100 7.534 44.974 1.00 19.06 756 LYS C N 1
ATOM 2999 C CA . LYS C 2 42 ? 40.306 7.334 46.405 1.00 22.60 756 LYS C CA 1
ATOM 3000 C C . LYS C 2 42 ? 39.760 8.543 47.149 1.00 22.41 756 LYS C C 1
ATOM 3001 O O . LYS C 2 42 ? 39.321 8.379 48.307 1.00 25.65 756 LYS C O 1
ATOM 3008 N N . VAL D 2 1 ? 9.375 25.212 29.412 1.00 54.42 715 VAL D N 1
ATOM 3009 C CA . VAL D 2 1 ? 8.065 25.910 29.276 1.00 54.07 715 VAL D CA 1
ATOM 3010 C C . VAL D 2 1 ? 8.263 27.423 29.296 1.00 53.37 715 VAL D C 1
ATOM 3011 O O . VAL D 2 1 ? 7.684 28.143 28.483 1.00 54.13 715 VAL D O 1
ATOM 3015 N N . SER D 2 2 ? 9.086 27.897 30.226 1.00 52.43 716 SER D N 1
ATOM 3016 C CA . SER D 2 2 ? 9.366 29.322 30.357 1.00 51.59 716 SER D CA 1
ATOM 3017 C C . SER D 2 2 ? 10.701 29.692 29.720 1.00 51.12 716 SER D C 1
ATOM 3018 O O . SER D 2 2 ? 11.531 28.823 29.449 1.00 50.87 716 SER D O 1
ATOM 3021 N N . ARG D 2 3 ? 10.904 30.985 29.482 1.00 50.02 717 ARG D N 1
ATOM 3022 C CA . ARG D 2 3 ? 12.146 31.461 28.886 1.00 49.16 717 ARG D CA 1
ATOM 3023 C C . ARG D 2 3 ? 13.306 31.238 29.847 1.00 48.80 717 ARG D C 1
ATOM 3024 O O . ARG D 2 3 ? 14.424 30.941 29.426 1.00 48.55 717 ARG D O 1
ATOM 3032 N N . ASP D 2 4 ? 13.036 31.381 31.141 1.00 48.60 718 ASP D N 1
ATOM 3033 C CA . ASP D 2 4 ? 14.062 31.183 32.157 1.00 47.89 718 ASP D CA 1
ATOM 3034 C C . ASP D 2 4 ? 14.450 29.711 32.226 1.00 46.27 718 ASP D C 1
ATOM 3035 O O . ASP D 2 4 ? 15.629 29.373 32.348 1.00 45.09 718 ASP D O 1
ATOM 3040 N N . GLU D 2 5 ? 13.451 28.839 32.147 1.00 45.00 719 GLU D N 1
ATOM 3041 C CA . GLU D 2 5 ? 13.691 27.404 32.200 1.00 44.56 719 GLU D CA 1
ATOM 3042 C C . GLU D 2 5 ? 14.549 26.973 31.018 1.00 43.17 719 GLU D C 1
ATOM 3043 O O . GLU D 2 5 ? 15.440 26.136 31.161 1.00 42.93 719 GLU D O 1
ATOM 3049 N N . LEU D 2 6 ? 14.279 27.553 29.852 1.00 41.35 720 LEU D N 1
ATOM 3050 C CA . LEU D 2 6 ? 15.033 27.231 28.648 1.00 39.69 720 LEU D CA 1
ATOM 3051 C C . LEU D 2 6 ? 16.500 27.614 28.817 1.00 39.61 720 LEU D C 1
ATOM 3052 O O . LEU D 2 6 ? 17.394 26.800 28.583 1.00 37.47 720 LEU D O 1
ATOM 3065 N N . GLU D 2 8 ? 18.024 28.183 31.560 1.00 38.72 722 GLU D N 1
ATOM 3066 C CA . GLU D 2 8 ? 18.544 27.401 32.674 1.00 38.11 722 GLU D CA 1
ATOM 3067 C C . GLU D 2 8 ? 18.945 26.012 32.185 1.00 35.84 722 GLU D C 1
ATOM 3068 O O . GLU D 2 8 ? 19.984 25.478 32.579 1.00 35.00 722 GLU D O 1
ATOM 3074 N N . ALA D 2 9 ? 18.116 25.432 31.323 1.00 32.36 723 ALA D N 1
ATOM 3075 C CA . ALA D 2 9 ? 18.391 24.111 30.773 1.00 29.12 723 ALA D CA 1
ATOM 3076 C C . ALA D 2 9 ? 19.661 24.162 29.933 1.00 27.92 723 ALA D C 1
ATOM 3077 O O . ALA D 2 9 ? 20.456 23.220 29.931 1.00 27.19 723 ALA D O 1
ATOM 3079 N N . ILE D 2 10 ? 19.848 25.268 29.220 1.00 24.60 724 ILE D N 1
ATOM 3080 C CA . ILE D 2 10 ? 21.028 25.438 28.380 1.00 25.20 724 ILE D CA 1
ATOM 3081 C C . ILE D 2 10 ? 22.301 25.509 29.220 1.00 24.66 724 ILE D C 1
ATOM 3082 O O . ILE D 2 10 ? 23.278 24.814 28.936 1.00 21.80 724 ILE D O 1
ATOM 3087 N N . GLN D 2 11 ? 22.290 26.345 30.255 1.00 25.98 725 GLN D N 1
ATOM 3088 C CA . GLN D 2 11 ? 23.467 26.490 31.102 1.00 27.70 725 GLN D CA 1
ATOM 3089 C C . GLN D 2 11 ? 23.809 25.197 31.833 1.00 26.32 725 GLN D C 1
ATOM 3090 O O . GLN D 2 11 ? 24.982 24.872 31.997 1.00 26.26 725 GLN D O 1
ATOM 3096 N N . LYS D 2 12 ? 22.791 24.458 32.259 1.00 24.77 726 LYS D N 1
ATOM 3097 C CA . LYS D 2 12 ? 23.022 23.198 32.960 1.00 24.32 726 LYS D CA 1
ATOM 3098 C C . LYS D 2 12 ? 23.683 22.176 32.036 1.00 22.19 726 LYS D C 1
ATOM 3099 O O . LYS D 2 12 ? 24.592 21.454 32.451 1.00 21.06 726 LYS D O 1
ATOM 3105 N N . GLN D 2 13 ? 23.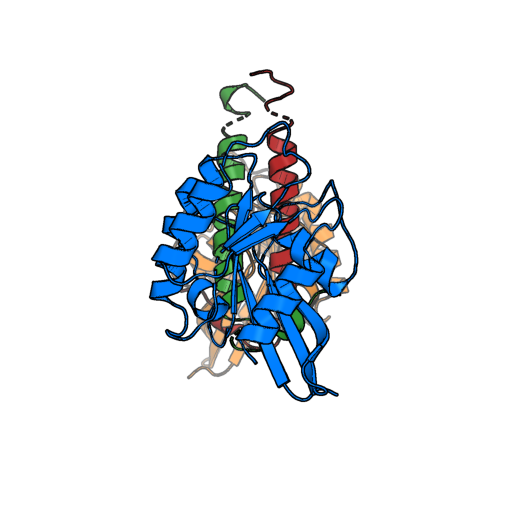223 22.115 30.788 1.00 20.57 727 GLN D N 1
ATOM 3106 C CA . GLN D 2 13 ? 23.795 21.179 29.828 1.00 18.72 727 GLN D CA 1
ATOM 3107 C C . GLN D 2 13 ? 25.206 21.608 29.455 1.00 17.88 727 GLN D C 1
ATOM 3108 O O . GLN D 2 13 ? 26.089 20.771 29.281 1.00 17.38 727 GLN D O 1
ATOM 3114 N N . GLU D 2 14 ? 25.417 22.914 29.321 1.00 16.74 728 GLU D N 1
ATOM 3115 C CA . GLU D 2 14 ? 26.738 23.426 28.977 1.00 18.55 728 GLU D CA 1
ATOM 3116 C C . GLU D 2 14 ? 27.735 23.111 30.093 1.00 17.17 728 GLU D C 1
ATOM 3117 O O . GLU D 2 14 ? 28.904 22.824 29.825 1.00 17.07 728 GLU D O 1
ATOM 3123 N N . GLU D 2 15 ? 27.258 23.165 31.335 1.00 16.86 729 GLU D N 1
ATOM 3124 C CA . GLU D 2 15 ? 28.081 22.882 32.512 1.00 18.44 729 GLU D CA 1
ATOM 3125 C C . GLU D 2 15 ? 28.518 21.426 32.498 1.00 17.38 729 GLU D C 1
ATOM 3126 O O . GLU D 2 15 ? 29.683 21.113 32.745 1.00 15.81 729 GLU D O 1
ATOM 3132 N N . ILE D 2 16 ? 27.572 20.536 32.224 1.00 15.95 730 ILE D N 1
ATOM 3133 C CA . ILE D 2 16 ? 27.876 19.114 32.163 1.00 16.19 730 ILE D CA 1
ATOM 3134 C C . ILE D 2 16 ? 28.881 18.887 31.041 1.00 14.35 730 ILE D C 1
ATOM 3135 O O . ILE D 2 16 ? 29.847 18.136 31.197 1.00 13.09 730 ILE D O 1
ATOM 3140 N N . ASN D 2 17 ? 28.670 19.555 29.911 1.00 13.85 731 ASN D N 1
ATOM 3141 C CA . ASN D 2 17 ? 29.580 19.397 28.788 1.00 12.78 731 ASN D CA 1
ATOM 3142 C C . ASN D 2 17 ? 30.985 19.887 29.136 1.00 12.87 731 ASN D C 1
ATOM 3143 O O . ASN D 2 17 ? 31.970 19.303 28.688 1.00 12.46 731 ASN D O 1
ATOM 3148 N N . PHE D 2 18 ? 31.087 20.940 29.944 1.00 12.39 732 PHE D N 1
ATOM 3149 C CA . PHE D 2 18 ? 32.404 21.434 30.345 1.00 14.97 732 PHE D CA 1
ATOM 3150 C C . PHE D 2 18 ? 33.123 20.377 31.173 1.00 13.04 732 PHE D C 1
ATOM 3151 O O . PHE D 2 18 ? 34.335 20.196 31.047 1.00 12.43 732 PHE D O 1
ATOM 3159 N N . ARG D 2 19 ? 32.376 19.690 32.032 1.00 12.12 733 ARG D N 1
ATOM 3160 C CA . ARG D 2 19 ? 32.957 18.650 32.874 1.00 11.24 733 ARG D CA 1
ATOM 3161 C C . ARG D 2 19 ? 33.417 17.483 32.000 1.00 11.20 733 ARG D C 1
ATOM 3162 O O . ARG D 2 19 ? 34.455 16.868 32.262 1.00 11.44 733 ARG D O 1
ATOM 3170 N N . LEU D 2 20 ? 32.645 17.177 30.959 1.00 10.82 734 LEU D N 1
ATOM 3171 C CA . LEU D 2 20 ? 33.020 16.095 30.052 1.00 11.36 734 LEU D CA 1
ATOM 3172 C C . LEU D 2 20 ? 34.265 16.480 29.260 1.00 10.99 734 LEU D C 1
AT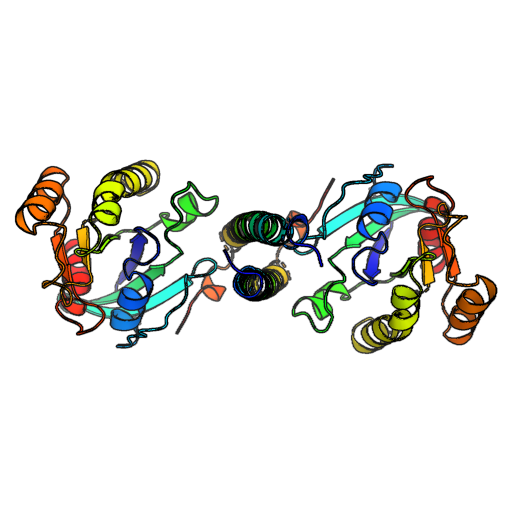OM 3173 O O . LEU D 2 20 ? 35.136 15.642 29.020 1.00 10.81 734 LEU D O 1
ATOM 3178 N N . GLN D 2 21 ? 34.344 17.744 28.849 1.00 11.28 735 GLN D N 1
ATOM 3179 C CA . GLN D 2 21 ? 35.500 18.219 28.089 1.00 10.48 735 GLN D CA 1
ATOM 3180 C C . GLN D 2 21 ? 36.760 18.181 28.950 1.00 10.86 735 GLN D C 1
ATOM 3181 O O . GLN D 2 21 ? 37.845 17.851 28.461 1.00 10.62 735 GLN D O 1
ATOM 3187 N N . ASP D 2 22 ? 36.618 18.519 30.229 1.00 10.66 736 ASP D N 1
ATOM 3188 C CA . ASP D 2 22 ? 37.753 18.481 31.156 1.00 10.57 736 ASP D CA 1
ATOM 3189 C C . ASP D 2 22 ? 38.266 17.047 31.288 1.00 10.31 736 ASP D C 1
ATOM 3190 O O . ASP D 2 22 ? 39.476 16.799 31.290 1.00 10.73 736 ASP D O 1
ATOM 3195 N N . TYR D 2 23 ? 37.343 16.103 31.410 1.00 10.53 737 TYR D N 1
ATOM 3196 C CA . TYR D 2 23 ? 37.709 14.698 31.542 1.00 10.34 737 TYR D CA 1
ATOM 3197 C C . TYR D 2 23 ? 38.415 14.227 30.272 1.00 11.62 737 TYR D C 1
ATOM 3198 O O . TYR D 2 23 ? 39.426 13.519 30.330 1.00 11.25 737 TYR D O 1
ATOM 3207 N N . ILE D 2 24 ? 37.878 14.613 29.122 1.00 9.83 738 ILE D N 1
ATOM 3208 C CA . ILE D 2 24 ? 38.484 14.238 27.850 1.00 10.49 738 ILE D CA 1
ATOM 3209 C C . ILE D 2 24 ? 39.932 14.733 27.793 1.00 11.46 738 ILE D C 1
ATOM 3210 O O . ILE D 2 24 ? 40.832 13.989 27.405 1.00 12.37 738 ILE D O 1
ATOM 3215 N N . ASP D 2 25 ? 40.157 15.983 28.188 1.00 12.02 739 ASP D N 1
ATOM 3216 C CA . ASP D 2 25 ? 41.509 16.539 28.156 1.00 12.86 739 ASP D CA 1
ATOM 3217 C C . ASP D 2 25 ? 42.443 15.765 29.080 1.00 14.18 739 ASP D C 1
ATOM 3218 O O . ASP D 2 25 ? 43.610 15.540 28.754 1.00 14.73 739 ASP D O 1
ATOM 3223 N N . ARG D 2 26 ? 41.927 15.356 30.233 1.00 13.57 740 ARG D N 1
ATOM 3224 C CA . ARG D 2 26 ? 42.726 14.599 31.190 1.00 15.64 740 ARG D CA 1
ATOM 3225 C C . ARG D 2 26 ? 43.193 13.277 30.581 1.00 15.91 740 ARG D C 1
ATOM 3226 O O . ARG D 2 26 ? 44.370 12.920 30.672 1.00 16.68 740 ARG D O 1
ATOM 3234 N N . ILE D 2 27 ? 42.266 12.551 29.966 1.00 14.60 741 ILE D N 1
ATOM 3235 C CA . ILE D 2 27 ? 42.584 11.262 29.361 1.00 15.51 741 ILE D CA 1
ATOM 3236 C C . ILE D 2 27 ? 43.428 11.402 28.095 1.00 15.27 741 ILE D C 1
ATOM 3237 O O . ILE D 2 27 ? 44.276 10.555 27.811 1.00 16.65 741 ILE D O 1
ATOM 3242 N N . ILE D 2 28 ? 43.195 12.470 27.339 1.00 15.09 742 ILE D N 1
ATOM 3243 C CA . ILE D 2 28 ? 43.942 12.709 26.109 1.00 17.09 742 ILE D CA 1
ATOM 3244 C C . ILE D 2 28 ? 45.430 12.897 26.406 1.00 18.51 742 ILE D C 1
ATOM 3245 O O . ILE D 2 28 ? 46.279 12.429 25.647 1.00 18.01 742 ILE D O 1
ATOM 3250 N N . VAL D 2 29 ? 45.743 13.581 27.504 1.00 19.24 743 VAL D N 1
ATOM 3251 C CA . VAL D 2 29 ? 47.139 13.804 27.873 1.00 22.07 743 VAL D CA 1
ATOM 3252 C C . VAL D 2 29 ? 47.836 12.459 28.033 1.00 22.08 743 VAL D C 1
ATOM 3253 O O . VAL D 2 29 ? 48.944 12.263 27.535 1.00 23.51 743 VAL D O 1
ATOM 3257 N N . ALA D 2 30 ? 47.177 11.531 28.720 1.00 22.61 744 ALA D N 1
ATOM 3258 C CA . ALA D 2 30 ? 47.736 10.200 28.929 1.00 23.62 744 ALA D CA 1
ATOM 3259 C C . ALA D 2 30 ? 47.998 9.521 27.587 1.00 23.73 744 ALA D C 1
ATOM 3260 O O . ALA D 2 30 ? 49.029 8.880 27.395 1.00 24.85 744 ALA D O 1
ATOM 3262 N N . ILE D 2 31 ? 47.063 9.673 26.655 1.00 23.53 745 ILE D N 1
ATOM 3263 C CA . ILE D 2 31 ? 47.201 9.073 25.333 1.00 23.00 745 ILE D CA 1
ATOM 3264 C C . ILE D 2 31 ? 48.311 9.719 24.515 1.00 24.88 745 ILE D C 1
ATOM 3265 O O . ILE D 2 31 ? 49.084 9.027 23.856 1.00 25.45 745 ILE D O 1
ATOM 3278 N N . GLU D 2 33 ? 50.940 11.019 25.542 1.00 33.40 747 GLU D N 1
ATOM 3279 C CA . GLU D 2 33 ? 52.243 10.684 26.104 1.00 36.25 747 GLU D CA 1
ATOM 3280 C C . GLU D 2 33 ? 52.530 9.185 26.127 1.00 37.70 747 GLU D C 1
ATOM 3281 O O . GLU D 2 33 ? 53.501 8.746 26.746 1.00 38.59 747 GLU D O 1
ATOM 3287 N N . THR D 2 34 ? 51.696 8.403 25.446 1.00 37.96 748 THR D N 1
ATOM 3288 C CA . THR D 2 34 ? 51.876 6.955 25.405 1.00 38.99 748 THR D CA 1
ATOM 3289 C C . THR D 2 34 ? 51.652 6.376 24.011 1.00 39.13 748 THR D C 1
ATOM 3290 O O . THR D 2 34 ? 52.529 5.712 23.458 1.00 40.66 748 THR D O 1
ATOM 3294 N N . ASN D 2 35 ? 50.474 6.624 23.448 1.00 37.35 749 ASN D N 1
ATOM 3295 C CA . ASN D 2 35 ? 50.143 6.124 22.119 1.00 36.79 749 ASN D CA 1
ATOM 3296 C C . ASN D 2 35 ? 49.197 7.082 21.403 1.00 34.72 749 ASN D C 1
ATOM 3297 O O . ASN D 2 35 ? 48.000 6.824 21.290 1.00 34.33 749 ASN D O 1
ATOM 3302 N N . PRO D 2 36 ? 49.732 8.204 20.904 1.00 33.69 750 PRO D N 1
ATOM 3303 C CA . PRO D 2 36 ? 48.935 9.209 20.197 1.00 33.08 750 PRO D CA 1
ATOM 3304 C C . PRO D 2 36 ? 48.480 8.784 18.804 1.00 31.57 750 PRO D C 1
ATOM 3305 O O . PRO D 2 36 ? 47.717 9.498 18.153 1.00 29.49 750 PRO D O 1
ATOM 3309 N N . SER D 2 37 ? 48.939 7.620 18.351 1.00 31.08 751 SER D N 1
ATOM 3310 C CA . SER D 2 37 ? 48.578 7.133 17.025 1.00 31.23 751 SER D CA 1
ATOM 3311 C C . SER D 2 37 ? 47.070 7.036 16.826 1.00 29.60 751 SER D C 1
ATOM 3312 O O . SER D 2 37 ? 46.572 7.223 15.718 1.00 28.56 751 SER D O 1
ATOM 3315 N N . ILE D 2 38 ? 46.339 6.749 17.899 1.00 28.53 752 ILE D N 1
ATOM 3316 C CA . ILE D 2 38 ? 44.890 6.629 17.803 1.00 27.19 752 ILE D CA 1
ATOM 3317 C C . ILE D 2 38 ? 44.209 7.972 17.568 1.00 24.70 752 ILE D C 1
ATOM 3318 O O . ILE D 2 38 ? 43.008 8.024 17.299 1.00 24.30 752 ILE D O 1
ATOM 3323 N N . LEU D 2 39 ? 44.976 9.055 17.663 1.00 20.93 753 LEU D N 1
ATOM 3324 C CA . LEU D 2 39 ? 44.425 10.389 17.457 1.00 18.09 753 LEU D CA 1
ATOM 3325 C C . LEU D 2 39 ? 44.523 10.837 15.995 1.00 16.80 753 LEU D C 1
ATOM 3326 O O . LEU D 2 39 ? 44.098 11.940 15.650 1.00 14.73 753 LEU D O 1
ATOM 3331 N N . GLU D 2 40 ? 45.065 9.982 15.132 1.00 16.92 754 GLU D N 1
ATOM 3332 C CA . GLU D 2 40 ? 45.184 10.336 13.721 1.00 16.66 754 GLU D CA 1
ATOM 3333 C C . GLU D 2 40 ? 43.848 10.297 12.988 1.00 17.31 754 GLU D C 1
ATOM 3334 O O . GLU D 2 40 ? 42.976 9.482 13.297 1.00 18.73 754 GLU D O 1
ATOM 3340 N N . VAL D 2 41 ? 43.688 11.196 12.023 1.00 16.22 755 VAL D N 1
ATOM 3341 C CA . VAL D 2 41 ? 42.486 11.239 11.203 1.00 17.00 755 VAL D CA 1
ATOM 3342 C C . VAL D 2 41 ? 42.935 11.202 9.747 1.00 17.54 755 VAL D C 1
ATOM 3343 O O . VAL D 2 41 ? 43.981 11.750 9.402 1.00 18.36 755 VAL D O 1
ATOM 3347 N N . LYS D 2 42 ? 42.149 10.533 8.911 1.00 18.54 756 LYS D N 1
ATOM 3348 C CA . LYS D 2 42 ? 42.434 10.407 7.484 1.00 23.05 756 LYS D CA 1
ATOM 3349 C C . LYS D 2 42 ? 41.146 10.556 6.687 1.00 23.56 756 LYS D C 1
ATOM 3350 O O . LYS D 2 42 ? 41.214 11.066 5.547 1.00 25.99 756 LYS D O 1
#

GO terms:
  GO:0003925 G protein activity (F, IDA)
  GO:1903438 positive regulation of mitotic cytokinetic process (P, IDA)
  GO:0003925 G protein activity (F, IC)
  GO:0043001 Golgi to plasma membrane protein transport (P, IC)
  GO:0016192 vesicle-mediated transport (P, IMP)
  GO:0032456 endocytic recycling (P, IMP)
  GO:0150093 amyloid-beta clearance by transcytosis (P, IGI)
  GO:0005813 centrosome (C, IDA)
  GO:0005802 trans-Golgi network (C, IDA)
  GO:0051959 dynein light intermediate chain binding (F, IDA)
  GO:0032154 cleavage furrow (C, IDA)
  GO:0032588 trans-Golgi network membrane (C, IDA)
  GO:0045335 phagocytic vesicle (C, IDA)
  GO:0000139 Golgi membrane (C, IDA)
  GO:0005929 cilium (C, IDA)
  GO:0030666 endocytic vesicle membrane (C, IDA)
  GO:0003924 GTPase activity (F, IDA)
  GO:1904779 regulation of protein localization to centrosome (P, IDA)
  GO:2001135 regulation of endocytic recycling (P, IDA)
  GO:1902017 regulation of cilium assembly (P, IDA)

InterPro domains:
  IPR001806 Small GTPase [PF00071] (13-173)
  IPR001806 Small GTPase [PS51421] (4-216)
  IPR001806 Small GTPase [SM00174] (14-171)
  IPR005225 Small GTP-binding domain [TIGR00231] (10-168)
  IPR027417 P-loop containing nucleoside triphosphate hydrolase [G3DSA:3.40.50.300] (4-213)
  IPR027417 P-loop containing nucleoside triphosphate hydrolase [SSF52540] (7-188)
  IPR050209 Membrane trafficking Rab GTPases [PTHR47979] (7-203)

Nearest PDB structures (foldseek):
  4c4p-assembly1_A  TM=9.930E-01  e=2.336E-33  Homo sapiens
  2f9m-assembly1_A  TM=9.816E-01  e=1.582E-31  Homo sapiens
  3tso-assembly1_B  TM=9.967E-01  e=3.412E-28  Homo sapiens
  3nkv-assembly2_B  TM=9.595E-01  e=1.452E-22  Homo sapiens
  6if3-assembly1_B  TM=9.552E-01  e=7.649E-21  Homo sapiens

Foldseek 3Di:
DFDEEAEEEEEFAAPQQRVLLQCCQQPVDGDPPDDFFDDKDWGWDWDAAPNGIYIYIYIYHHHDPDDDPCLQVRQPRHQEYEYTAEQLDVVRVVCSVVVVVSCCVRHDPNRAYYEHEPCVVVVRGPHDPVVSCVVQVVVVHDYDYAYSPVGPCSNVVVNVSVNVSD/DFDEEAEEEEEFAAPQQRVLLQCCQQPNDHDPPDDFFDDKDWGWDWDDDPNGIYIYIYIYHHHHDDPDPCLQVRQPRHQEYEYEAEQLDVVRVVCSVVVVVSCVVRHDPNHAYYEHEDVVPVVRGDHDPVVSCVVQVVVVHHYDYYYSPVGPCSNVVVVVSVNVSD/DDPVVVVVVVVVVVVVVVVVVVCVVVVVVVCPVCVVVDDD/DDPVVCCVVVVVVVVVVVVVVVVVVVVVVCVPPCVVVDDD

Solvent-accessible surface area: 20418 Å² total

CATH classification: 3.40.50.300

Sequence (412 aa):
EYDYLFKVVLIGDSGVGKSNLLSRFTRNEFNLESKSTIGVEFATRSIQVDGKTIKAQIWDTAGLERYRAITSAYYRGAVGALLVYDIAKHLTYENVERWLKELRDHADSNIVILVGNKSDLRHLRAVPTDEARAFAEKNGLSFIETSALDSTNVEAAFQTILTEIYEYDYLFKVVLIGDSGVGKSNLLSRFTRNEFNLESKSTIGVEFATRSIQVDGKTIKAQIWDTAGLERYRAITSAYYRGAVGALLVYDIAKHLTYENVERWLKELRDHADSNIVILVGNKSDLRHLRAVPTDEARAFAEKNGLSFIETSALDSTNVEAAFQTILTEIYVSRDELEAIQKQEEINFRLQDYIDRIIVAIETNPSILEVKVSRDELEAIQKQEEINFRLQDYIDRIIVAIETNPSILEVK

B-factor: mean 24.15, std 10.22, range [6.85, 58.69]

Radius of gyration: 26.68 Å; Cα contacts (8 Å, |Δi|>4): 725; chains: 4; bounding box: 57×64×61 Å

Organism: Homo sapiens (NCBI:txid9606)

Secondary structure (DSSP, 8-state):
--SEEEEEEEEE-TTSSHHHHHHHHHHS---TTPPPPPSEEEEEEEEEETTEEEEEEEEEE---SS--TTHHHHHTT--EEEEEEETT-HHHHHTHHHHHHHHHTTS-TT-B--EEE-GGGGGG--S-HHHHHHHHHHTT---EE--TTT-TTHHHHHHHHHHHH-/--SEEEEEEEE--TTSSHHHHHHHHHHS---TTPPPPPSEEEEEEEEEETTEEEEEEEEEE--S-SS-TTHHHHHTT--EEEEEEETT-HHHHHTHHHHHHHHHHHS-TT-B--EEE-TT-GGG--S-HHHHHHHHHHTT---EE--TTT-TTHHHHHHHHHHHH-/--TTT--HHHHHHHHHHHHHHHHHHHHHH----GGGGB--/--TTT--HHHHHHHHHHHHHHHHHHHHHH----GGGGB--